Protein AF-A0A6J2B7F3-F1 (afdb_monomer_lite)

Secondary structure (DSSP, 8-state):
--------------HHHHHHHHHHHHHHHHHHHHHHHHHHHHHHHHHHHHHHHHHHHHHHHHHHHHHHHHHHHHHHHHHHHHHHHHHHHHHHHHHHHHHHHHHHHHHHHHHHHHHHHHHHHHHHTT--STTTSS-HHHHHHHHHT-SSHHHHHHHHHHHHHHHHHHHHHHHHHHHHHHHHHHHHHHHHHHHHHHHHHHHHHHHHHHHHHHHHHHHHHHHHHHHHHHHHHHHHHHHHHHHHHHHHHHHHHHHHHHHHHHHHHHHHHHHHHHHHHHHHHHHHHHHHHHHHHHHHHHHHHHHHHHHHHHHHHHHHHHHHHHHHHHHHHHHHHHHHHHHHHHHHTTSSS----------------------------------------------------------------------------------

Organism: Zalophus californianus (NCBI:txid9704)

InterPro domains:
  IPR026175 Mirror-image polydactyly gene 1 protein [PTHR22089] (1-336)
  IPR060564 Mirror-image polydactyly gene 1 protein, N-terminal domain [PF27918] (25-127)
  IPR060565 Mirror-image polydactyly gene 1 protein, C-terminal domain [PF27921] (129-225)

pLDDT: mean 77.54, std 23.53, range [27.7, 98.5]

Structure (mmCIF, N/CA/C/O backbone):
data_AF-A0A6J2B7F3-F1
#
_entry.id   AF-A0A6J2B7F3-F1
#
loop_
_atom_site.group_PDB
_atom_site.id
_atom_site.type_symbol
_atom_site.label_atom_id
_atom_site.label_alt_id
_atom_site.label_comp_id
_atom_site.label_asym_id
_atom_site.label_entity_id
_atom_site.label_seq_id
_atom_site.pdbx_PDB_ins_code
_atom_site.Cartn_x
_atom_site.Cartn_y
_atom_site.Cartn_z
_atom_site.occupancy
_atom_site.B_iso_or_equiv
_atom_site.auth_seq_id
_atom_site.auth_comp_id
_atom_site.auth_asym_id
_atom_site.auth_atom_id
_atom_site.pdbx_PDB_model_num
ATOM 1 N N . MET A 1 1 ? -99.993 -13.525 15.250 1.00 38.28 1 MET A N 1
ATOM 2 C CA . MET A 1 1 ? -100.693 -14.252 16.328 1.00 38.28 1 MET A CA 1
ATOM 3 C C . MET A 1 1 ? -99.855 -14.126 17.578 1.00 38.28 1 MET A C 1
ATOM 5 O O . MET A 1 1 ? -98.640 -14.006 17.461 1.00 38.28 1 MET A O 1
ATOM 9 N N . GLU A 1 2 ? -100.493 -14.101 18.737 1.00 46.03 2 GLU A N 1
ATOM 10 C CA . GLU A 1 2 ? -99.804 -14.202 20.021 1.00 46.03 2 GLU A CA 1
ATOM 11 C C . GLU A 1 2 ? -99.301 -15.638 20.221 1.00 46.03 2 GLU A C 1
ATOM 13 O O . GLU A 1 2 ? -99.877 -16.574 19.672 1.00 46.03 2 GLU A O 1
ATOM 18 N N . HIS A 1 3 ? -98.269 -15.821 21.040 1.00 38.91 3 HIS A N 1
ATOM 19 C CA . HIS A 1 3 ? -98.477 -16.461 22.338 1.00 38.91 3 HIS A CA 1
ATOM 20 C C . HIS A 1 3 ? -97.325 -16.111 23.286 1.00 38.91 3 HIS A C 1
ATOM 22 O O . HIS A 1 3 ? -96.174 -15.965 22.874 1.00 38.91 3 HIS A O 1
ATOM 28 N N . ARG A 1 4 ? -97.655 -15.937 24.567 1.00 55.62 4 ARG A N 1
ATOM 29 C CA . ARG A 1 4 ? -96.674 -15.995 25.658 1.00 55.62 4 ARG A CA 1
ATOM 30 C C . ARG A 1 4 ? -96.335 -17.466 25.905 1.00 55.62 4 ARG A C 1
ATOM 32 O O . ARG A 1 4 ? -97.193 -18.303 25.656 1.00 55.62 4 ARG A O 1
ATOM 39 N N . ASP A 1 5 ? -95.192 -17.733 26.532 1.00 39.62 5 ASP A N 1
ATOM 40 C CA . ASP A 1 5 ? -95.241 -18.410 27.833 1.00 39.62 5 ASP A CA 1
ATOM 41 C C . ASP A 1 5 ? -93.968 -18.186 28.661 1.00 39.62 5 ASP A C 1
ATOM 43 O O . ASP A 1 5 ? -92.858 -18.523 28.260 1.00 39.62 5 ASP A O 1
ATOM 47 N N . ASN A 1 6 ? -94.151 -17.616 29.856 1.00 49.59 6 ASN A N 1
ATOM 48 C CA . ASN A 1 6 ? -93.109 -17.501 30.875 1.00 49.59 6 ASN A CA 1
ATOM 49 C C . ASN A 1 6 ? -93.174 -18.741 31.770 1.00 49.59 6 ASN A C 1
ATOM 51 O O . ASN A 1 6 ? -93.833 -18.711 32.811 1.00 49.59 6 ASN A O 1
ATOM 55 N N . HIS A 1 7 ? -92.500 -19.827 31.393 1.00 40.47 7 HIS A N 1
ATOM 56 C CA . HIS A 1 7 ? -92.402 -20.989 32.272 1.00 40.47 7 HIS A CA 1
ATOM 57 C C . HIS A 1 7 ? -91.131 -20.922 33.129 1.00 40.47 7 HIS A C 1
ATOM 59 O O . HIS A 1 7 ? -90.040 -21.266 32.677 1.00 40.47 7 HIS A O 1
ATOM 65 N N . LEU A 1 8 ? -91.270 -20.476 34.386 1.00 53.88 8 LEU A N 1
ATOM 66 C CA . LEU A 1 8 ? -90.209 -20.601 35.389 1.00 53.88 8 LEU A CA 1
ATOM 67 C C . LEU A 1 8 ? -90.053 -22.076 35.785 1.00 53.88 8 LEU A C 1
ATOM 69 O O . LEU A 1 8 ? -90.624 -22.527 36.778 1.00 53.88 8 LEU A O 1
ATOM 73 N N . HIS A 1 9 ? -89.260 -22.826 35.021 1.00 42.56 9 HIS A N 1
ATOM 74 C CA . HIS A 1 9 ? -88.828 -24.160 35.423 1.00 42.56 9 HIS A CA 1
ATOM 75 C C . HIS A 1 9 ? -87.671 -24.035 36.424 1.00 42.56 9 HIS A C 1
ATOM 77 O O . HIS A 1 9 ? -86.500 -23.938 36.063 1.00 42.56 9 HIS A O 1
ATOM 83 N N . CYS A 1 10 ? -88.015 -23.974 37.712 1.00 47.91 10 CYS A N 1
ATOM 84 C CA . CYS A 1 10 ? -87.044 -24.066 38.798 1.00 47.91 10 CYS A CA 1
ATOM 85 C C . CYS A 1 10 ? -86.649 -25.539 38.981 1.00 47.91 10 CYS A C 1
ATOM 87 O O . CYS A 1 10 ? -87.193 -26.240 39.833 1.00 47.91 10 CYS A O 1
ATOM 89 N N . GLU A 1 11 ? -85.741 -26.028 38.133 1.00 43.31 11 GLU A N 1
ATOM 90 C CA . GLU A 1 11 ? -85.219 -27.389 38.260 1.00 43.31 11 GLU A CA 1
ATOM 91 C C . GLU A 1 11 ? -84.430 -27.536 39.567 1.00 43.31 11 GLU A C 1
ATOM 93 O O . GLU A 1 11 ? -83.427 -26.860 39.811 1.00 43.31 11 GLU A O 1
ATOM 98 N N . CYS A 1 12 ? -84.900 -28.439 40.428 1.00 46.25 12 CYS A N 1
ATOM 99 C CA . CYS A 1 12 ? -84.243 -28.768 41.684 1.00 46.25 12 CYS A CA 1
ATOM 100 C C . CYS A 1 12 ? -82.970 -29.578 41.392 1.00 46.25 12 CYS A C 1
ATOM 102 O O . CYS A 1 12 ? -83.019 -30.798 41.237 1.00 46.25 12 CYS A O 1
ATOM 104 N N . MET A 1 13 ? -81.837 -28.879 41.274 1.00 48.28 13 MET A N 1
ATOM 105 C CA . MET A 1 13 ? -80.532 -29.464 40.953 1.00 48.28 13 MET A CA 1
ATOM 106 C C . MET A 1 13 ? -80.176 -30.622 41.893 1.00 48.28 13 MET A C 1
ATOM 108 O O . MET A 1 13 ? -79.980 -30.432 43.095 1.00 48.28 13 MET A O 1
ATOM 112 N N . ILE A 1 14 ? -80.047 -31.827 41.331 1.00 47.62 14 ILE A N 1
ATOM 113 C CA . ILE A 1 14 ? -79.704 -33.034 42.086 1.00 47.62 14 ILE A CA 1
ATOM 114 C C . ILE A 1 14 ? -78.258 -32.892 42.602 1.00 47.62 14 ILE A C 1
ATOM 116 O O . ILE A 1 14 ? -77.342 -32.755 41.784 1.00 47.62 14 ILE A O 1
ATOM 120 N N . PRO A 1 15 ? -77.994 -32.984 43.924 1.00 53.34 15 PRO A N 1
ATOM 121 C CA . PRO A 1 15 ? -76.661 -32.725 44.485 1.00 53.34 15 PRO A CA 1
ATOM 122 C C . PRO A 1 15 ? -75.524 -33.566 43.878 1.00 53.34 15 PRO A C 1
ATOM 124 O O . PRO A 1 15 ? -74.382 -33.117 43.821 1.00 53.34 15 PRO A O 1
ATOM 127 N N . CYS A 1 16 ? -75.833 -34.769 43.383 1.00 52.59 16 CYS A N 1
ATOM 128 C CA . CYS A 1 16 ? -74.876 -35.672 42.737 1.00 52.59 16 CYS A CA 1
ATOM 129 C C . CYS A 1 16 ? -74.461 -35.253 41.312 1.00 52.59 16 CYS A C 1
ATOM 131 O O . CYS A 1 16 ? -73.429 -35.714 40.830 1.00 52.59 16 CYS A O 1
ATOM 133 N N . GLN A 1 17 ? -75.237 -34.406 40.626 1.00 52.69 17 GLN A N 1
ATOM 134 C CA . GLN A 1 17 ? -74.843 -33.847 39.326 1.00 52.69 17 GLN A CA 1
ATOM 135 C C . GLN A 1 17 ? -73.936 -32.630 39.522 1.00 52.69 17 GLN A C 1
ATOM 137 O O . GLN A 1 17 ? -72.851 -32.596 38.942 1.00 52.69 17 GLN A O 1
ATOM 142 N N . VAL A 1 18 ? -74.304 -31.730 40.444 1.00 54.97 18 VAL A N 1
ATOM 143 C CA . VAL A 1 18 ? -73.541 -30.517 40.799 1.00 54.97 18 VAL A CA 1
ATOM 144 C C . VAL A 1 18 ? -72.085 -30.833 41.167 1.00 54.97 18 VAL A C 1
ATOM 146 O O . VAL A 1 18 ? -71.170 -30.156 40.703 1.00 54.97 18 VAL A O 1
ATOM 149 N N . THR A 1 19 ? -71.834 -31.890 41.947 1.00 58.25 19 THR A N 1
ATOM 150 C CA . THR A 1 19 ? -70.459 -32.319 42.269 1.00 58.25 19 THR A CA 1
ATOM 151 C C . THR A 1 19 ? -69.701 -32.856 41.054 1.00 58.25 19 THR A C 1
ATOM 153 O O . THR A 1 19 ? -68.500 -32.616 40.935 1.00 58.25 19 THR A O 1
ATOM 156 N N . SER A 1 20 ? -70.388 -33.535 40.128 1.00 67.44 20 SER A N 1
ATOM 157 C CA . SER A 1 20 ? -69.786 -34.038 38.888 1.00 67.44 20 SER A CA 1
ATOM 158 C C . SER A 1 20 ? -69.392 -32.904 37.939 1.00 67.44 20 SER A C 1
ATOM 160 O O . SER A 1 20 ? -68.342 -32.975 37.304 1.00 67.44 20 SER A O 1
ATOM 162 N N . ASP A 1 21 ? -70.214 -31.856 37.842 1.00 66.81 21 ASP A N 1
ATOM 163 C CA . ASP A 1 21 ? -69.956 -30.708 36.975 1.00 66.81 21 ASP A CA 1
ATOM 164 C C . ASP A 1 21 ? -68.862 -29.807 37.550 1.00 66.81 21 ASP A C 1
ATOM 166 O O . ASP A 1 21 ? -67.950 -29.434 36.817 1.00 66.81 21 ASP A O 1
ATOM 170 N N . LEU A 1 22 ? -68.831 -29.600 38.869 1.00 77.50 22 LEU A N 1
ATOM 171 C CA . LEU A 1 22 ? -67.754 -28.862 39.536 1.00 77.50 22 LEU A CA 1
ATOM 172 C C . LEU A 1 22 ? -66.361 -29.495 39.305 1.00 77.50 22 LEU A C 1
ATOM 174 O O . LEU A 1 22 ? -65.365 -28.784 39.171 1.00 77.50 22 LEU A O 1
ATOM 178 N N . ASP A 1 23 ? -66.259 -30.827 39.223 1.00 82.56 23 ASP A N 1
ATOM 179 C CA . ASP A 1 23 ? -64.997 -31.508 38.884 1.00 82.56 23 ASP A CA 1
ATOM 180 C C . ASP A 1 23 ? -64.654 -31.437 37.384 1.00 82.56 23 ASP A C 1
ATOM 182 O O . ASP A 1 23 ? -63.473 -31.333 37.030 1.00 82.56 23 ASP A O 1
ATOM 186 N N . LYS A 1 24 ? -65.656 -31.400 36.492 1.00 88.25 24 LYS A N 1
ATOM 187 C CA . LYS A 1 24 ? -65.445 -31.084 35.064 1.00 88.25 24 LYS A CA 1
ATOM 188 C C . LYS A 1 24 ? -64.925 -29.652 34.911 1.00 88.25 24 LYS A C 1
ATOM 190 O O . LYS A 1 24 ? -63.934 -29.450 34.214 1.00 88.25 24 LYS A O 1
ATOM 195 N N . GLU A 1 25 ? -65.512 -28.681 35.611 1.00 87.81 25 GLU A N 1
ATOM 196 C CA . GLU A 1 25 ? -65.088 -27.275 35.613 1.00 87.81 25 GLU A CA 1
ATOM 197 C C . GLU A 1 25 ? -63.654 -27.098 36.125 1.00 87.81 25 GLU A C 1
ATOM 199 O O . GLU A 1 25 ? -62.849 -26.450 35.456 1.00 87.81 25 GLU A O 1
ATOM 204 N N . LYS A 1 26 ? -63.277 -27.734 37.248 1.00 88.94 26 LYS A N 1
ATOM 205 C CA . LYS A 1 26 ? -61.878 -27.747 37.730 1.00 88.94 26 LYS A CA 1
ATOM 206 C C . LYS A 1 26 ? -60.918 -28.273 36.661 1.00 88.94 26 LYS A C 1
ATOM 208 O O . LYS A 1 26 ? -59.852 -27.693 36.452 1.00 88.94 26 LYS A O 1
ATOM 213 N N . LYS A 1 27 ? -61.291 -29.358 35.972 1.00 92.56 27 LYS A N 1
ATOM 214 C CA . LYS A 1 27 ? -60.474 -29.973 34.916 1.00 92.56 27 LYS A CA 1
ATOM 215 C C . LYS A 1 27 ? -60.367 -29.078 33.677 1.00 92.56 27 LYS A C 1
ATOM 217 O O . LYS A 1 27 ? -59.275 -28.937 33.133 1.00 92.56 27 LYS A O 1
ATOM 222 N N . ILE A 1 28 ? -61.454 -28.417 33.278 1.00 92.75 28 ILE A N 1
ATOM 223 C CA . ILE A 1 28 ? -61.468 -27.409 32.206 1.00 92.75 28 ILE A CA 1
ATOM 224 C C . ILE A 1 28 ? -60.575 -26.217 32.583 1.00 92.75 28 ILE A C 1
ATOM 226 O O . ILE A 1 28 ? -59.725 -25.818 31.793 1.00 92.75 28 ILE A O 1
ATOM 230 N N . ALA A 1 29 ? -60.686 -25.694 33.807 1.00 91.69 29 ALA A N 1
ATOM 231 C CA . ALA A 1 29 ? -59.863 -24.587 34.294 1.00 91.69 29 ALA A CA 1
ATOM 232 C C . ALA A 1 29 ? -58.366 -24.941 34.390 1.00 91.69 29 ALA A C 1
ATOM 234 O O . ALA A 1 29 ? -57.515 -24.078 34.161 1.00 91.69 29 ALA A O 1
ATOM 235 N N . PHE A 1 30 ? -58.024 -26.198 34.695 1.00 94.62 30 PHE A N 1
ATOM 236 C CA . PHE A 1 30 ? -56.646 -26.691 34.628 1.00 94.62 30 PHE A CA 1
ATOM 237 C C . PHE A 1 30 ? -56.135 -26.727 33.181 1.00 94.62 30 PHE A C 1
ATOM 239 O O . PHE A 1 30 ? -55.094 -26.141 32.888 1.00 94.62 30 PHE A O 1
ATOM 246 N N . LEU A 1 31 ? -56.897 -27.337 32.265 1.00 95.50 31 LEU A N 1
ATOM 247 C CA . LEU A 1 31 ? -56.540 -27.435 30.845 1.00 95.50 31 LEU A CA 1
ATOM 248 C C . LEU A 1 31 ? -56.418 -26.059 30.172 1.00 95.50 31 LEU A C 1
ATOM 250 O O . LEU A 1 31 ? -55.534 -25.863 29.344 1.00 95.50 31 LEU A O 1
ATOM 254 N N . LEU A 1 32 ? -57.249 -25.082 30.552 1.00 96.06 32 LEU A N 1
ATOM 255 C CA . LEU A 1 32 ? -57.130 -23.698 30.083 1.00 96.06 32 LEU A CA 1
ATOM 256 C C . LEU A 1 32 ? -55.814 -23.054 30.543 1.00 96.06 32 LEU A C 1
ATOM 258 O O . LEU A 1 32 ? -55.101 -22.493 29.713 1.00 96.06 32 LEU A O 1
ATOM 262 N N . LYS A 1 33 ? -55.440 -23.200 31.824 1.00 95.88 33 LYS A N 1
ATOM 263 C CA . LYS A 1 33 ? -54.149 -22.711 32.347 1.00 95.88 33 LYS A CA 1
ATOM 264 C C . LYS A 1 33 ? -52.960 -23.371 31.650 1.00 95.88 33 LYS A C 1
ATOM 266 O O . LYS A 1 33 ? -52.006 -22.686 31.292 1.00 95.88 33 LYS A O 1
ATOM 271 N N . GLU A 1 34 ? -53.013 -24.683 31.437 1.00 96.00 34 GLU A N 1
ATOM 272 C CA . GLU A 1 34 ? -51.975 -25.423 30.716 1.00 96.00 34 GLU A CA 1
ATOM 273 C C . GLU A 1 34 ? -51.857 -24.947 29.258 1.00 96.00 34 GLU A C 1
ATOM 275 O O . GLU A 1 34 ? -50.757 -24.673 28.776 1.00 96.00 34 GLU A O 1
ATOM 280 N N . LEU A 1 35 ? -52.984 -24.731 28.577 1.00 97.06 35 LEU A N 1
ATOM 281 C CA . LEU A 1 35 ? -53.031 -24.231 27.203 1.00 97.06 35 LEU A CA 1
ATOM 282 C C . LEU A 1 35 ? -52.573 -22.760 27.091 1.00 97.06 35 LEU A C 1
ATOM 284 O O . LEU A 1 35 ? -51.919 -22.400 26.110 1.00 97.06 35 LEU A O 1
ATOM 288 N N . ASP A 1 36 ? -52.829 -21.920 28.098 1.00 97.12 36 ASP A N 1
ATOM 289 C CA . ASP A 1 36 ? -52.266 -20.565 28.206 1.00 97.12 36 ASP A CA 1
ATOM 290 C C . ASP A 1 36 ? -50.739 -20.595 28.413 1.00 97.12 36 ASP A C 1
ATOM 292 O O . ASP A 1 36 ? -50.012 -19.857 27.739 1.00 97.12 36 ASP A O 1
ATOM 296 N N . ILE A 1 37 ? -50.231 -21.484 29.279 1.00 97.00 37 ILE A N 1
ATOM 297 C CA . ILE A 1 37 ? -48.788 -21.710 29.480 1.00 97.00 37 ILE A CA 1
ATOM 298 C C . ILE A 1 37 ? -48.134 -22.185 28.174 1.00 97.00 37 ILE A C 1
ATOM 300 O O . ILE A 1 37 ? -47.084 -21.665 27.786 1.00 97.00 37 ILE A O 1
ATOM 304 N N . LEU A 1 38 ? -48.766 -23.116 27.453 1.00 97.12 38 LEU A N 1
ATOM 305 C CA . LEU A 1 38 ? -48.294 -23.601 26.155 1.00 97.12 38 LEU A CA 1
ATOM 306 C C . LEU A 1 38 ? -48.308 -22.496 25.088 1.00 97.12 38 LEU A C 1
ATOM 308 O O . LEU A 1 38 ? -47.317 -22.352 24.368 1.00 97.12 38 LEU A O 1
ATOM 312 N N . ARG A 1 39 ? -49.352 -21.652 25.019 1.00 97.81 39 ARG A N 1
ATOM 313 C CA . ARG A 1 39 ? -49.375 -20.471 24.130 1.00 97.81 39 ARG A CA 1
ATOM 314 C C . ARG A 1 39 ? -48.248 -19.486 24.464 1.00 97.81 39 ARG A C 1
ATOM 316 O O . ARG A 1 39 ? -47.553 -19.028 23.555 1.00 97.81 39 ARG A O 1
ATOM 323 N N . ALA A 1 40 ? -48.011 -19.199 25.745 1.00 97.38 40 ALA A N 1
ATOM 324 C CA . ALA A 1 40 ? -46.926 -18.319 26.184 1.00 97.38 40 ALA A CA 1
ATOM 325 C C . ALA A 1 40 ? -45.527 -18.905 25.901 1.00 97.38 40 ALA A C 1
ATOM 327 O O . ALA A 1 40 ? -44.611 -18.169 25.529 1.00 97.38 40 ALA A O 1
ATOM 328 N N . SER A 1 41 ? -45.361 -20.223 26.045 1.00 97.50 41 SER A N 1
ATOM 329 C CA . SER A 1 41 ? -44.121 -20.938 25.720 1.00 97.50 41 SER A CA 1
ATOM 330 C C . SER A 1 41 ? -43.846 -20.930 24.212 1.00 97.50 41 SER A C 1
ATOM 332 O O . SER A 1 41 ? -42.765 -20.527 23.785 1.00 97.50 41 SER A O 1
ATOM 334 N N . ASN A 1 42 ? -44.848 -21.264 23.391 1.00 97.75 42 ASN A N 1
ATOM 335 C CA . ASN A 1 42 ? -44.741 -21.264 21.930 1.00 97.75 42 ASN A CA 1
ATOM 336 C C . ASN A 1 42 ? -44.384 -19.864 21.395 1.00 97.75 42 ASN A C 1
ATOM 338 O O . ASN A 1 42 ? -43.424 -19.727 20.641 1.00 97.75 42 ASN A O 1
ATOM 342 N N . LYS A 1 43 ? -45.033 -18.798 21.891 1.00 98.19 43 LYS A N 1
ATOM 343 C CA . LYS A 1 43 ? -44.658 -17.415 21.542 1.00 98.19 43 LYS A CA 1
ATOM 344 C C . LYS A 1 43 ? -43.188 -17.102 21.874 1.00 98.19 43 LYS A C 1
ATOM 346 O O . LYS A 1 43 ? -42.475 -16.561 21.031 1.00 98.19 43 LYS A O 1
ATOM 351 N N . LYS A 1 44 ? -42.697 -17.493 23.058 1.00 97.94 44 LYS A N 1
ATOM 352 C CA . LYS A 1 44 ? -41.275 -17.328 23.432 1.00 97.94 44 LYS A CA 1
ATOM 353 C C . LYS A 1 44 ? -40.327 -18.129 22.529 1.00 97.94 44 LYS A C 1
ATOM 355 O O . LYS A 1 44 ? -39.214 -17.672 22.278 1.00 97.94 44 LYS A O 1
ATOM 360 N N . LEU A 1 45 ? -40.739 -19.302 22.045 1.00 98.00 45 LEU A N 1
ATOM 361 C CA . LEU A 1 45 ? -39.961 -20.102 21.093 1.00 98.00 45 LEU A CA 1
ATOM 362 C C . LEU A 1 45 ? -39.933 -19.457 19.700 1.00 98.00 45 LEU A C 1
ATOM 364 O O . LEU A 1 45 ? -38.857 -19.364 19.118 1.00 98.00 45 LEU A O 1
ATOM 368 N N . GLN A 1 46 ? -41.055 -18.925 19.209 1.00 97.88 46 GLN A N 1
ATOM 369 C CA . GLN A 1 46 ? -41.114 -18.160 17.955 1.00 97.88 46 GLN A CA 1
ATOM 370 C C . GLN A 1 46 ? -40.228 -16.903 18.010 1.00 97.88 46 GLN A C 1
ATOM 372 O O . GLN A 1 46 ? -39.455 -16.644 17.089 1.00 97.88 46 GLN A O 1
ATOM 377 N N . GLU A 1 47 ? -40.267 -16.156 19.120 1.00 97.75 47 GLU A N 1
ATOM 378 C CA . GLU A 1 47 ? -39.402 -14.989 19.340 1.00 97.75 47 GLU A CA 1
ATOM 379 C C . GLU A 1 47 ? -37.908 -15.339 19.423 1.00 97.75 47 GLU A C 1
ATOM 381 O O . GLU A 1 47 ? -37.075 -14.505 19.064 1.00 97.75 47 GLU A O 1
ATOM 386 N N . LYS A 1 48 ? -37.551 -16.535 19.913 1.00 98.00 48 LYS A N 1
ATOM 387 C CA . LYS A 1 48 ? -36.171 -17.046 19.870 1.00 98.00 48 LYS A CA 1
ATOM 388 C C . LYS A 1 48 ? -35.778 -17.433 18.450 1.00 98.00 48 LYS A C 1
ATOM 390 O O . LYS A 1 48 ? -34.771 -16.937 17.962 1.00 98.00 48 LYS A O 1
ATOM 395 N N . LEU A 1 49 ? -36.597 -18.246 17.780 1.00 97.94 49 LEU A N 1
ATOM 396 C CA . LEU A 1 49 ? -36.347 -18.729 16.422 1.00 97.94 49 LEU A CA 1
ATOM 397 C C . LEU A 1 49 ? -36.102 -17.550 15.473 1.00 97.94 49 LEU A C 1
ATOM 399 O O . LEU A 1 49 ? -35.071 -17.516 14.821 1.00 97.94 49 LEU A O 1
ATOM 403 N N . TYR A 1 50 ? -36.947 -16.514 15.503 1.00 97.88 50 TYR A N 1
ATOM 404 C CA . TYR A 1 50 ? -36.760 -15.300 14.695 1.00 97.88 50 TYR A CA 1
ATOM 405 C C . TYR A 1 50 ? -35.446 -14.537 14.978 1.00 97.88 50 TYR A C 1
ATOM 407 O O . TYR A 1 50 ? -34.897 -13.896 14.079 1.00 97.88 50 TYR A O 1
ATOM 415 N N . LYS A 1 51 ? -34.921 -14.587 16.212 1.00 97.69 51 LYS A N 1
ATOM 416 C CA . LYS A 1 51 ? -33.630 -13.968 16.569 1.00 97.69 51 LYS A CA 1
ATOM 417 C C . LYS A 1 51 ? -32.457 -14.788 16.032 1.00 97.69 51 LYS A C 1
ATOM 419 O O . LYS A 1 51 ? -31.568 -14.202 15.418 1.00 97.69 51 LYS A O 1
ATOM 424 N N . GLU A 1 52 ? -32.495 -16.110 16.198 1.00 97.69 52 GLU A N 1
ATOM 425 C CA . GLU A 1 52 ? -31.482 -17.017 15.642 1.00 97.69 52 GLU A CA 1
ATOM 426 C C . GLU A 1 52 ? -31.459 -16.946 14.109 1.00 97.69 52 GLU A C 1
ATOM 428 O O . GLU A 1 52 ? -30.397 -16.758 13.526 1.00 97.69 52 GLU A O 1
ATOM 433 N N . ASP A 1 53 ? -32.622 -16.958 13.448 1.00 97.56 53 ASP A N 1
ATOM 434 C CA . ASP A 1 53 ? -32.744 -16.820 11.989 1.00 97.56 53 ASP A CA 1
ATOM 435 C C . ASP A 1 53 ? -32.097 -15.517 11.481 1.00 97.56 53 ASP A C 1
ATOM 437 O O . ASP A 1 53 ? -31.396 -15.491 10.466 1.00 97.56 53 ASP A O 1
ATOM 441 N N . LYS A 1 54 ? -32.290 -14.413 12.215 1.00 97.88 54 LYS A N 1
ATOM 442 C CA . LYS A 1 54 ? -31.696 -13.111 11.889 1.00 97.88 54 LYS A CA 1
ATOM 443 C C . LYS A 1 54 ? -30.174 -13.115 12.052 1.00 97.88 54 LYS A C 1
ATOM 445 O O . LYS A 1 54 ? -29.475 -12.579 11.188 1.00 97.88 54 LYS A O 1
ATOM 450 N N . GLU A 1 55 ? -29.653 -13.701 13.127 1.00 97.44 55 GLU A N 1
ATOM 451 C CA . GLU A 1 55 ? -28.207 -13.805 13.348 1.00 97.44 55 GLU A CA 1
ATOM 452 C C . GLU A 1 55 ? -27.550 -14.807 12.383 1.00 97.44 55 GLU A C 1
ATOM 454 O O . GLU A 1 55 ? -26.489 -14.504 11.841 1.00 97.44 55 GLU A O 1
ATOM 459 N N . GLN A 1 56 ? -28.205 -15.920 12.042 1.00 97.50 56 GLN A N 1
ATOM 460 C CA . GLN A 1 56 ? -27.737 -16.874 11.031 1.00 97.50 56 GLN A CA 1
ATOM 461 C C . GLN A 1 56 ? -27.609 -16.215 9.650 1.00 97.50 56 GLN A C 1
ATOM 463 O O . GLN A 1 56 ? -26.564 -16.331 9.009 1.00 97.50 56 GLN A O 1
ATOM 468 N N . ARG A 1 57 ? -28.626 -15.464 9.198 1.00 97.75 57 ARG A N 1
ATOM 469 C CA . ARG A 1 57 ? -28.579 -14.715 7.923 1.00 97.75 57 ARG A CA 1
ATOM 470 C C . ARG A 1 57 ? -27.446 -13.678 7.912 1.00 97.75 57 ARG A C 1
ATOM 472 O O . ARG A 1 57 ? -26.741 -13.539 6.917 1.00 97.75 57 ARG A O 1
ATOM 479 N N . LYS A 1 58 ? -27.234 -12.987 9.036 1.00 97.69 58 LYS A N 1
ATOM 480 C CA . LYS A 1 58 ? -26.153 -12.007 9.252 1.00 97.69 58 LYS A CA 1
ATOM 481 C C . LYS A 1 58 ? -24.760 -12.652 9.280 1.00 97.69 58 LYS A C 1
ATOM 483 O O . LYS A 1 58 ? -23.814 -12.048 8.783 1.00 97.69 58 LYS A O 1
ATOM 488 N N . LEU A 1 59 ? -24.618 -13.858 9.833 1.00 97.50 59 LEU A N 1
ATOM 489 C CA . LEU A 1 59 ? -23.373 -14.633 9.795 1.00 97.50 59 LEU A CA 1
ATOM 490 C C . LEU A 1 59 ? -23.083 -15.164 8.384 1.00 97.50 59 LEU A C 1
ATOM 492 O O . LEU A 1 59 ? -21.954 -15.030 7.923 1.00 97.50 59 LEU A O 1
ATOM 496 N N . LYS A 1 60 ? -24.099 -15.668 7.670 1.00 98.31 60 LYS A N 1
ATOM 497 C CA . LYS A 1 60 ? -23.978 -16.103 6.268 1.00 98.31 60 LYS A CA 1
ATOM 498 C C . LYS A 1 60 ? -23.494 -14.964 5.366 1.00 98.31 60 LYS A C 1
ATOM 500 O O . LYS A 1 60 ? -22.495 -15.126 4.680 1.00 98.31 60 LYS A O 1
ATOM 505 N N . LEU A 1 61 ? -24.119 -13.788 5.459 1.00 97.81 61 LEU A N 1
ATOM 506 C CA . LEU A 1 61 ? -23.727 -12.610 4.677 1.00 97.81 61 LEU A CA 1
ATOM 507 C C . LEU A 1 61 ? -22.312 -12.107 5.024 1.00 97.81 61 LEU A C 1
ATOM 509 O O . LEU A 1 61 ? -21.589 -11.656 4.142 1.00 97.81 61 LEU A O 1
ATOM 513 N N . LYS A 1 62 ? -21.874 -12.207 6.289 1.00 97.88 62 LYS A N 1
ATOM 514 C CA . LYS A 1 62 ? -20.475 -11.917 6.662 1.00 97.88 62 LYS A CA 1
ATOM 515 C C . LYS A 1 62 ? -19.484 -12.883 6.011 1.00 97.88 62 LYS A C 1
ATOM 517 O O . LYS A 1 62 ? -18.425 -12.441 5.579 1.00 97.88 62 LYS A O 1
ATOM 522 N N . LEU A 1 63 ? -19.819 -14.172 5.971 1.00 97.81 63 LEU A N 1
ATOM 523 C CA . LEU A 1 63 ? -18.981 -15.210 5.378 1.00 97.81 63 LEU A CA 1
ATOM 524 C C . LEU A 1 63 ? -18.886 -15.030 3.856 1.00 97.81 63 LEU A C 1
ATOM 526 O O . LEU A 1 63 ? -17.779 -14.957 3.339 1.00 97.81 63 LEU A O 1
ATOM 530 N N . GLU A 1 64 ? -20.010 -14.799 3.173 1.00 97.94 64 GLU A N 1
ATOM 531 C CA . GLU A 1 64 ? -20.049 -14.485 1.734 1.00 97.94 64 GLU A CA 1
ATOM 532 C C . GLU A 1 64 ? -19.224 -13.231 1.383 1.00 97.94 64 GLU A C 1
ATOM 534 O O . GLU A 1 64 ? -18.495 -13.217 0.390 1.00 97.94 64 GLU A O 1
ATOM 539 N N . LEU A 1 65 ? -19.284 -12.177 2.211 1.00 97.88 65 LEU A N 1
ATOM 540 C CA . LEU A 1 65 ? -18.444 -10.984 2.036 1.00 97.88 65 LEU A CA 1
ATOM 541 C C . LEU A 1 65 ? -16.951 -11.274 2.255 1.00 97.88 65 LEU A C 1
ATOM 543 O O . LEU A 1 65 ? -16.117 -10.722 1.539 1.00 97.88 65 LEU A O 1
ATOM 547 N N . GLN A 1 66 ? -16.602 -12.124 3.226 1.00 97.88 66 GLN A N 1
ATOM 548 C CA . GLN A 1 66 ? -15.214 -12.513 3.479 1.00 97.88 66 GLN A CA 1
ATOM 549 C C . GLN A 1 66 ? -14.654 -13.361 2.328 1.00 97.88 66 GLN A C 1
ATOM 551 O O . GLN A 1 66 ? -13.547 -13.089 1.865 1.00 97.88 66 GLN A O 1
ATOM 556 N N . GLU A 1 67 ? -15.426 -14.330 1.829 1.00 97.69 67 GLU A N 1
ATOM 557 C CA . GLU A 1 67 ? -15.077 -15.141 0.658 1.00 97.69 67 GLU A CA 1
ATOM 558 C C . GLU A 1 67 ? -14.819 -14.247 -0.560 1.00 97.69 67 GLU A C 1
ATOM 560 O O . GLU A 1 67 ? -13.733 -14.303 -1.142 1.00 97.69 67 GLU A O 1
ATOM 565 N N . LYS A 1 68 ? -15.753 -13.338 -0.881 1.00 97.88 68 LYS A N 1
ATOM 566 C CA . LYS A 1 68 ? -15.615 -12.410 -2.016 1.00 97.88 68 LYS A CA 1
ATOM 567 C C . LYS A 1 68 ? -14.433 -11.448 -1.865 1.00 97.88 68 LYS A C 1
ATOM 569 O O . LYS A 1 68 ? -13.779 -11.143 -2.860 1.00 97.88 68 LYS A O 1
ATOM 574 N N . ALA A 1 69 ? -14.104 -11.013 -0.646 1.00 97.44 69 ALA A N 1
ATOM 575 C CA . ALA A 1 69 ? -12.901 -10.219 -0.393 1.00 97.44 69 ALA A CA 1
ATOM 576 C C . ALA A 1 69 ? -11.609 -11.025 -0.636 1.00 97.44 69 ALA A C 1
ATOM 578 O O . ALA A 1 69 ? -10.668 -10.505 -1.235 1.00 97.44 69 ALA A O 1
ATOM 579 N N . THR A 1 70 ? -11.559 -12.299 -0.225 1.00 96.69 70 THR A N 1
ATOM 580 C CA . THR A 1 70 ? -10.393 -13.161 -0.495 1.00 96.69 70 THR A CA 1
ATOM 581 C C . THR A 1 70 ? -10.260 -13.543 -1.969 1.00 96.69 70 THR A C 1
ATOM 583 O O . THR A 1 70 ? -9.149 -13.569 -2.490 1.00 96.69 70 THR A O 1
ATOM 586 N N . GLU A 1 71 ? -11.373 -13.775 -2.663 1.00 97.94 71 GLU A N 1
ATOM 587 C CA . GLU A 1 71 ? -11.418 -14.062 -4.101 1.00 97.94 71 GLU A CA 1
ATOM 588 C C . GLU A 1 71 ? -10.919 -12.867 -4.925 1.00 97.94 71 GLU A C 1
ATOM 590 O O . GLU A 1 71 ? -10.070 -13.039 -5.797 1.00 97.94 71 GLU A O 1
ATOM 595 N N . ALA A 1 72 ? -11.361 -11.647 -4.590 1.00 97.69 72 ALA A N 1
ATOM 596 C CA . ALA A 1 72 ? -10.882 -10.419 -5.223 1.00 97.69 72 ALA A CA 1
ATOM 597 C C . ALA A 1 72 ? -9.373 -10.200 -5.009 1.00 97.69 72 ALA A C 1
ATOM 599 O O . ALA A 1 72 ? -8.660 -9.918 -5.967 1.00 97.69 72 ALA A O 1
ATOM 600 N N . TYR A 1 73 ? -8.871 -10.401 -3.785 1.00 98.06 73 TYR A N 1
ATOM 601 C CA . TYR A 1 73 ? -7.443 -10.277 -3.458 1.00 98.06 73 TYR A CA 1
ATOM 602 C C . TYR A 1 73 ? -6.558 -11.299 -4.195 1.00 98.06 73 TYR A C 1
ATOM 604 O O . TYR A 1 73 ? -5.427 -10.997 -4.582 1.00 98.06 73 TYR A O 1
ATOM 612 N N . ILE A 1 74 ? -7.063 -12.520 -4.399 1.00 97.81 74 ILE A N 1
ATOM 613 C CA . ILE A 1 74 ? -6.376 -13.539 -5.203 1.00 97.81 74 ILE A CA 1
ATOM 614 C C . ILE A 1 74 ? -6.386 -13.129 -6.680 1.00 97.81 74 ILE A C 1
ATOM 616 O O . ILE A 1 74 ? -5.333 -13.149 -7.312 1.00 97.81 74 ILE A O 1
ATOM 620 N N . ALA A 1 75 ? -7.534 -12.697 -7.214 1.00 98.19 75 ALA A N 1
ATOM 621 C CA . ALA A 1 75 ? -7.662 -12.263 -8.604 1.00 98.19 75 ALA A CA 1
ATOM 622 C C . ALA A 1 75 ? -6.767 -11.053 -8.936 1.00 98.19 75 ALA A C 1
ATOM 624 O O . ALA A 1 75 ? -6.092 -11.071 -9.961 1.00 98.19 75 ALA A O 1
ATOM 625 N N . GLU A 1 76 ? -6.699 -10.051 -8.053 1.00 97.31 76 GLU A N 1
ATOM 626 C CA . GLU A 1 76 ? -5.802 -8.889 -8.153 1.00 97.31 76 GLU A CA 1
ATOM 627 C C . GLU A 1 76 ? -4.333 -9.325 -8.276 1.00 97.31 76 GLU A C 1
ATOM 629 O O . GLU A 1 76 ? -3.631 -8.935 -9.209 1.00 97.31 76 GLU A O 1
ATOM 634 N N . LYS A 1 77 ? -3.880 -10.214 -7.383 1.00 98.19 77 LYS A N 1
ATOM 635 C CA . LYS A 1 77 ? -2.512 -10.751 -7.413 1.00 98.19 77 LYS A CA 1
ATOM 636 C C . LYS A 1 77 ? -2.221 -11.616 -8.636 1.00 98.19 77 LYS A C 1
ATOM 638 O O . LYS A 1 77 ? -1.107 -11.579 -9.151 1.00 98.19 77 LYS A O 1
ATOM 643 N N . THR A 1 78 ? -3.192 -12.400 -9.100 1.00 98.06 78 THR A N 1
ATOM 644 C CA . THR A 1 78 ? -3.043 -13.198 -10.322 1.00 98.06 78 THR A CA 1
ATOM 645 C C . THR A 1 78 ? -2.989 -12.310 -11.565 1.00 98.06 78 THR A C 1
ATOM 647 O O . THR A 1 78 ? -2.178 -12.585 -12.444 1.00 98.06 78 THR A O 1
ATOM 650 N N . ALA A 1 79 ? -3.777 -11.232 -11.630 1.00 97.69 79 ALA A N 1
ATOM 651 C CA . ALA A 1 79 ? -3.724 -10.266 -12.726 1.00 97.69 79 ALA A CA 1
ATOM 652 C C . ALA A 1 79 ? -2.353 -9.575 -12.800 1.00 97.69 79 ALA A C 1
ATOM 654 O O . ALA A 1 79 ? -1.714 -9.624 -13.849 1.00 97.69 79 ALA A O 1
ATOM 655 N N . ALA A 1 80 ? -1.851 -9.047 -11.677 1.00 97.69 80 ALA A N 1
ATOM 656 C CA . ALA A 1 80 ? -0.528 -8.420 -11.612 1.00 97.69 80 ALA A CA 1
ATOM 657 C C . ALA A 1 80 ? 0.599 -9.367 -12.072 1.00 97.69 80 ALA A C 1
ATOM 659 O O . ALA A 1 80 ? 1.432 -8.987 -12.890 1.00 97.69 80 ALA A O 1
ATOM 660 N N . LEU A 1 81 ? 0.584 -10.632 -11.629 1.00 98.19 81 LEU A N 1
ATOM 661 C CA . LEU A 1 81 ? 1.570 -11.634 -12.055 1.00 98.19 81 LEU A CA 1
ATOM 662 C C . LEU A 1 81 ? 1.481 -11.954 -13.561 1.00 98.19 81 LEU A C 1
ATOM 664 O O . LEU A 1 81 ? 2.500 -12.190 -14.207 1.00 98.19 81 LEU A O 1
ATOM 668 N N . VAL A 1 82 ? 0.273 -11.973 -14.135 1.00 98.44 82 VAL A N 1
ATOM 669 C CA . VAL A 1 82 ? 0.072 -12.180 -15.580 1.00 98.44 82 VAL A CA 1
ATOM 670 C C . VAL A 1 82 ? 0.583 -10.981 -16.384 1.00 98.44 82 VAL A C 1
ATOM 672 O O . VAL A 1 82 ? 1.209 -11.182 -17.426 1.00 98.44 82 VAL A O 1
ATOM 675 N N . GLU A 1 83 ? 0.386 -9.756 -15.894 1.00 97.44 83 GLU A N 1
ATOM 676 C CA . GLU A 1 83 ? 0.948 -8.543 -16.498 1.00 97.44 83 GLU A CA 1
ATOM 677 C C . GLU A 1 83 ? 2.485 -8.546 -16.441 1.00 97.44 83 GLU A C 1
ATOM 679 O O . GLU A 1 83 ? 3.121 -8.370 -17.480 1.00 97.44 83 GLU A O 1
ATOM 684 N N . GLU A 1 84 ? 3.095 -8.839 -15.285 1.00 97.50 84 GLU A N 1
ATOM 685 C CA . GLU A 1 84 ? 4.556 -8.980 -15.135 1.00 97.50 84 GLU A CA 1
ATOM 686 C C . GLU A 1 84 ? 5.145 -9.999 -16.127 1.00 97.50 84 GLU A C 1
ATOM 688 O O . GLU A 1 84 ? 6.121 -9.709 -16.826 1.00 97.50 84 GLU A O 1
ATOM 693 N N . VAL A 1 85 ? 4.529 -11.182 -16.243 1.00 98.25 85 VAL A N 1
ATOM 694 C CA . VAL A 1 85 ? 4.958 -12.227 -17.187 1.00 98.25 85 VAL A CA 1
ATOM 695 C C . VAL A 1 85 ? 4.803 -11.772 -18.642 1.00 98.25 85 VAL A C 1
ATOM 697 O O . VAL A 1 85 ? 5.679 -12.058 -19.461 1.00 98.25 85 VAL A O 1
ATOM 700 N N . TYR A 1 86 ? 3.734 -11.047 -18.978 1.00 98.44 86 TYR A N 1
ATOM 701 C CA . TYR A 1 86 ? 3.517 -10.513 -20.324 1.00 98.44 86 TYR A CA 1
ATOM 702 C C . TYR A 1 86 ? 4.545 -9.431 -20.694 1.00 98.44 86 TYR A C 1
ATOM 704 O O . TYR A 1 86 ? 5.108 -9.473 -21.791 1.00 98.44 86 TYR A O 1
ATOM 712 N N . PHE A 1 87 ? 4.860 -8.508 -19.778 1.00 97.75 87 PHE A N 1
ATOM 713 C CA . PHE A 1 87 ? 5.915 -7.512 -19.986 1.00 97.75 87 PHE A CA 1
ATOM 714 C C . PHE A 1 87 ? 7.288 -8.174 -20.167 1.00 97.75 87 PHE A C 1
ATOM 716 O O . PHE A 1 87 ? 7.962 -7.895 -21.158 1.00 97.75 87 PHE A O 1
ATOM 723 N N . ALA A 1 88 ? 7.662 -9.122 -19.301 1.00 97.81 88 ALA A N 1
ATOM 724 C CA . ALA A 1 88 ? 8.933 -9.840 -19.413 1.00 97.81 88 ALA A CA 1
ATOM 725 C C . ALA A 1 88 ? 9.054 -10.658 -20.718 1.00 97.81 88 ALA A C 1
ATOM 727 O O . ALA A 1 88 ? 10.134 -10.742 -21.307 1.00 97.81 88 ALA A O 1
ATOM 728 N N . GLN A 1 89 ? 7.953 -11.240 -21.212 1.00 97.44 89 GLN A N 1
ATOM 729 C CA . GLN A 1 89 ? 7.921 -11.899 -22.525 1.00 97.44 89 GLN A CA 1
ATOM 730 C C . GLN A 1 89 ? 8.110 -10.899 -23.671 1.00 97.44 89 GLN A C 1
ATOM 732 O O . GLN A 1 89 ? 8.910 -11.155 -24.572 1.00 97.44 89 GLN A O 1
ATOM 737 N N . LYS A 1 90 ? 7.434 -9.744 -23.621 1.00 98.31 90 LYS A N 1
ATOM 738 C CA . LYS A 1 90 ? 7.582 -8.684 -24.626 1.00 98.31 90 LYS A CA 1
ATOM 739 C C . LYS A 1 90 ? 9.023 -8.164 -24.690 1.00 98.31 90 LYS A C 1
ATOM 741 O O . LYS A 1 90 ? 9.582 -8.084 -25.780 1.00 98.31 90 LYS A O 1
ATOM 746 N N . GLU A 1 91 ? 9.635 -7.853 -23.547 1.00 97.81 91 GLU A N 1
ATOM 747 C CA . GLU A 1 91 ? 11.029 -7.384 -23.472 1.00 97.81 91 GLU A CA 1
ATOM 748 C C . GLU A 1 91 ? 12.015 -8.426 -24.015 1.00 97.81 91 GLU A C 1
ATOM 750 O O . GLU A 1 91 ? 12.913 -8.090 -24.790 1.00 97.81 91 GLU A O 1
ATOM 755 N N . ARG A 1 92 ? 11.818 -9.708 -23.673 1.00 98.00 92 ARG A N 1
ATOM 756 C CA . ARG A 1 92 ? 12.606 -10.822 -24.220 1.00 98.00 92 ARG A CA 1
ATOM 757 C C . ARG A 1 92 ? 12.523 -10.867 -25.747 1.00 98.00 92 ARG A C 1
ATOM 759 O O . ARG A 1 92 ? 13.550 -11.008 -26.408 1.00 98.00 92 ARG A O 1
ATOM 766 N N . ASP A 1 93 ? 11.322 -10.755 -26.304 1.00 98.50 93 ASP A N 1
ATOM 767 C CA . ASP A 1 93 ? 11.099 -10.886 -27.746 1.00 98.50 93 ASP A CA 1
ATOM 768 C C . ASP A 1 93 ? 11.612 -9.661 -28.514 1.00 98.50 93 ASP A C 1
ATOM 770 O O . ASP A 1 93 ? 12.214 -9.804 -29.579 1.00 98.50 93 ASP A O 1
ATOM 774 N N . GLU A 1 94 ? 11.493 -8.465 -27.935 1.00 98.06 94 GLU A N 1
ATOM 775 C CA . GLU A 1 94 ? 12.086 -7.232 -28.458 1.00 98.06 94 GLU A CA 1
ATOM 776 C C . GLU A 1 94 ? 13.628 -7.284 -28.443 1.00 98.06 94 GLU A C 1
ATOM 778 O O . GLU A 1 94 ? 14.271 -6.918 -29.434 1.00 98.06 94 GLU A O 1
ATOM 783 N N . ALA A 1 95 ? 14.236 -7.840 -27.388 1.00 98.25 95 ALA A N 1
ATOM 784 C CA . ALA A 1 95 ? 15.679 -8.073 -27.312 1.00 98.25 95 ALA A CA 1
ATOM 785 C C . ALA A 1 95 ? 16.166 -9.136 -28.319 1.00 98.25 95 ALA A C 1
ATOM 787 O O . ALA A 1 95 ? 17.196 -8.941 -28.972 1.00 98.25 95 ALA A O 1
ATOM 788 N N . ILE A 1 96 ? 15.421 -10.235 -28.500 1.00 98.38 96 ILE A N 1
ATOM 789 C CA . ILE A 1 96 ? 15.714 -11.270 -29.508 1.00 98.38 96 ILE A CA 1
ATOM 790 C C . ILE A 1 96 ? 15.644 -10.677 -30.921 1.00 98.38 96 ILE A C 1
ATOM 792 O O . ILE A 1 96 ? 16.580 -10.852 -31.703 1.00 98.38 96 ILE A O 1
ATOM 796 N N . MET A 1 97 ? 14.581 -9.934 -31.242 1.00 98.06 97 MET A N 1
ATOM 797 C CA . MET A 1 97 ? 14.417 -9.293 -32.551 1.00 98.06 97 MET A CA 1
ATOM 798 C C . MET A 1 97 ? 15.497 -8.241 -32.823 1.00 98.06 97 MET A C 1
ATOM 800 O O . MET A 1 97 ? 15.993 -8.151 -33.946 1.00 98.06 97 MET A O 1
ATOM 804 N N . SER A 1 98 ? 15.909 -7.481 -31.807 1.00 98.12 98 SER A N 1
ATOM 805 C CA . SER A 1 98 ? 16.993 -6.498 -31.930 1.00 98.12 98 SER A CA 1
ATOM 806 C C . SER A 1 98 ? 18.346 -7.169 -32.179 1.00 98.12 98 SER A C 1
ATOM 808 O O . SER A 1 98 ? 19.073 -6.771 -33.087 1.00 98.12 98 SER A O 1
ATOM 810 N N . ARG A 1 99 ? 18.656 -8.257 -31.460 1.00 98.12 99 ARG A N 1
ATOM 811 C CA . ARG A 1 99 ? 19.874 -9.050 -31.697 1.00 98.12 99 ARG A CA 1
ATOM 812 C C . ARG A 1 99 ? 19.879 -9.721 -33.075 1.00 98.12 99 ARG A C 1
ATOM 814 O O . ARG A 1 99 ? 20.934 -9.826 -33.694 1.00 98.12 99 ARG A O 1
ATOM 821 N N . LEU A 1 100 ? 18.717 -10.158 -33.565 1.00 98.38 100 LEU A N 1
ATOM 822 C CA . LEU A 1 100 ? 18.575 -10.734 -34.902 1.00 98.38 100 LEU A CA 1
ATOM 823 C C . LEU A 1 100 ? 18.781 -9.689 -36.011 1.00 98.38 100 LEU A C 1
ATOM 825 O O . LEU A 1 100 ? 19.363 -10.025 -37.038 1.00 98.38 100 LEU A O 1
ATOM 829 N N . ARG A 1 101 ? 18.346 -8.436 -35.817 1.00 98.19 101 ARG A N 1
ATOM 830 C CA . ARG A 1 101 ? 18.628 -7.329 -36.752 1.00 98.19 101 ARG A CA 1
ATOM 831 C C . ARG A 1 101 ? 20.128 -7.066 -36.860 1.00 98.19 101 ARG A C 1
ATOM 833 O O . ARG A 1 101 ? 20.674 -7.238 -37.946 1.00 98.19 101 ARG A O 1
ATOM 840 N N . LEU A 1 102 ? 20.794 -6.821 -35.727 1.00 97.94 102 LEU A N 1
ATOM 841 C CA . LEU A 1 102 ? 22.243 -6.590 -35.665 1.00 97.94 102 LEU A CA 1
ATOM 842 C C . LEU A 1 102 ? 23.041 -7.712 -36.352 1.00 97.94 102 LEU A C 1
ATOM 844 O O . LEU A 1 102 ? 23.899 -7.439 -37.179 1.00 97.94 102 LEU A O 1
ATOM 848 N N . ALA A 1 103 ? 22.699 -8.982 -36.106 1.00 98.19 103 ALA A N 1
ATOM 849 C CA . ALA A 1 103 ? 23.381 -10.115 -36.740 1.00 98.19 103 ALA A CA 1
ATOM 850 C C . ALA A 1 103 ? 23.164 -10.217 -38.270 1.00 98.19 103 ALA A C 1
ATOM 852 O O . ALA A 1 103 ? 23.982 -10.820 -38.967 1.00 98.19 103 ALA A O 1
ATOM 853 N N . ASN A 1 104 ? 22.073 -9.659 -38.814 1.00 97.75 104 ASN A N 1
ATOM 854 C CA . ASN A 1 104 ? 21.895 -9.530 -40.266 1.00 97.75 104 ASN A CA 1
ATOM 855 C C . ASN A 1 104 ? 22.654 -8.311 -40.813 1.00 97.75 104 ASN A C 1
ATOM 857 O O . ASN A 1 104 ? 23.278 -8.421 -41.863 1.00 97.75 104 ASN A O 1
ATOM 861 N N . GLU A 1 105 ? 22.652 -7.190 -40.091 1.00 97.81 105 GLU A N 1
ATOM 862 C CA . GLU A 1 105 ? 23.380 -5.964 -40.444 1.00 97.81 105 GLU A CA 1
ATOM 863 C C . GLU A 1 105 ? 24.899 -6.220 -40.501 1.00 97.81 105 GLU A C 1
ATOM 865 O O . GLU A 1 105 ? 25.517 -5.999 -41.542 1.00 97.81 105 GLU A O 1
ATOM 870 N N . GLU A 1 106 ? 25.487 -6.825 -39.461 1.00 96.81 106 GLU A N 1
ATOM 871 C CA . GLU A 1 106 ? 26.897 -7.254 -39.414 1.00 96.81 106 GLU A CA 1
ATOM 872 C C . GLU A 1 106 ? 27.276 -8.175 -40.590 1.00 96.81 106 GLU A C 1
ATOM 874 O O . GLU A 1 106 ? 28.348 -8.032 -41.194 1.00 96.81 106 GLU A O 1
ATOM 879 N N . ARG A 1 107 ? 26.389 -9.121 -40.937 1.00 98.06 107 ARG A N 1
ATOM 880 C CA . ARG A 1 107 ? 26.567 -10.050 -42.064 1.00 98.06 107 ARG A CA 1
ATOM 881 C C . ARG A 1 107 ? 26.540 -9.311 -43.399 1.00 98.06 107 ARG A C 1
ATOM 883 O O . ARG A 1 107 ? 27.389 -9.567 -44.252 1.00 98.06 107 ARG A O 1
ATOM 890 N N . ASP A 1 108 ? 25.575 -8.422 -43.595 1.00 98.06 108 ASP A N 1
ATOM 891 C CA . ASP A 1 108 ? 25.369 -7.743 -44.873 1.00 98.06 108 ASP A CA 1
ATOM 892 C C . ASP A 1 108 ? 26.444 -6.673 -45.114 1.00 98.06 108 ASP A C 1
ATOM 894 O O . ASP A 1 108 ? 26.948 -6.558 -46.235 1.00 98.06 108 ASP A O 1
ATOM 898 N N . GLU A 1 109 ? 26.930 -6.014 -44.057 1.00 97.00 109 GLU A N 1
ATOM 899 C CA . GLU A 1 109 ? 28.172 -5.241 -44.104 1.00 97.00 109 GLU A CA 1
ATOM 900 C C . GLU A 1 109 ? 29.393 -6.107 -44.459 1.00 97.00 109 GLU A C 1
ATOM 902 O O . GLU A 1 109 ? 30.225 -5.697 -45.269 1.00 97.00 109 GLU A O 1
ATOM 907 N N . ALA A 1 110 ? 29.547 -7.295 -43.860 1.00 97.38 110 ALA A N 1
ATOM 908 C CA . ALA A 1 110 ? 30.674 -8.181 -44.160 1.00 97.38 110 ALA A CA 1
ATOM 909 C C . ALA A 1 110 ? 30.654 -8.646 -45.628 1.00 97.38 110 ALA A C 1
ATOM 911 O O . ALA A 1 110 ? 31.698 -8.666 -46.284 1.00 97.38 110 ALA A O 1
ATOM 912 N N . ILE A 1 111 ? 29.466 -8.929 -46.172 1.00 97.19 111 ILE A N 1
ATOM 913 C CA . ILE A 1 111 ? 29.253 -9.222 -47.595 1.00 97.19 111 ILE A CA 1
ATOM 914 C C . ILE A 1 111 ? 29.593 -8.001 -48.467 1.00 97.19 111 ILE A C 1
ATOM 916 O O . ILE A 1 111 ? 30.221 -8.162 -49.515 1.00 97.19 111 ILE A O 1
ATOM 920 N N . ALA A 1 112 ? 29.222 -6.784 -48.054 1.00 97.31 112 ALA A N 1
ATOM 921 C CA . ALA A 1 112 ? 29.565 -5.556 -48.774 1.00 97.31 112 ALA A CA 1
ATOM 922 C C . ALA A 1 112 ? 31.085 -5.298 -48.790 1.00 97.31 112 ALA A C 1
ATOM 924 O O . ALA A 1 112 ? 31.655 -5.062 -49.858 1.00 97.31 112 ALA A O 1
ATOM 925 N N . ARG A 1 113 ? 31.759 -5.433 -47.637 1.00 96.31 113 ARG A N 1
ATOM 926 C CA . ARG A 1 113 ? 33.225 -5.335 -47.507 1.00 96.31 113 ARG A CA 1
ATOM 927 C C . ARG A 1 113 ? 33.941 -6.355 -48.397 1.00 96.31 113 ARG A C 1
ATOM 929 O O . ARG A 1 113 ? 34.831 -5.976 -49.156 1.00 96.31 113 ARG A O 1
ATOM 936 N N . ALA A 1 114 ? 33.513 -7.619 -48.369 1.00 96.50 114 ALA A N 1
ATOM 937 C CA . ALA A 1 114 ? 34.087 -8.676 -49.204 1.00 96.50 114 ALA A CA 1
ATOM 938 C C . ALA A 1 114 ? 33.953 -8.369 -50.708 1.00 96.50 114 ALA A C 1
ATOM 940 O O . ALA A 1 114 ? 34.938 -8.453 -51.441 1.00 96.50 114 ALA A O 1
ATOM 941 N N . LYS A 1 115 ? 32.769 -7.927 -51.160 1.00 95.50 115 LYS A N 1
ATOM 942 C CA . LYS A 1 115 ? 32.535 -7.518 -52.558 1.00 95.50 115 LYS A CA 1
ATOM 943 C C . LYS A 1 115 ? 33.396 -6.323 -52.973 1.00 95.50 115 LYS A C 1
ATOM 945 O O . LYS A 1 115 ? 33.935 -6.324 -54.076 1.00 95.50 115 LYS A O 1
ATOM 950 N N . HIS A 1 116 ? 33.571 -5.327 -52.103 1.00 93.69 116 HIS A N 1
ATOM 951 C CA . HIS A 1 116 ? 34.446 -4.185 -52.386 1.00 93.69 116 HIS A CA 1
ATOM 952 C C . HIS A 1 116 ? 35.913 -4.616 -52.555 1.00 93.69 116 HIS A C 1
ATOM 954 O O . HIS A 1 116 ? 36.596 -4.162 -53.475 1.00 93.69 116 HIS A O 1
ATOM 960 N N . MET A 1 117 ? 36.399 -5.530 -51.707 1.00 92.06 117 MET A N 1
ATOM 961 C CA . MET A 1 117 ? 37.748 -6.097 -51.832 1.00 92.06 117 MET A CA 1
ATOM 962 C C . MET A 1 117 ? 37.910 -6.910 -53.125 1.00 92.06 117 MET A C 1
ATOM 964 O O . MET A 1 117 ? 38.911 -6.751 -53.818 1.00 92.06 117 MET A O 1
ATOM 968 N N . GLU A 1 118 ? 36.913 -7.716 -53.498 1.00 90.38 118 GLU A N 1
ATOM 969 C CA . GLU A 1 118 ? 36.895 -8.471 -54.758 1.00 90.38 118 GLU A CA 1
ATOM 970 C C . GLU A 1 118 ? 36.974 -7.548 -55.990 1.00 90.38 118 GLU A C 1
ATOM 972 O O . GLU A 1 118 ? 37.759 -7.794 -56.907 1.00 90.38 118 GLU A O 1
ATOM 977 N N . MET A 1 119 ? 36.211 -6.448 -55.996 1.00 87.44 119 MET A N 1
ATOM 978 C CA . MET A 1 119 ? 36.280 -5.425 -57.049 1.00 87.44 119 MET A CA 1
ATOM 979 C C . MET A 1 119 ? 37.648 -4.731 -57.078 1.00 87.44 119 MET A C 1
ATOM 981 O O . MET A 1 119 ? 38.213 -4.536 -58.152 1.00 87.44 119 MET A O 1
ATOM 985 N N . SER A 1 120 ? 38.210 -4.409 -55.910 1.00 84.12 120 SER A N 1
ATOM 986 C CA . SER A 1 120 ? 39.527 -3.765 -55.790 1.00 84.12 120 SER A CA 1
ATOM 987 C C . SER A 1 120 ? 40.651 -4.649 -56.347 1.00 84.12 120 SER A C 1
ATOM 989 O O . SER A 1 120 ? 41.510 -4.166 -57.083 1.00 84.12 120 SER A O 1
ATOM 991 N N . LEU A 1 121 ? 40.618 -5.956 -56.065 1.00 82.56 121 LEU A N 1
ATOM 992 C CA . LEU A 1 121 ? 41.573 -6.927 -56.611 1.00 82.56 121 LEU A CA 1
ATOM 993 C C . LEU A 1 121 ? 41.458 -7.040 -58.139 1.00 82.56 121 LEU A C 1
ATOM 995 O O . LEU A 1 121 ? 42.474 -6.986 -58.827 1.00 82.56 121 LEU A O 1
ATOM 999 N N . LYS A 1 122 ? 40.232 -7.090 -58.678 1.00 81.00 122 LYS A N 1
ATOM 1000 C CA . LYS A 1 122 ? 39.976 -7.099 -60.131 1.00 81.00 122 LYS A CA 1
ATOM 1001 C C . LYS A 1 122 ? 40.463 -5.833 -60.846 1.00 81.00 122 LYS A C 1
ATOM 1003 O O . LYS A 1 122 ? 40.796 -5.893 -62.026 1.00 81.00 122 LYS A O 1
ATOM 1008 N N . VAL A 1 123 ? 40.535 -4.689 -60.162 1.00 77.31 123 VAL A N 1
ATOM 1009 C CA . VAL A 1 123 ? 41.157 -3.469 -60.710 1.00 77.31 123 VAL A CA 1
ATOM 1010 C C . VAL A 1 123 ? 42.686 -3.581 -60.717 1.00 77.31 123 VAL A C 1
ATOM 1012 O O . VAL A 1 123 ? 43.311 -3.225 -61.714 1.00 77.31 123 VAL A O 1
ATOM 1015 N N . LEU A 1 124 ? 43.293 -4.114 -59.651 1.00 70.19 124 LEU A N 1
ATOM 1016 C CA . LEU A 1 124 ? 44.750 -4.277 -59.543 1.00 70.19 124 LEU A CA 1
ATOM 1017 C C . LEU A 1 124 ? 45.320 -5.308 -60.533 1.00 70.19 124 LEU A C 1
ATOM 1019 O O . LEU A 1 124 ? 46.392 -5.082 -61.087 1.00 70.19 124 LEU A O 1
ATOM 1023 N N . GLU A 1 125 ? 44.590 -6.391 -60.812 1.00 62.81 125 GLU A N 1
ATOM 1024 C CA . GLU A 1 125 ? 44.978 -7.437 -61.778 1.00 62.81 125 GLU A CA 1
ATOM 1025 C C . GLU A 1 125 ? 45.160 -6.903 -63.218 1.00 62.81 125 GLU A C 1
ATOM 1027 O O . GLU A 1 125 ? 45.862 -7.506 -64.025 1.00 62.81 125 GLU A O 1
ATOM 1032 N N . ASN A 1 126 ? 44.591 -5.733 -63.535 1.00 60.28 126 ASN A N 1
ATOM 1033 C CA . ASN A 1 126 ? 44.697 -5.086 -64.846 1.00 60.28 126 ASN A CA 1
ATOM 1034 C C . ASN A 1 126 ? 45.899 -4.120 -64.992 1.00 60.28 126 ASN A C 1
ATOM 1036 O O . ASN A 1 126 ? 46.032 -3.464 -66.028 1.00 60.28 126 ASN A O 1
ATOM 1040 N N . ILE A 1 127 ? 46.779 -3.997 -63.989 1.00 57.25 127 ILE A N 1
ATOM 1041 C CA . ILE A 1 127 ? 47.937 -3.087 -64.041 1.00 57.25 127 ILE A CA 1
ATOM 1042 C C . ILE A 1 127 ? 49.194 -3.843 -64.491 1.00 57.25 127 ILE A C 1
ATOM 1044 O O . ILE A 1 127 ? 49.831 -4.534 -63.701 1.00 57.25 127 ILE A O 1
ATOM 1048 N N . ASN A 1 128 ? 49.605 -3.653 -65.750 1.00 55.78 128 ASN A N 1
ATOM 1049 C CA . ASN A 1 128 ? 50.913 -4.111 -66.229 1.00 55.78 128 ASN A CA 1
ATOM 1050 C C . ASN A 1 128 ? 52.050 -3.342 -65.508 1.00 55.78 128 ASN A C 1
ATOM 1052 O O . ASN A 1 128 ? 52.129 -2.116 -65.663 1.00 55.78 128 ASN A O 1
ATOM 1056 N N . PRO A 1 129 ? 52.945 -4.005 -64.748 1.00 56.03 129 PRO A N 1
ATOM 1057 C CA . PRO A 1 129 ? 54.021 -3.314 -64.034 1.00 56.03 129 PRO A CA 1
ATOM 1058 C C . PRO A 1 129 ? 55.131 -2.811 -64.972 1.00 56.03 129 PRO A C 1
ATOM 1060 O O . PRO A 1 129 ? 55.697 -1.743 -64.744 1.00 56.03 129 PRO A O 1
ATOM 1063 N N . GLU A 1 130 ? 55.415 -3.533 -66.061 1.00 54.66 130 GLU A N 1
ATOM 1064 C CA . GLU A 1 130 ? 56.676 -3.415 -66.814 1.00 54.66 130 GLU A CA 1
ATOM 1065 C C . GLU A 1 130 ? 56.842 -2.084 -67.586 1.00 54.66 130 GLU A C 1
ATOM 1067 O O . GLU A 1 130 ? 57.953 -1.694 -67.943 1.00 54.66 130 GLU A O 1
ATOM 1072 N N . GLU A 1 131 ? 55.755 -1.331 -67.799 1.00 54.12 131 GLU A N 1
ATOM 1073 C CA . GLU A 1 131 ? 55.794 0.000 -68.430 1.00 54.12 131 GLU A CA 1
ATOM 1074 C C . GLU A 1 131 ? 55.830 1.178 -67.436 1.00 54.12 131 GLU A C 1
ATOM 1076 O O . GLU A 1 131 ? 56.039 2.321 -67.859 1.00 54.12 131 GLU A O 1
ATOM 1081 N N . ASN A 1 132 ? 55.666 0.946 -66.126 1.00 59.12 132 ASN A N 1
ATOM 1082 C CA . ASN A 1 132 ? 55.619 2.020 -65.121 1.00 59.12 132 ASN A CA 1
ATOM 1083 C C . ASN A 1 132 ? 56.997 2.380 -64.534 1.00 59.12 132 ASN A C 1
ATOM 1085 O O . ASN A 1 132 ? 57.281 3.567 -64.371 1.00 59.12 132 ASN A O 1
ATOM 1089 N N . ASP A 1 133 ? 57.879 1.405 -64.302 1.00 63.41 133 ASP A N 1
ATOM 1090 C CA . ASP A 1 133 ? 59.088 1.617 -63.482 1.00 63.41 133 ASP A CA 1
ATOM 1091 C C . ASP A 1 133 ? 60.237 2.376 -64.171 1.00 63.41 133 ASP A C 1
ATOM 1093 O O . ASP A 1 133 ? 61.055 2.993 -63.490 1.00 63.41 133 ASP A O 1
ATOM 1097 N N . MET A 1 134 ? 60.306 2.397 -65.511 1.00 73.12 134 MET A N 1
ATOM 1098 C CA . MET A 1 134 ? 61.334 3.177 -66.228 1.00 73.12 134 MET A CA 1
ATOM 1099 C C . MET A 1 134 ? 61.257 4.662 -65.850 1.00 73.12 134 MET A C 1
ATOM 1101 O O . MET A 1 134 ? 60.165 5.238 -65.865 1.00 73.12 134 MET A O 1
ATOM 1105 N N . THR A 1 135 ? 62.377 5.343 -65.601 1.00 80.44 135 THR A N 1
ATOM 1106 C CA . THR A 1 135 ? 62.327 6.801 -65.382 1.00 80.44 135 THR A CA 1
ATOM 1107 C C . THR A 1 135 ? 62.041 7.569 -66.680 1.00 80.44 135 THR A C 1
ATOM 1109 O O . THR A 1 135 ? 62.295 7.099 -67.792 1.00 80.44 135 THR A O 1
ATOM 1112 N N . LEU A 1 136 ? 61.538 8.806 -66.565 1.00 83.56 136 LEU A N 1
ATOM 1113 C CA . LEU A 1 136 ? 61.404 9.697 -67.729 1.00 83.56 136 LEU A CA 1
ATOM 1114 C C . LEU A 1 136 ? 62.768 9.956 -68.397 1.00 83.56 136 LEU A C 1
ATOM 1116 O O . LEU A 1 136 ? 62.839 10.063 -69.619 1.00 83.56 136 LEU A O 1
ATOM 1120 N N . GLN A 1 137 ? 63.848 9.997 -67.610 1.00 83.81 137 GLN A N 1
ATOM 1121 C CA . GLN A 1 137 ? 65.205 10.163 -68.125 1.00 83.81 137 GLN A CA 1
ATOM 1122 C C . GLN A 1 137 ? 65.652 8.951 -68.954 1.00 83.81 137 GLN A C 1
ATOM 1124 O O . GLN A 1 137 ? 66.243 9.134 -70.013 1.00 83.81 137 GLN A O 1
ATOM 1129 N N . GLU A 1 138 ? 65.332 7.721 -68.539 1.00 86.06 138 GLU A N 1
ATOM 1130 C CA . GLU A 1 138 ? 65.595 6.524 -69.351 1.00 86.06 138 GLU A CA 1
ATOM 1131 C C . GLU A 1 138 ? 64.817 6.529 -70.665 1.00 86.06 138 GLU A C 1
ATOM 1133 O O . GLU A 1 138 ? 65.396 6.208 -71.698 1.00 86.06 138 GLU A O 1
ATOM 1138 N N . LEU A 1 139 ? 63.536 6.914 -70.656 1.00 87.06 139 LEU A N 1
ATOM 1139 C CA . LEU A 1 139 ? 62.738 7.004 -71.884 1.00 87.06 139 LEU A CA 1
ATOM 1140 C C . LEU A 1 139 ? 63.308 8.050 -72.856 1.00 87.06 139 LEU A C 1
ATOM 1142 O O . LEU A 1 139 ? 63.413 7.779 -74.051 1.00 87.06 139 LEU A O 1
ATOM 1146 N N . LEU A 1 140 ? 63.743 9.210 -72.352 1.00 88.75 140 LEU A N 1
ATOM 1147 C CA . LEU A 1 140 ? 64.406 10.240 -73.159 1.00 88.75 140 LEU A CA 1
ATOM 1148 C C . LEU A 1 140 ? 65.773 9.772 -73.685 1.00 88.75 140 LEU A C 1
ATOM 1150 O O . LEU A 1 140 ? 66.053 9.932 -74.872 1.00 88.75 140 LEU A O 1
ATOM 1154 N N . ASN A 1 141 ? 66.590 9.122 -72.850 1.00 88.50 141 ASN A N 1
ATOM 1155 C CA . ASN A 1 141 ? 67.870 8.540 -73.266 1.00 88.50 141 ASN A CA 1
ATOM 1156 C C . ASN A 1 141 ? 67.670 7.440 -74.332 1.00 88.50 141 ASN A C 1
ATOM 1158 O O . ASN A 1 141 ? 68.434 7.369 -75.293 1.00 88.50 141 ASN A O 1
ATOM 1162 N N . ARG A 1 142 ? 66.625 6.607 -74.205 1.00 87.25 142 ARG A N 1
ATOM 1163 C CA . ARG A 1 142 ? 66.256 5.579 -75.196 1.00 87.25 142 ARG A CA 1
ATOM 1164 C C . ARG A 1 142 ? 65.761 6.181 -76.510 1.00 87.25 142 ARG A C 1
ATOM 1166 O O . ARG A 1 142 ? 66.041 5.601 -77.548 1.00 87.25 142 ARG A O 1
ATOM 1173 N N . ILE A 1 143 ? 65.071 7.324 -76.490 1.00 89.00 143 ILE A N 1
ATOM 1174 C CA . ILE A 1 143 ? 64.700 8.066 -77.710 1.00 89.00 143 ILE A CA 1
ATOM 1175 C C . ILE A 1 143 ? 65.940 8.657 -78.387 1.00 89.00 143 ILE A C 1
ATOM 1177 O O . ILE A 1 143 ? 66.092 8.524 -79.597 1.00 89.00 143 ILE A O 1
ATOM 1181 N N . ASN A 1 144 ? 66.834 9.280 -77.616 1.00 89.75 144 ASN A N 1
ATOM 1182 C CA . ASN A 1 144 ? 68.053 9.902 -78.136 1.00 89.75 144 ASN A CA 1
ATOM 1183 C C . ASN A 1 144 ? 69.019 8.883 -78.771 1.00 89.75 144 ASN A C 1
ATOM 1185 O O . ASN A 1 144 ? 69.738 9.217 -79.707 1.00 89.75 144 ASN A O 1
ATOM 1189 N N . ASN A 1 145 ? 69.012 7.645 -78.272 1.00 89.25 145 ASN A N 1
ATOM 1190 C CA . ASN A 1 145 ? 69.910 6.569 -78.692 1.00 89.25 145 ASN A CA 1
ATOM 1191 C C . ASN A 1 145 ? 69.188 5.483 -79.525 1.00 89.25 145 ASN A C 1
ATOM 1193 O O . ASN A 1 145 ? 69.613 4.330 -79.521 1.00 89.25 145 ASN A O 1
ATOM 1197 N N . ALA A 1 146 ? 68.066 5.807 -80.179 1.00 90.62 146 ALA A N 1
ATOM 1198 C CA . ALA A 1 146 ? 67.283 4.847 -80.960 1.00 90.62 146 ALA A CA 1
ATOM 1199 C C . ALA A 1 146 ? 67.644 4.867 -82.455 1.00 90.62 146 ALA A C 1
ATOM 1201 O O . ALA A 1 146 ? 67.252 5.776 -83.184 1.00 90.62 146 ALA A O 1
ATOM 1202 N N . ASP A 1 147 ? 68.262 3.787 -82.941 1.00 85.31 147 ASP A N 1
ATOM 1203 C CA . ASP A 1 147 ? 68.660 3.617 -84.351 1.00 85.31 147 ASP A CA 1
ATOM 1204 C C . ASP A 1 147 ? 67.482 3.500 -85.346 1.00 85.31 147 ASP A C 1
ATOM 1206 O O . ASP A 1 147 ? 67.687 3.396 -86.556 1.00 85.31 147 ASP A O 1
ATOM 1210 N N . THR A 1 148 ? 66.228 3.477 -84.871 1.00 89.38 148 THR A N 1
ATOM 1211 C CA . THR A 1 148 ? 65.036 3.353 -85.726 1.00 89.38 148 THR A CA 1
ATOM 1212 C C . THR A 1 148 ? 63.886 4.255 -85.279 1.00 89.38 148 THR A C 1
ATOM 1214 O O . THR A 1 148 ? 63.572 4.370 -84.092 1.00 89.38 148 THR A O 1
ATOM 1217 N N . GLY A 1 149 ? 63.165 4.821 -86.253 1.00 88.88 149 GLY A N 1
ATOM 1218 C CA . GLY A 1 149 ? 61.970 5.637 -85.998 1.00 88.88 149 GLY A CA 1
ATOM 1219 C C . GLY A 1 149 ? 60.851 4.891 -85.258 1.00 88.88 149 GLY A C 1
ATOM 1220 O O . GLY A 1 149 ? 60.103 5.507 -84.506 1.00 88.88 149 GLY A O 1
ATOM 1221 N N . ILE A 1 150 ? 60.774 3.561 -85.394 1.00 86.38 150 ILE A N 1
ATOM 1222 C CA . ILE A 1 150 ? 59.810 2.715 -84.669 1.00 86.38 150 ILE A CA 1
ATOM 1223 C C . ILE A 1 150 ? 60.144 2.674 -83.168 1.00 86.38 150 ILE A C 1
ATOM 1225 O O . ILE A 1 150 ? 59.248 2.791 -82.331 1.00 86.38 150 ILE A O 1
ATOM 1229 N N . ALA A 1 151 ? 61.428 2.573 -82.805 1.00 84.56 151 ALA A N 1
ATOM 1230 C CA . ALA A 1 151 ? 61.858 2.634 -81.408 1.00 84.56 151 ALA A CA 1
ATOM 1231 C C . ALA A 1 151 ? 61.644 4.034 -80.800 1.00 84.56 151 ALA A C 1
ATOM 1233 O O . ALA A 1 151 ? 61.192 4.136 -79.656 1.00 84.56 151 ALA A O 1
ATOM 1234 N N . ILE A 1 152 ? 61.872 5.105 -81.572 1.00 87.31 152 ILE A N 1
ATOM 1235 C CA . ILE A 1 152 ? 61.514 6.479 -81.177 1.00 87.31 152 ILE A CA 1
ATOM 1236 C C . ILE A 1 152 ? 60.004 6.583 -80.919 1.00 87.31 152 ILE A C 1
ATOM 1238 O O . ILE A 1 152 ? 59.593 7.042 -79.853 1.00 87.31 152 ILE A O 1
ATOM 1242 N N . GLN A 1 153 ? 59.172 6.099 -81.848 1.00 88.19 153 GLN A N 1
ATOM 1243 C CA . GLN A 1 153 ? 57.713 6.144 -81.733 1.00 88.19 153 GLN A CA 1
ATOM 1244 C C . GLN A 1 153 ? 57.199 5.365 -80.513 1.00 88.19 153 GLN A C 1
ATOM 1246 O O . GLN A 1 153 ? 56.351 5.883 -79.787 1.00 88.19 153 GLN A O 1
ATOM 1251 N N . LYS A 1 154 ? 57.727 4.159 -80.241 1.00 87.00 154 LYS A N 1
ATOM 1252 C CA . LYS A 1 154 ? 57.304 3.353 -79.082 1.00 87.00 154 LYS A CA 1
ATOM 1253 C C . LYS A 1 154 ? 57.622 4.050 -77.755 1.00 87.00 154 LYS A C 1
ATOM 1255 O O . LYS A 1 154 ? 56.735 4.188 -76.920 1.00 87.00 154 LYS A O 1
ATOM 1260 N N . ASN A 1 155 ? 58.855 4.528 -77.564 1.00 87.00 155 ASN A N 1
ATOM 1261 C CA . ASN A 1 155 ? 59.219 5.238 -76.330 1.00 87.00 155 ASN A CA 1
ATOM 1262 C C . ASN A 1 155 ? 58.464 6.579 -76.205 1.00 87.00 155 ASN A C 1
ATOM 1264 O O . ASN A 1 155 ? 58.021 6.938 -75.115 1.00 87.00 155 ASN A O 1
ATOM 1268 N N . GLY A 1 156 ? 58.247 7.290 -77.319 1.00 88.88 156 GLY A N 1
ATOM 1269 C CA . GLY A 1 156 ? 57.446 8.516 -77.357 1.00 88.88 156 GLY A CA 1
ATOM 1270 C C . GLY A 1 156 ? 55.986 8.295 -76.949 1.00 88.88 156 GLY A C 1
ATOM 1271 O O . GLY A 1 156 ? 55.442 9.091 -76.184 1.00 88.88 156 GLY A O 1
ATOM 1272 N N . ALA A 1 157 ? 55.369 7.188 -77.378 1.00 87.88 157 ALA A N 1
ATOM 1273 C CA . ALA A 1 157 ? 54.015 6.815 -76.970 1.00 87.88 157 ALA A CA 1
ATOM 1274 C C . ALA A 1 157 ? 53.907 6.604 -75.448 1.00 87.88 157 ALA A C 1
ATOM 1276 O O . ALA A 1 157 ? 52.983 7.136 -74.835 1.00 87.88 157 ALA A O 1
ATOM 1277 N N . VAL A 1 158 ? 54.884 5.930 -74.826 1.00 85.81 158 VAL A N 1
ATOM 1278 C CA . VAL A 1 158 ? 54.937 5.741 -73.361 1.00 85.81 158 VAL A CA 1
ATOM 1279 C C . VAL A 1 158 ? 55.064 7.083 -72.624 1.00 85.81 158 VAL A C 1
ATOM 1281 O O . VAL A 1 158 ? 54.407 7.289 -71.605 1.00 85.81 158 VAL A O 1
ATOM 1284 N N . ILE A 1 159 ? 55.845 8.043 -73.139 1.00 87.44 159 ILE A N 1
ATOM 1285 C CA . ILE A 1 159 ? 55.918 9.397 -72.554 1.00 87.44 159 ILE A CA 1
ATOM 1286 C C . ILE A 1 159 ? 54.565 10.125 -72.665 1.00 87.44 159 ILE A C 1
ATOM 1288 O O . ILE A 1 159 ? 54.111 10.722 -71.687 1.00 87.44 159 ILE A O 1
ATOM 1292 N N . VAL A 1 160 ? 53.902 10.073 -73.825 1.00 89.38 160 VAL A N 1
ATOM 1293 C CA . VAL A 1 160 ? 52.600 10.733 -74.045 1.00 89.38 160 VAL A CA 1
ATOM 1294 C C . VAL A 1 160 ? 51.507 10.133 -73.156 1.00 89.38 160 VAL A C 1
ATOM 1296 O O . VAL A 1 160 ? 50.767 10.883 -72.515 1.00 89.38 160 VAL A O 1
ATOM 1299 N N . ASP A 1 161 ? 51.444 8.806 -73.053 1.00 85.44 161 ASP A N 1
ATOM 1300 C CA . ASP A 1 161 ? 50.532 8.085 -72.163 1.00 85.44 161 ASP A CA 1
ATOM 1301 C C . ASP A 1 161 ? 50.757 8.459 -70.688 1.00 85.44 161 ASP A C 1
ATOM 1303 O O . ASP A 1 161 ? 49.811 8.833 -69.994 1.00 85.44 161 ASP A O 1
ATOM 1307 N N . ARG A 1 162 ? 52.011 8.494 -70.220 1.00 87.69 162 ARG A N 1
ATOM 1308 C CA . ARG A 1 162 ? 52.348 8.947 -68.859 1.00 87.69 162 ARG A CA 1
ATOM 1309 C C . ARG A 1 162 ? 51.944 10.398 -68.600 1.00 87.69 162 ARG A C 1
ATOM 1311 O O . ARG A 1 162 ? 51.452 10.704 -67.514 1.00 87.69 162 ARG A O 1
ATOM 1318 N N . ILE A 1 163 ? 52.098 11.297 -69.576 1.00 87.44 163 ILE A N 1
ATOM 1319 C CA . ILE A 1 163 ? 51.631 12.690 -69.467 1.00 87.44 163 ILE A CA 1
ATOM 1320 C C . ILE A 1 163 ? 50.099 12.741 -69.373 1.00 87.44 163 ILE A C 1
ATOM 1322 O O . ILE A 1 163 ? 49.566 13.512 -68.572 1.00 87.44 163 ILE A O 1
ATOM 1326 N N . TYR A 1 164 ? 49.390 11.921 -70.152 1.00 90.44 164 TYR A N 1
ATOM 1327 C CA . TYR A 1 164 ? 47.931 11.827 -70.110 1.00 90.44 164 TYR A CA 1
ATOM 1328 C C . TYR A 1 164 ? 47.437 11.264 -68.768 1.00 90.44 164 TYR A C 1
ATOM 1330 O O . TYR A 1 164 ? 46.707 11.954 -68.057 1.00 90.44 164 TYR A O 1
ATOM 1338 N N . LYS A 1 165 ? 47.933 10.093 -68.347 1.00 87.00 165 LYS A N 1
ATOM 1339 C CA . LYS A 1 165 ? 47.647 9.476 -67.039 1.00 87.00 165 LYS A CA 1
ATOM 1340 C C . LYS A 1 165 ? 47.939 10.425 -65.874 1.00 87.00 165 LYS A C 1
ATOM 1342 O O . LYS A 1 165 ? 47.129 10.531 -64.959 1.00 87.00 165 LYS A O 1
ATOM 1347 N N . THR A 1 166 ? 49.037 11.184 -65.930 1.00 87.75 166 THR A N 1
ATOM 1348 C CA . THR A 1 166 ? 49.367 12.203 -64.913 1.00 87.75 166 THR A CA 1
ATOM 1349 C C . THR A 1 166 ? 48.343 13.343 -64.876 1.00 87.75 166 THR A C 1
ATOM 1351 O O . THR A 1 166 ? 47.977 13.805 -63.795 1.00 87.75 166 THR A O 1
ATOM 1354 N N . LYS A 1 167 ? 47.857 13.807 -66.037 1.00 91.50 167 LYS A N 1
ATOM 1355 C CA . LYS A 1 167 ? 46.826 14.856 -66.123 1.00 91.50 167 LYS A CA 1
ATOM 1356 C C . LYS A 1 167 ? 45.471 14.365 -65.615 1.00 91.50 167 LYS A C 1
ATOM 1358 O O . LYS A 1 167 ? 44.857 15.062 -64.812 1.00 91.50 167 LYS A O 1
ATOM 1363 N N . GLU A 1 168 ? 45.030 13.178 -66.024 1.00 91.12 168 GLU A N 1
ATOM 1364 C CA . GLU A 1 168 ? 43.763 12.608 -65.550 1.00 91.12 168 GLU A CA 1
ATOM 1365 C C . GLU A 1 168 ? 43.822 12.249 -64.058 1.00 91.12 168 GLU A C 1
ATOM 1367 O O . GLU A 1 168 ? 42.876 12.539 -63.330 1.00 91.12 168 GLU A O 1
ATOM 1372 N N . CYS A 1 169 ? 44.952 11.735 -63.553 1.00 89.00 169 CYS A N 1
ATOM 1373 C CA . CYS A 1 169 ?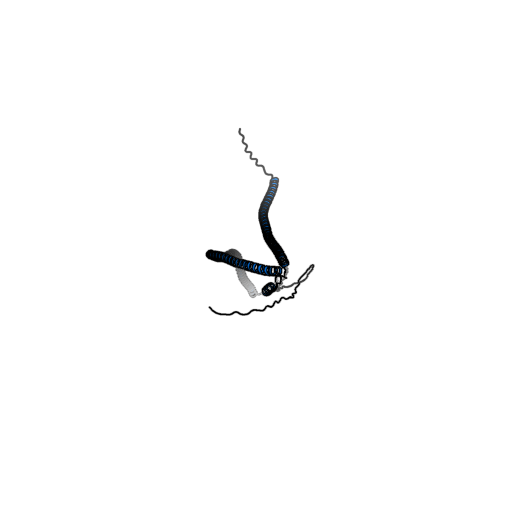 45.130 11.489 -62.120 1.00 89.00 169 CYS A CA 1
ATOM 1374 C C . CYS A 1 169 ? 45.034 12.787 -61.300 1.00 89.00 169 CYS A C 1
ATOM 1376 O O . CYS A 1 169 ? 44.344 12.805 -60.286 1.00 89.00 169 CYS A O 1
ATOM 1378 N N . LYS A 1 170 ? 45.626 13.898 -61.769 1.00 92.62 170 LYS A N 1
ATOM 1379 C CA . LYS A 1 170 ? 45.465 15.213 -61.122 1.00 92.62 170 LYS A CA 1
ATOM 1380 C C . LYS A 1 170 ? 44.012 15.694 -61.114 1.00 92.62 170 LYS A C 1
ATOM 1382 O O . LYS A 1 170 ? 43.543 16.123 -60.068 1.00 92.62 170 LYS A O 1
ATOM 1387 N N . LYS A 1 171 ? 43.283 15.584 -62.233 1.00 94.25 171 LYS A N 1
ATOM 1388 C CA . LYS A 1 171 ? 41.844 15.921 -62.269 1.00 94.25 171 LYS A CA 1
ATOM 1389 C C . LYS A 1 171 ? 41.037 15.076 -61.283 1.00 94.25 171 LYS A C 1
ATOM 1391 O O . LYS A 1 171 ? 40.186 15.617 -60.588 1.00 94.25 171 LYS A O 1
ATOM 1396 N N . ARG A 1 172 ? 41.303 13.765 -61.241 1.00 93.75 172 ARG A N 1
ATOM 1397 C CA . ARG A 1 172 ? 40.636 12.810 -60.349 1.00 93.75 172 ARG A CA 1
ATOM 1398 C C . ARG A 1 172 ? 40.872 13.178 -58.883 1.00 93.75 172 ARG A C 1
ATOM 1400 O O . ARG A 1 172 ? 39.900 13.310 -58.156 1.00 93.75 172 ARG A O 1
ATOM 1407 N N . ILE A 1 173 ? 42.125 13.432 -58.494 1.00 91.88 173 ILE A N 1
ATOM 1408 C CA . ILE A 1 173 ? 42.482 13.878 -57.138 1.00 91.88 173 ILE A CA 1
ATOM 1409 C C . ILE A 1 173 ? 41.732 15.168 -56.783 1.00 91.88 173 ILE A C 1
ATOM 1411 O O . ILE A 1 173 ? 41.027 15.190 -55.786 1.00 91.88 173 ILE A O 1
ATOM 1415 N N . THR A 1 174 ? 41.768 16.201 -57.631 1.00 95.38 174 THR A N 1
ATOM 1416 C CA . THR A 1 174 ? 41.054 17.461 -57.351 1.00 95.38 174 THR A CA 1
ATOM 1417 C C . THR A 1 174 ? 39.528 17.300 -57.292 1.00 95.38 174 THR A C 1
ATOM 1419 O O . THR A 1 174 ? 38.867 18.036 -56.564 1.00 95.38 174 THR A O 1
ATOM 1422 N N . ALA A 1 175 ? 38.945 16.338 -58.015 1.00 95.31 175 ALA A N 1
ATOM 1423 C CA . ALA A 1 175 ? 37.523 16.011 -57.895 1.00 95.31 175 ALA A CA 1
ATOM 1424 C C . ALA A 1 175 ? 37.204 15.259 -56.588 1.00 95.31 175 ALA A C 1
ATOM 1426 O O . ALA A 1 175 ? 36.204 15.560 -55.943 1.00 95.31 175 ALA A O 1
ATOM 1427 N N . GLU A 1 176 ? 38.060 14.322 -56.173 1.00 94.25 176 GLU A N 1
ATOM 1428 C CA . GLU A 1 176 ? 37.948 13.595 -54.901 1.00 94.25 176 GLU A CA 1
ATOM 1429 C C . GLU A 1 176 ? 38.120 14.539 -53.697 1.00 94.25 176 GLU A C 1
ATOM 1431 O O . GLU A 1 176 ? 37.296 14.517 -52.786 1.00 94.25 176 GLU A O 1
ATOM 1436 N N . GLU A 1 177 ? 39.109 15.439 -53.735 1.00 95.25 177 GLU A N 1
ATOM 1437 C CA . GLU A 1 177 ? 39.321 16.508 -52.746 1.00 95.25 177 GLU A CA 1
ATOM 1438 C C . GLU A 1 177 ? 38.102 17.444 -52.650 1.00 95.25 177 GLU A C 1
ATOM 1440 O O . GLU A 1 177 ? 37.635 17.752 -51.554 1.00 95.25 177 GLU A O 1
ATOM 1445 N N . MET A 1 178 ? 37.547 17.871 -53.792 1.00 97.06 178 MET A N 1
ATOM 1446 C CA . MET A 1 178 ? 36.360 18.735 -53.829 1.00 97.06 178 MET A CA 1
ATOM 1447 C C . MET A 1 178 ? 35.120 18.035 -53.256 1.00 97.06 178 MET A C 1
ATOM 1449 O O . MET A 1 178 ? 34.352 18.657 -52.523 1.00 97.06 178 MET A O 1
ATOM 1453 N N . ASN A 1 179 ? 34.931 16.748 -53.561 1.00 95.81 179 ASN A N 1
ATOM 1454 C CA . ASN A 1 179 ? 33.826 15.954 -53.025 1.00 95.81 179 ASN A CA 1
ATOM 1455 C C . ASN A 1 179 ? 33.964 15.755 -51.510 1.00 95.81 179 ASN A C 1
ATOM 1457 O O . ASN A 1 179 ? 32.998 15.994 -50.793 1.00 95.81 179 ASN A O 1
ATOM 1461 N N . ALA A 1 180 ? 35.159 15.428 -51.008 1.00 96.31 180 ALA A N 1
ATOM 1462 C CA . ALA A 1 180 ? 35.407 15.288 -49.572 1.00 96.31 180 ALA A CA 1
ATOM 1463 C C . ALA A 1 180 ? 35.085 16.584 -48.800 1.00 96.31 180 ALA A C 1
ATOM 1465 O O . ALA A 1 180 ? 34.380 16.547 -47.795 1.00 96.31 180 ALA A O 1
ATOM 1466 N N . VAL A 1 181 ? 35.500 17.749 -49.315 1.00 96.94 181 VAL A N 1
ATOM 1467 C CA . VAL A 1 181 ? 35.171 19.060 -48.718 1.00 96.94 181 VAL A CA 1
ATOM 1468 C C . VAL A 1 181 ? 33.661 19.357 -48.753 1.00 96.94 181 VAL A C 1
ATOM 1470 O O . VAL A 1 181 ? 33.131 20.000 -47.844 1.00 96.94 181 VAL A O 1
ATOM 1473 N N . ILE A 1 182 ? 32.941 18.887 -49.776 1.00 96.06 182 ILE A N 1
ATOM 1474 C CA . ILE A 1 182 ? 31.474 18.988 -49.859 1.00 96.06 182 ILE A CA 1
ATOM 1475 C C . ILE A 1 182 ? 30.797 18.073 -48.824 1.00 96.06 182 ILE A C 1
ATOM 1477 O O . ILE A 1 182 ? 29.872 18.515 -48.141 1.00 96.06 182 ILE A O 1
ATOM 1481 N N . GLU A 1 183 ? 31.272 16.838 -48.670 1.00 96.44 183 GLU A N 1
ATOM 1482 C CA . GLU A 1 183 ? 30.754 15.865 -47.703 1.00 96.44 183 GLU A CA 1
ATOM 1483 C C . GLU A 1 183 ? 31.004 16.311 -46.253 1.00 96.44 183 GLU A C 1
ATOM 1485 O O . GLU A 1 183 ? 30.076 16.294 -45.442 1.00 96.44 183 GLU A O 1
ATOM 1490 N N . GLU A 1 184 ? 32.203 16.813 -45.931 1.00 95.62 184 GLU A N 1
ATOM 1491 C CA . GLU A 1 184 ? 32.517 17.403 -44.621 1.00 95.62 184 GLU A CA 1
ATOM 1492 C C . GLU A 1 184 ? 31.619 18.610 -44.305 1.00 95.62 184 GLU A C 1
ATOM 1494 O O . GLU A 1 184 ? 31.065 18.709 -43.204 1.00 95.62 184 GLU A O 1
ATOM 1499 N N . ARG A 1 185 ? 31.415 19.509 -45.281 1.00 97.38 185 ARG A N 1
ATOM 1500 C CA . ARG A 1 185 ? 30.511 20.663 -45.148 1.00 97.38 185 ARG A CA 1
ATOM 1501 C C . ARG A 1 185 ? 29.079 20.221 -44.851 1.00 97.38 185 ARG A C 1
ATOM 1503 O O . ARG A 1 185 ? 28.443 20.779 -43.956 1.00 97.38 185 ARG A O 1
ATOM 1510 N N . ASP A 1 186 ? 28.557 19.246 -45.587 1.00 97.56 186 ASP A N 1
ATOM 1511 C CA . ASP A 1 186 ? 27.157 18.830 -45.459 1.00 97.56 186 ASP A CA 1
ATOM 1512 C C . ASP A 1 186 ? 26.920 17.963 -44.212 1.00 97.56 186 ASP A C 1
ATOM 1514 O O . ASP A 1 186 ? 25.859 18.066 -43.582 1.00 97.56 186 ASP A O 1
ATOM 1518 N N . ALA A 1 187 ? 27.933 17.217 -43.760 1.00 96.81 187 ALA A N 1
ATOM 1519 C CA . ALA A 1 187 ? 27.955 16.597 -42.439 1.00 96.81 187 ALA A CA 1
ATOM 1520 C C . ALA A 1 187 ? 27.930 17.654 -41.319 1.00 96.81 187 ALA A C 1
ATOM 1522 O O . ALA A 1 187 ? 27.094 17.565 -40.416 1.00 96.81 187 ALA A O 1
ATOM 1523 N N . ALA A 1 188 ? 28.770 18.693 -41.396 1.00 95.81 188 ALA A N 1
ATOM 1524 C CA . ALA A 1 188 ? 28.792 19.787 -40.422 1.00 95.81 188 ALA A CA 1
ATOM 1525 C C . ALA A 1 188 ? 27.455 20.554 -40.381 1.00 95.81 188 ALA A C 1
ATOM 1527 O O . ALA A 1 188 ? 26.888 20.746 -39.305 1.00 95.81 188 ALA A O 1
ATOM 1528 N N . LEU A 1 189 ? 26.883 20.906 -41.539 1.00 97.00 189 LEU A N 1
ATOM 1529 C CA . LEU A 1 189 ? 25.560 21.541 -41.631 1.00 97.00 189 LEU A CA 1
ATOM 1530 C C . LEU A 1 189 ? 24.443 20.666 -41.040 1.00 97.00 189 LEU A C 1
ATOM 1532 O O . LEU A 1 189 ? 23.502 21.186 -40.436 1.00 97.00 189 LEU A O 1
ATOM 1536 N N . SER A 1 190 ? 24.539 19.343 -41.186 1.00 96.12 190 SER A N 1
ATOM 1537 C CA . SER A 1 190 ? 23.584 18.398 -40.592 1.00 96.12 190 SER A CA 1
ATOM 1538 C C . SER A 1 190 ? 23.731 18.314 -39.068 1.00 96.12 190 SER A C 1
ATOM 1540 O O . SER A 1 190 ? 22.725 18.262 -38.358 1.00 96.12 190 SER A O 1
ATOM 1542 N N . GLN A 1 191 ? 24.960 18.384 -38.544 1.00 96.06 191 GLN A N 1
ATOM 1543 C CA . GLN A 1 191 ? 25.211 18.488 -37.103 1.00 96.06 191 GLN A CA 1
ATOM 1544 C C . GLN A 1 191 ? 24.681 19.809 -36.526 1.00 96.06 191 GLN A C 1
ATOM 1546 O O . GLN A 1 191 ? 24.014 19.778 -35.493 1.00 96.06 191 GLN A O 1
ATOM 1551 N N . CYS A 1 192 ? 24.892 20.945 -37.203 1.00 94.81 192 CYS A N 1
ATOM 1552 C CA . CYS A 1 192 ? 24.338 22.239 -36.789 1.00 94.81 192 CYS A CA 1
ATOM 1553 C C . CYS A 1 192 ? 22.807 22.195 -36.675 1.00 94.81 192 CYS A C 1
ATOM 1555 O O . CYS A 1 192 ? 22.275 22.509 -35.613 1.00 94.81 192 CYS A O 1
ATOM 1557 N N . LYS A 1 193 ? 22.104 21.711 -37.709 1.00 96.50 193 LYS A N 1
ATOM 1558 C CA . LYS A 1 193 ? 20.633 21.576 -37.695 1.00 96.50 193 LYS A CA 1
ATOM 1559 C C . LYS A 1 193 ? 20.127 20.691 -36.552 1.00 96.50 193 LYS A C 1
ATOM 1561 O O . LYS A 1 193 ? 19.109 21.007 -35.940 1.00 96.50 193 LYS A O 1
ATOM 1566 N N . ARG A 1 194 ? 20.834 19.598 -36.240 1.00 96.06 194 ARG A N 1
ATOM 1567 C CA . ARG A 1 194 ? 20.502 18.733 -35.096 1.00 96.06 194 ARG A CA 1
ATOM 1568 C C . ARG A 1 194 ? 20.672 19.474 -33.766 1.00 96.06 194 ARG A C 1
ATOM 1570 O O . ARG A 1 194 ? 19.767 19.440 -32.940 1.00 96.06 194 ARG A O 1
ATOM 1577 N N . LEU A 1 195 ? 21.785 20.183 -33.575 1.00 95.38 195 LEU A N 1
ATOM 1578 C CA . LEU A 1 195 ? 22.041 20.963 -32.357 1.00 95.38 195 LEU A CA 1
ATOM 1579 C C . LEU A 1 195 ? 21.037 22.118 -32.183 1.00 95.38 195 LEU A C 1
ATOM 1581 O O . LEU A 1 195 ? 20.620 22.407 -31.064 1.00 95.38 195 LEU A O 1
ATOM 1585 N N . GLU A 1 196 ? 20.589 22.748 -33.272 1.00 94.50 196 GLU A N 1
ATOM 1586 C CA . GLU A 1 196 ? 19.512 23.749 -33.254 1.00 94.50 196 GLU A CA 1
ATOM 1587 C C . GLU A 1 196 ? 18.171 23.151 -32.790 1.00 94.50 196 GLU A C 1
ATOM 1589 O O . GLU A 1 196 ? 17.469 23.767 -31.983 1.00 94.50 196 GLU A O 1
ATOM 1594 N N . GLN A 1 197 ? 17.835 21.937 -33.241 1.00 94.44 197 GLN A N 1
ATOM 1595 C CA . GLN A 1 197 ? 16.641 21.200 -32.806 1.00 94.44 197 GLN A CA 1
ATOM 1596 C C . GLN A 1 197 ? 16.738 20.758 -31.337 1.00 94.44 197 GLN A C 1
ATOM 1598 O O . GLN A 1 197 ? 15.788 20.950 -30.579 1.00 94.44 197 GLN A O 1
ATOM 1603 N N . GLU A 1 198 ? 17.891 20.243 -30.904 1.00 93.50 198 GLU A N 1
ATOM 1604 C CA . GLU A 1 198 ? 18.158 19.890 -29.501 1.00 93.50 198 GLU A CA 1
ATOM 1605 C C . GLU A 1 198 ? 18.041 21.125 -28.585 1.00 93.50 198 GLU A C 1
ATOM 1607 O O . GLU A 1 198 ? 17.399 21.065 -27.535 1.00 93.50 198 GLU A O 1
ATOM 1612 N N . LEU A 1 199 ? 18.556 22.286 -29.014 1.00 93.62 199 LEU A N 1
ATOM 1613 C CA . LEU A 1 199 ? 18.395 23.561 -28.305 1.00 93.62 199 LEU A CA 1
ATOM 1614 C C . LEU A 1 199 ? 16.949 24.081 -28.292 1.00 93.62 199 LEU A C 1
ATOM 1616 O O . LEU A 1 199 ? 16.565 24.747 -27.328 1.00 93.62 199 LEU A O 1
ATOM 1620 N N . HIS A 1 200 ? 16.146 23.815 -29.327 1.00 93.31 200 HIS A N 1
ATOM 1621 C CA . HIS A 1 200 ? 14.715 24.134 -29.315 1.00 93.31 200 HIS A CA 1
ATOM 1622 C C . HIS A 1 200 ? 13.983 23.268 -28.286 1.00 93.31 200 HIS A C 1
ATOM 1624 O O . HIS A 1 200 ? 13.313 23.795 -27.397 1.00 93.31 200 HIS A O 1
ATOM 1630 N N . HIS A 1 201 ? 14.208 21.954 -28.335 1.00 91.06 201 HIS A N 1
ATOM 1631 C CA . HIS A 1 201 ? 13.568 21.000 -27.438 1.00 91.06 201 HIS A CA 1
ATOM 1632 C C . HIS A 1 201 ? 13.933 21.252 -25.966 1.00 91.06 201 HIS A C 1
ATOM 1634 O O . HIS A 1 201 ? 13.057 21.253 -25.104 1.00 91.06 201 HIS A O 1
ATOM 1640 N N . LEU A 1 202 ? 15.197 21.579 -25.668 1.00 88.31 202 LEU A N 1
ATOM 1641 C CA . LEU A 1 202 ? 15.631 21.978 -24.322 1.00 88.31 202 LEU A CA 1
ATOM 1642 C C . LEU A 1 202 ? 14.954 23.271 -23.832 1.00 88.31 202 LEU A C 1
ATOM 1644 O O . LEU A 1 202 ? 14.640 23.386 -22.646 1.00 88.31 202 LEU A O 1
ATOM 1648 N N . LYS A 1 203 ? 14.684 24.243 -24.717 1.00 88.00 203 LYS A N 1
ATOM 1649 C CA . LYS A 1 203 ? 13.926 25.458 -24.358 1.00 88.00 203 LYS A CA 1
ATOM 1650 C C . LYS A 1 203 ? 12.463 25.135 -24.054 1.00 88.00 203 LYS A C 1
ATOM 1652 O O . LYS A 1 203 ? 11.936 25.634 -23.062 1.00 88.00 203 LYS A O 1
ATOM 1657 N N . GLU A 1 204 ? 11.828 24.274 -24.845 1.00 84.00 204 GLU A N 1
ATOM 1658 C CA . GLU A 1 204 ? 10.456 23.804 -24.604 1.00 84.00 204 GLU A CA 1
ATOM 1659 C C . GLU A 1 204 ? 10.351 22.988 -23.307 1.00 84.00 204 GLU A C 1
ATOM 1661 O O . GLU A 1 204 ? 9.440 23.206 -22.504 1.00 84.00 204 GLU A O 1
ATOM 1666 N N . GLN A 1 205 ? 11.318 22.106 -23.042 1.00 80.25 205 GLN A N 1
ATOM 1667 C CA . GLN A 1 205 ? 11.401 21.317 -21.812 1.00 80.25 205 GLN A CA 1
ATOM 1668 C C . GLN A 1 205 ? 11.596 22.203 -20.569 1.00 80.25 205 GLN A C 1
ATOM 1670 O O . GLN A 1 205 ? 10.977 21.968 -19.532 1.00 80.25 205 GLN A O 1
ATOM 1675 N N . ASN A 1 206 ? 12.407 23.261 -20.666 1.00 78.06 206 ASN A N 1
ATOM 1676 C CA . ASN A 1 206 ? 12.609 24.216 -19.573 1.00 78.06 206 ASN A CA 1
ATOM 1677 C C . ASN A 1 206 ? 11.380 25.130 -19.367 1.00 78.06 206 ASN A C 1
ATOM 1679 O O . ASN A 1 206 ? 10.978 25.418 -18.241 1.00 78.06 206 ASN A O 1
ATOM 1683 N N . GLN A 1 207 ? 10.705 25.531 -20.448 1.00 77.06 207 GLN A N 1
ATOM 1684 C CA . GLN A 1 207 ? 9.470 26.315 -20.358 1.00 77.06 207 GLN A CA 1
ATOM 1685 C C . GLN A 1 207 ? 8.298 25.494 -19.785 1.00 77.06 207 GLN A C 1
ATOM 1687 O O . GLN A 1 207 ? 7.476 26.027 -19.033 1.00 77.06 207 GLN A O 1
ATOM 1692 N N . THR A 1 208 ? 8.223 24.199 -20.096 1.00 71.94 208 THR A N 1
ATOM 1693 C CA . THR A 1 208 ? 7.222 23.285 -19.522 1.00 71.94 208 THR A CA 1
ATOM 1694 C C . THR A 1 208 ? 7.544 22.910 -18.075 1.00 71.94 208 THR A C 1
ATOM 1696 O O . THR A 1 208 ? 6.637 22.937 -17.244 1.00 71.94 208 THR A O 1
ATOM 1699 N N . SER A 1 209 ? 8.811 22.679 -17.708 1.00 66.19 209 SER A N 1
ATOM 1700 C CA . SER A 1 209 ? 9.193 22.430 -16.308 1.00 66.19 209 SER A CA 1
ATOM 1701 C C . SER A 1 209 ? 8.922 23.643 -15.402 1.00 66.19 209 SER A C 1
ATOM 1703 O O . SER 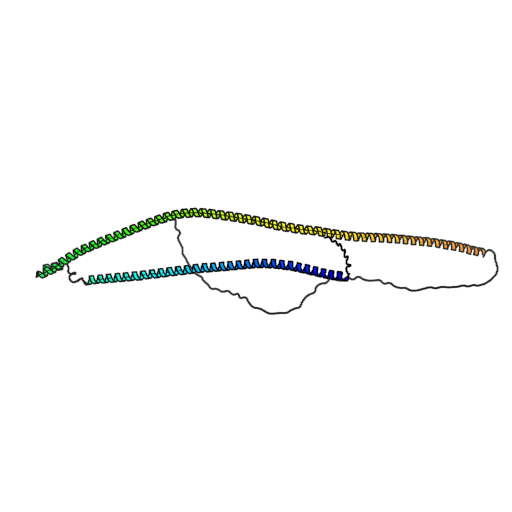A 1 209 ? 8.374 23.481 -14.308 1.00 66.19 209 SER A O 1
ATOM 1705 N N . ALA A 1 210 ? 9.183 24.865 -15.881 1.00 61.38 210 ALA A N 1
ATOM 1706 C CA . ALA A 1 210 ? 8.841 26.105 -15.181 1.00 61.38 210 ALA A CA 1
ATOM 1707 C C . ALA A 1 210 ? 7.322 26.277 -14.972 1.00 61.38 210 ALA A C 1
ATOM 1709 O O . ALA A 1 210 ? 6.887 26.784 -13.933 1.00 61.38 210 ALA A O 1
ATOM 1710 N N . ASN A 1 211 ? 6.499 25.821 -15.923 1.00 63.06 211 ASN A N 1
ATOM 1711 C CA . ASN A 1 211 ? 5.041 25.812 -15.779 1.00 63.06 211 ASN A CA 1
ATOM 1712 C C . ASN A 1 211 ? 4.571 24.731 -14.787 1.00 63.06 211 ASN A C 1
ATOM 1714 O O . ASN A 1 211 ? 3.744 25.020 -13.921 1.00 63.06 211 ASN A O 1
ATOM 1718 N N . ASN A 1 212 ? 5.156 23.530 -14.826 1.00 61.03 212 ASN A N 1
ATOM 1719 C CA . ASN A 1 212 ? 4.859 22.455 -13.871 1.00 61.03 212 ASN A CA 1
ATOM 1720 C C . ASN A 1 212 ? 5.208 22.859 -12.426 1.00 61.03 212 ASN A C 1
ATOM 1722 O O . ASN A 1 212 ? 4.448 22.576 -11.502 1.00 61.03 212 ASN A O 1
ATOM 1726 N N . MET A 1 213 ? 6.298 23.605 -12.218 1.00 57.53 213 MET A N 1
ATOM 1727 C CA . MET A 1 213 ? 6.673 24.128 -10.897 1.00 57.53 213 MET A CA 1
ATOM 1728 C C . MET A 1 213 ? 5.623 25.098 -10.319 1.00 57.53 213 MET A C 1
ATOM 1730 O O . MET A 1 213 ? 5.382 25.109 -9.108 1.00 57.53 213 MET A O 1
ATOM 1734 N N . ARG A 1 214 ? 4.931 25.870 -11.171 1.00 59.88 214 ARG A N 1
ATOM 1735 C CA . ARG A 1 214 ? 3.792 26.710 -10.751 1.00 59.88 214 ARG A CA 1
ATOM 1736 C C . ARG A 1 214 ? 2.575 25.867 -10.353 1.00 59.88 214 ARG A C 1
ATOM 1738 O O . ARG A 1 214 ? 1.923 26.206 -9.368 1.00 59.88 214 ARG A O 1
ATOM 1745 N N . HIS A 1 215 ? 2.309 24.762 -11.054 1.00 59.06 215 HIS A N 1
ATOM 1746 C CA . HIS A 1 215 ? 1.231 23.825 -10.709 1.00 59.06 215 HIS A CA 1
ATOM 1747 C C . HIS A 1 215 ? 1.470 23.166 -9.340 1.00 59.06 215 HIS A C 1
ATOM 1749 O O . HIS A 1 215 ? 0.642 23.299 -8.439 1.00 59.06 215 HIS A O 1
ATOM 1755 N N . LEU A 1 216 ? 2.666 22.601 -9.132 1.00 57.62 216 LEU A N 1
ATOM 1756 C CA . LEU A 1 216 ? 3.085 22.002 -7.857 1.00 57.62 216 LEU A CA 1
ATOM 1757 C C . LEU A 1 216 ? 2.992 22.991 -6.681 1.00 57.62 216 LEU A C 1
ATOM 1759 O O . LEU A 1 216 ? 2.655 22.608 -5.562 1.00 57.62 216 LEU A O 1
ATOM 1763 N N . THR A 1 217 ? 3.240 24.283 -6.924 1.00 60.00 217 THR A N 1
ATOM 1764 C CA . THR A 1 217 ? 3.092 25.337 -5.904 1.00 60.00 217 THR A CA 1
ATOM 1765 C C . THR A 1 217 ? 1.623 25.579 -5.525 1.00 60.00 217 THR A C 1
ATOM 1767 O O . THR A 1 217 ? 1.318 25.837 -4.358 1.00 60.00 217 THR A O 1
ATOM 1770 N N . ALA A 1 218 ? 0.690 25.473 -6.477 1.00 60.09 218 ALA A N 1
ATOM 1771 C CA . ALA A 1 218 ? -0.745 25.565 -6.204 1.00 60.09 218 ALA A CA 1
ATOM 1772 C C . ALA A 1 218 ? -1.256 24.323 -5.451 1.00 60.09 218 ALA A C 1
ATOM 1774 O O . ALA A 1 218 ? -1.949 24.458 -4.439 1.00 60.09 218 ALA A O 1
ATOM 1775 N N . GLU A 1 219 ? -0.848 23.126 -5.879 1.00 60.03 219 GLU A N 1
ATOM 1776 C CA . GLU A 1 219 ? -1.188 21.858 -5.222 1.00 60.03 219 GLU A CA 1
ATOM 1777 C C . GLU A 1 219 ? -0.639 21.790 -3.791 1.00 60.03 219 GLU A C 1
ATOM 1779 O O . GLU A 1 219 ? -1.378 21.438 -2.875 1.00 60.03 219 GLU A O 1
ATOM 1784 N N . ASN A 1 220 ? 0.601 22.233 -3.547 1.00 70.38 220 ASN A N 1
ATOM 1785 C CA . ASN A 1 220 ? 1.181 22.290 -2.200 1.00 70.38 220 ASN A CA 1
ATOM 1786 C C . ASN A 1 220 ? 0.371 23.178 -1.237 1.00 70.38 220 ASN A C 1
ATOM 1788 O O . ASN A 1 220 ? 0.283 22.888 -0.044 1.00 70.38 220 ASN A O 1
ATOM 1792 N N . ASN A 1 221 ? -0.252 24.249 -1.739 1.00 76.06 221 ASN A N 1
ATOM 1793 C CA . ASN A 1 221 ? -1.116 25.106 -0.928 1.00 76.06 221 ASN A CA 1
ATOM 1794 C C . ASN A 1 221 ? -2.480 24.463 -0.638 1.00 76.06 221 ASN A C 1
ATOM 1796 O O . ASN A 1 221 ? -2.980 24.597 0.482 1.00 76.06 221 ASN A O 1
ATOM 1800 N N . GLN A 1 222 ? -3.048 23.705 -1.581 1.00 79.00 222 GLN A N 1
ATOM 1801 C CA . GLN A 1 222 ? -4.245 22.895 -1.325 1.00 79.00 222 GLN A CA 1
ATOM 1802 C C . GLN A 1 222 ? -3.949 21.759 -0.332 1.00 79.00 222 GLN A C 1
ATOM 1804 O O . GLN A 1 222 ? -4.693 21.567 0.628 1.00 79.00 222 GLN A O 1
ATOM 1809 N N . GLU A 1 223 ? -2.820 21.065 -0.488 1.00 79.00 223 GLU A N 1
ATOM 1810 C CA . GLU A 1 223 ? -2.360 20.013 0.422 1.00 79.00 223 GLU A CA 1
ATOM 1811 C C . GLU A 1 223 ? -2.134 20.557 1.847 1.00 79.00 223 GLU A C 1
ATOM 1813 O O . GLU A 1 223 ? -2.588 19.960 2.826 1.00 79.00 223 GLU A O 1
ATOM 1818 N N . ARG A 1 224 ? -1.508 21.737 1.979 1.00 82.62 224 ARG A N 1
ATOM 1819 C CA . ARG A 1 224 ? -1.338 22.450 3.259 1.00 82.62 224 ARG A CA 1
ATOM 1820 C C . ARG A 1 224 ? -2.687 22.794 3.904 1.00 82.62 224 ARG A C 1
ATOM 1822 O O . ARG A 1 224 ? -2.844 22.592 5.109 1.00 82.62 224 ARG A O 1
ATOM 1829 N N . ALA A 1 225 ? -3.669 23.254 3.126 1.00 85.62 225 ALA A N 1
ATOM 1830 C CA . ALA A 1 225 ?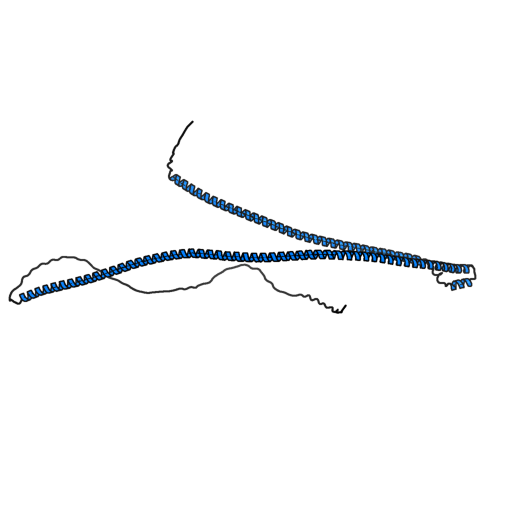 -5.017 23.542 3.622 1.00 85.62 225 ALA A CA 1
ATOM 1831 C C . ALA A 1 225 ? -5.769 22.271 4.070 1.00 85.62 225 ALA A C 1
ATOM 1833 O O . ALA A 1 225 ? -6.419 22.272 5.118 1.00 85.62 225 ALA A O 1
ATOM 1834 N N . LEU A 1 226 ? -5.638 21.165 3.330 1.00 87.56 226 LEU A N 1
ATOM 1835 C CA . LEU A 1 226 ? -6.217 19.868 3.698 1.00 87.56 226 LEU A CA 1
ATOM 1836 C C . LEU A 1 226 ? -5.579 19.297 4.974 1.00 87.56 226 LEU A C 1
ATOM 1838 O O . LEU A 1 226 ? -6.306 18.853 5.863 1.00 87.56 226 LEU A O 1
ATOM 1842 N N . LYS A 1 227 ? -4.249 19.383 5.121 1.00 91.50 227 LYS A N 1
ATOM 1843 C CA . LYS A 1 227 ? -3.532 19.000 6.353 1.00 91.50 227 LYS A CA 1
ATOM 1844 C C . LYS A 1 227 ? -3.992 19.826 7.559 1.00 91.50 227 LYS A C 1
ATOM 1846 O O . LYS A 1 227 ? -4.281 19.252 8.607 1.00 91.50 227 LYS A O 1
ATOM 1851 N N . ALA A 1 228 ? -4.146 21.144 7.408 1.00 90.62 228 ALA A N 1
ATOM 1852 C CA . ALA A 1 228 ? -4.674 22.008 8.468 1.00 90.62 228 ALA A CA 1
ATOM 1853 C C . ALA A 1 228 ? -6.114 21.626 8.873 1.00 90.62 228 ALA A C 1
ATOM 1855 O O . ALA A 1 228 ? -6.418 21.527 10.063 1.00 90.62 228 ALA A O 1
ATOM 1856 N N . LYS A 1 229 ? -6.987 21.337 7.896 1.00 92.81 229 LYS A N 1
ATOM 1857 C CA . LYS A 1 229 ? -8.364 20.879 8.149 1.00 92.81 229 LYS A CA 1
ATOM 1858 C C . LYS A 1 229 ? -8.407 19.522 8.864 1.00 92.81 229 LYS A C 1
ATOM 1860 O O . LYS A 1 229 ? -9.211 19.350 9.777 1.00 92.81 229 LYS A O 1
ATOM 1865 N N . LEU A 1 230 ? -7.538 18.582 8.484 1.00 93.50 230 LEU A N 1
ATOM 1866 C CA . LEU A 1 230 ? -7.431 17.265 9.122 1.00 93.50 230 LEU A CA 1
ATOM 1867 C C . LEU A 1 230 ? -7.004 17.395 10.591 1.00 93.50 230 LEU A C 1
ATOM 1869 O O . LEU A 1 230 ? -7.657 16.821 11.460 1.00 93.50 230 LEU A O 1
ATOM 1873 N N . LEU A 1 231 ? -5.979 18.204 10.880 1.00 94.62 231 LEU A N 1
ATOM 1874 C CA . LEU A 1 231 ? -5.522 18.466 12.251 1.00 94.62 231 LEU A CA 1
ATOM 1875 C C . LEU A 1 231 ? -6.618 19.114 13.114 1.00 94.62 231 LEU A C 1
ATOM 1877 O O . LEU A 1 231 ? -6.838 18.680 14.243 1.00 94.62 231 LEU A O 1
ATOM 1881 N N . ALA A 1 232 ? -7.364 20.083 12.574 1.00 94.31 232 ALA A N 1
ATOM 1882 C CA . ALA A 1 232 ? -8.494 20.693 13.279 1.00 94.31 232 ALA A CA 1
ATOM 1883 C C . ALA A 1 232 ? -9.618 19.678 13.581 1.00 94.31 232 ALA A C 1
ATOM 1885 O O . ALA A 1 232 ? -10.168 19.666 14.683 1.00 94.31 232 ALA A O 1
ATOM 1886 N N . MET A 1 233 ? -9.933 18.779 12.639 1.00 93.06 233 MET A N 1
ATOM 1887 C CA . MET A 1 233 ? -10.899 17.694 12.867 1.00 93.06 233 MET A CA 1
ATOM 1888 C C . MET A 1 233 ? -10.400 16.668 13.896 1.00 93.06 233 MET A C 1
ATOM 1890 O O . MET A 1 233 ? -11.198 16.165 14.688 1.00 93.06 233 MET A O 1
ATOM 1894 N N . GLN A 1 234 ? -9.095 16.380 13.928 1.00 93.81 234 GLN A N 1
ATOM 1895 C CA . GLN A 1 234 ? -8.498 15.512 14.942 1.00 93.81 234 GLN A CA 1
ATOM 1896 C C . GLN A 1 234 ? -8.587 16.140 16.342 1.00 93.81 234 GLN A C 1
ATOM 1898 O O . GLN A 1 234 ? -9.070 15.480 17.261 1.00 93.81 234 GLN A O 1
ATOM 1903 N N . GLN A 1 235 ? -8.221 17.416 16.495 1.00 95.25 235 GLN A N 1
ATOM 1904 C CA . GLN A 1 235 ? -8.342 18.142 17.766 1.00 95.25 235 GLN A CA 1
ATOM 1905 C C . GLN A 1 235 ? -9.797 18.186 18.256 1.00 95.25 235 GLN A C 1
ATOM 1907 O O . GLN A 1 235 ? -10.065 17.874 19.414 1.00 95.25 235 GLN A O 1
ATOM 1912 N N . ALA A 1 236 ? -10.757 18.466 17.367 1.00 93.94 236 ALA A N 1
ATOM 1913 C CA . ALA A 1 236 ? -12.181 18.435 17.705 1.00 93.94 236 ALA A CA 1
ATOM 1914 C C . ALA A 1 236 ? -12.650 17.039 18.167 1.00 93.94 236 ALA A C 1
ATOM 1916 O O . ALA A 1 236 ? -13.395 16.924 19.143 1.00 93.94 236 ALA A O 1
ATOM 1917 N N . ARG A 1 237 ? -12.180 15.964 17.514 1.00 95.25 237 ARG A N 1
ATOM 1918 C CA . ARG A 1 237 ? -12.446 14.573 17.924 1.00 95.25 237 ARG A CA 1
ATOM 1919 C C . ARG A 1 237 ? -11.844 14.257 19.295 1.00 95.25 237 ARG A C 1
ATOM 1921 O O . ARG A 1 237 ? -12.499 13.607 20.105 1.00 95.25 237 ARG A O 1
ATOM 1928 N N . GLU A 1 238 ? -10.620 14.696 19.563 1.00 96.19 238 GLU A N 1
ATOM 1929 C CA . GLU A 1 238 ? -9.945 14.492 20.850 1.00 96.19 238 GLU A CA 1
ATOM 1930 C C . GLU A 1 238 ? -10.657 15.246 21.983 1.00 96.19 238 GLU A C 1
ATOM 1932 O O . GLU A 1 238 ? -10.912 14.659 23.036 1.00 96.19 238 GLU A O 1
ATOM 1937 N N . THR A 1 239 ? -11.091 16.489 21.745 1.00 96.06 239 THR A N 1
ATOM 1938 C CA . THR A 1 239 ? -11.946 17.239 22.679 1.00 96.06 239 THR A CA 1
ATOM 1939 C C . THR A 1 239 ? -13.279 16.526 22.924 1.00 96.06 239 THR A C 1
ATOM 1941 O O . THR A 1 239 ? -13.678 16.375 24.077 1.00 96.06 239 THR A O 1
ATOM 1944 N N . ALA A 1 240 ? -13.952 16.022 21.884 1.00 95.75 240 ALA A N 1
ATOM 1945 C CA . ALA A 1 240 ? -15.197 15.266 22.047 1.00 95.75 240 ALA A CA 1
ATOM 1946 C C . ALA A 1 240 ? -14.998 13.992 22.892 1.00 95.75 240 ALA A C 1
ATOM 1948 O O . ALA A 1 240 ? -15.796 13.718 23.786 1.00 95.75 240 ALA A O 1
ATOM 1949 N N . ILE A 1 241 ? -13.902 13.254 22.682 1.00 97.25 241 ILE A N 1
ATOM 1950 C CA . ILE A 1 241 ? -13.541 12.078 23.496 1.00 97.25 241 ILE A CA 1
ATOM 1951 C C . ILE A 1 241 ? -13.315 12.459 24.968 1.00 97.25 241 ILE A C 1
ATOM 1953 O O . ILE A 1 241 ? -13.731 11.714 25.854 1.00 97.25 241 ILE A O 1
ATOM 1957 N N . GLN A 1 242 ? -12.707 13.615 25.255 1.00 96.62 242 GLN A N 1
ATOM 1958 C CA . GLN A 1 242 ? -12.563 14.105 26.633 1.00 96.62 242 GLN A CA 1
ATOM 1959 C C . GLN A 1 242 ? -13.918 14.436 27.281 1.00 96.62 242 GLN A C 1
ATOM 1961 O O . GLN A 1 242 ? -14.106 14.130 28.456 1.00 96.62 242 GLN A O 1
ATOM 1966 N N . GLN A 1 243 ? -14.875 15.004 26.536 1.00 97.25 243 GLN A N 1
ATOM 1967 C CA . GLN A 1 243 ? -16.226 15.246 27.063 1.00 97.25 243 GLN A CA 1
ATOM 1968 C C . GLN A 1 243 ? -16.991 13.935 27.302 1.00 97.25 243 GLN A C 1
ATOM 1970 O O . GLN A 1 243 ? -17.630 13.788 28.340 1.00 97.25 243 GLN A O 1
ATOM 1975 N N . TYR A 1 244 ? -16.882 12.948 26.403 1.00 96.38 244 TYR A N 1
ATOM 1976 C CA . TYR A 1 244 ? -17.504 11.635 26.613 1.00 96.38 244 TYR A CA 1
ATOM 1977 C C . TYR A 1 244 ? -16.971 10.917 27.859 1.00 96.38 244 TYR A C 1
ATOM 1979 O O . TYR A 1 244 ? -17.764 10.312 28.572 1.00 96.38 244 TYR A O 1
ATOM 1987 N N . LYS A 1 245 ? -15.670 11.031 28.169 1.00 97.50 245 LYS A N 1
ATOM 1988 C CA . LYS A 1 245 ? -15.101 10.483 29.413 1.00 97.50 245 LYS A CA 1
ATOM 1989 C C . LYS A 1 245 ? -15.696 11.122 30.667 1.00 97.50 245 LYS A C 1
ATOM 1991 O O . LYS A 1 245 ? -16.103 10.398 31.565 1.00 97.50 245 LYS A O 1
ATOM 1996 N N . LYS A 1 246 ? -15.834 12.453 30.700 1.00 96.94 246 LYS A N 1
ATOM 1997 C CA . LYS A 1 246 ? -16.481 13.157 31.824 1.00 96.94 246 LYS A CA 1
ATOM 1998 C C . LYS A 1 246 ? -17.932 12.719 32.014 1.00 96.94 246 LYS A C 1
ATOM 2000 O O . LYS A 1 246 ? -18.334 12.406 33.126 1.00 96.94 246 LYS A O 1
ATOM 2005 N N . LEU A 1 247 ? -18.695 12.614 30.924 1.00 97.00 247 LEU A N 1
ATOM 2006 C CA . LEU A 1 247 ? -20.072 12.112 30.968 1.00 97.00 247 LEU A CA 1
ATOM 2007 C C . LEU A 1 247 ? -20.141 10.647 31.440 1.00 97.00 247 LEU A C 1
ATOM 2009 O O . LEU A 1 247 ? -21.084 10.265 32.128 1.00 97.00 247 LEU A O 1
ATOM 2013 N N . GLU A 1 248 ? -19.146 9.819 31.112 1.00 96.50 248 GLU A N 1
ATOM 2014 C CA . GLU A 1 248 ? -19.041 8.452 31.628 1.00 96.50 248 GLU A CA 1
ATOM 2015 C C . GLU A 1 248 ? -18.725 8.428 33.137 1.00 96.50 248 GLU A C 1
ATOM 2017 O O . GLU A 1 248 ? -19.380 7.698 33.881 1.00 96.50 248 GLU A O 1
ATOM 2022 N N . GLU A 1 249 ? -17.797 9.266 33.606 1.00 96.69 249 GLU A N 1
ATOM 2023 C CA . GLU A 1 249 ? -17.464 9.464 35.027 1.00 96.69 249 GLU A CA 1
ATOM 2024 C C . GLU A 1 249 ? -18.674 9.985 35.832 1.00 96.69 249 GLU A C 1
ATOM 2026 O O . GLU A 1 249 ? -18.970 9.475 36.916 1.00 96.69 249 GLU A O 1
ATOM 2031 N N . GLU A 1 250 ? -19.445 10.928 35.280 1.00 97.25 250 GLU A N 1
ATOM 2032 C CA . GLU A 1 250 ? -20.714 11.413 35.840 1.00 97.25 250 GLU A CA 1
ATOM 2033 C C . GLU A 1 250 ? -21.766 10.292 35.918 1.00 97.25 250 GLU A C 1
ATOM 2035 O O . GLU A 1 250 ? -22.388 10.096 36.963 1.00 97.25 250 GLU A O 1
ATOM 2040 N N . ILE A 1 251 ? -21.933 9.491 34.857 1.00 96.88 251 ILE A N 1
ATOM 2041 C CA . ILE A 1 251 ? -22.859 8.345 34.844 1.00 96.88 251 ILE A CA 1
ATOM 2042 C C . ILE A 1 251 ? -22.448 7.277 35.868 1.00 96.88 251 ILE A C 1
ATOM 2044 O O . ILE A 1 251 ? -23.315 6.702 36.532 1.00 96.88 251 ILE A O 1
ATOM 2048 N N . GLN A 1 252 ? -21.152 6.998 36.027 1.00 96.50 252 GLN A N 1
ATOM 2049 C CA . GLN A 1 252 ? -20.653 6.081 37.058 1.00 96.50 252 GLN A CA 1
ATOM 2050 C C . GLN A 1 252 ? -20.919 6.638 38.466 1.00 96.50 252 GLN A C 1
ATOM 2052 O O . GLN A 1 252 ? -21.444 5.922 39.320 1.00 96.50 252 GLN A O 1
ATOM 2057 N N . THR A 1 253 ? -20.665 7.929 38.678 1.00 96.75 253 THR A N 1
ATOM 2058 C CA . THR A 1 253 ? -20.931 8.638 39.938 1.00 96.75 253 THR A CA 1
ATOM 2059 C C . THR A 1 253 ? -22.419 8.588 40.311 1.00 96.75 253 THR A C 1
ATOM 2061 O O . THR A 1 253 ? -22.770 8.200 41.427 1.00 96.75 253 THR A O 1
ATOM 2064 N N . LEU A 1 254 ? -23.319 8.871 39.363 1.00 96.75 254 LEU A N 1
ATOM 2065 C CA . LEU A 1 254 ? -24.771 8.781 39.556 1.00 96.75 254 LEU A CA 1
ATOM 2066 C C . LEU A 1 254 ? -25.245 7.353 39.876 1.00 96.75 254 LEU A C 1
ATOM 2068 O O . LEU A 1 254 ? -26.148 7.179 40.696 1.00 96.75 254 LEU A O 1
ATOM 2072 N N . ARG A 1 255 ? -24.625 6.316 39.291 1.00 95.75 255 ARG A N 1
ATOM 2073 C CA . ARG A 1 255 ? -24.915 4.910 39.640 1.00 95.75 255 ARG A CA 1
ATOM 2074 C C . ARG A 1 255 ? -24.527 4.585 41.083 1.00 95.75 255 ARG A C 1
ATOM 2076 O O . ARG A 1 255 ? -25.292 3.900 41.760 1.00 95.75 255 ARG A O 1
ATOM 2083 N N . VAL A 1 256 ? -23.383 5.085 41.559 1.00 95.94 256 VAL A N 1
ATOM 2084 C CA . VAL A 1 256 ? -22.952 4.914 42.958 1.00 95.94 256 VAL A CA 1
ATOM 2085 C C . VAL A 1 256 ? -23.917 5.626 43.907 1.00 95.94 256 VAL A C 1
ATOM 2087 O O . VAL A 1 256 ? -24.414 4.989 44.835 1.00 95.94 256 VAL A O 1
ATOM 2090 N N . TYR A 1 257 ? -24.272 6.890 43.639 1.00 95.94 257 TYR A N 1
ATOM 2091 C CA . TYR A 1 257 ? -25.259 7.625 44.442 1.00 95.94 257 TYR A CA 1
ATOM 2092 C C . TYR A 1 257 ? -26.624 6.927 44.489 1.00 95.94 257 TYR A C 1
ATOM 2094 O O . TYR A 1 257 ? -27.188 6.769 45.571 1.00 95.94 257 TYR A O 1
ATOM 2102 N N . TYR A 1 258 ? -27.140 6.453 43.350 1.00 94.94 258 TYR A N 1
ATOM 2103 C CA . TYR A 1 258 ? -28.409 5.721 43.305 1.00 94.94 258 TYR A CA 1
ATOM 2104 C C . TYR A 1 258 ? -28.346 4.399 44.087 1.00 94.94 258 TYR A C 1
ATOM 2106 O O . TYR A 1 258 ? -29.277 4.070 44.824 1.00 94.94 258 TYR A O 1
ATOM 2114 N N . SER A 1 259 ? -27.241 3.652 43.977 1.00 93.88 259 SER A N 1
ATOM 2115 C CA . SER A 1 259 ? -27.057 2.413 44.737 1.00 93.88 259 SER A CA 1
ATOM 2116 C C . SER A 1 259 ? -26.967 2.671 46.243 1.00 93.88 259 SER A C 1
ATOM 2118 O O . SER A 1 259 ? -27.572 1.931 47.014 1.00 93.88 259 SER A O 1
ATOM 2120 N N . LEU A 1 260 ? -26.259 3.724 46.665 1.00 93.44 260 LEU A N 1
ATOM 2121 C CA . LEU A 1 260 ? -26.145 4.112 48.071 1.00 93.44 260 LEU A CA 1
ATOM 2122 C C . LEU A 1 260 ? -27.500 4.554 48.640 1.00 93.44 260 LEU A C 1
ATOM 2124 O O . LEU A 1 260 ? -27.915 4.047 49.678 1.00 93.44 260 LEU A O 1
ATOM 2128 N N . HIS A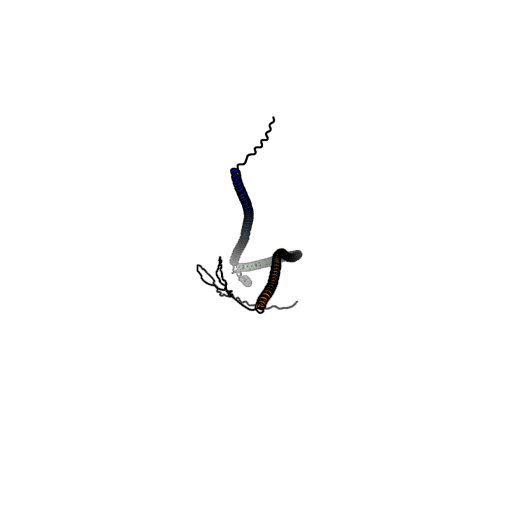 1 261 ? -28.229 5.422 47.931 1.00 92.19 261 HIS A N 1
ATOM 2129 C CA . HIS A 1 261 ? -29.583 5.836 48.312 1.00 92.19 261 HIS A CA 1
ATOM 2130 C C . HIS A 1 261 ? -30.525 4.632 48.449 1.00 92.19 261 HIS A C 1
ATOM 2132 O O . HIS A 1 261 ? -31.342 4.576 49.369 1.00 92.19 261 HIS A O 1
ATOM 2138 N N . LYS A 1 262 ? -30.422 3.645 47.550 1.00 90.69 262 LYS A N 1
ATOM 2139 C CA . LYS A 1 262 ? -31.224 2.420 47.630 1.00 90.69 262 LYS A CA 1
ATOM 2140 C C . LYS A 1 262 ? -30.896 1.595 48.880 1.00 90.69 262 LYS A C 1
ATOM 2142 O O . LYS A 1 262 ? -31.827 1.111 49.515 1.00 90.69 262 LYS A O 1
ATOM 2147 N N . SER A 1 263 ? -29.621 1.461 49.248 1.00 88.00 263 SER A N 1
ATOM 2148 C CA . SER A 1 263 ? -29.218 0.762 50.477 1.00 88.00 263 SER A CA 1
ATOM 2149 C C . SER A 1 263 ? -29.671 1.498 51.742 1.00 88.00 263 SER A C 1
ATOM 2151 O O . SER A 1 263 ? -30.234 0.870 52.631 1.00 88.00 263 SER A O 1
ATOM 2153 N N . LEU A 1 264 ? -29.509 2.824 51.807 1.00 87.44 264 LEU A N 1
ATOM 2154 C CA . LEU A 1 264 ? -29.939 3.634 52.958 1.00 87.44 264 LEU A CA 1
ATOM 2155 C C . LEU A 1 264 ? -31.469 3.606 53.146 1.00 87.44 264 LEU A C 1
ATOM 2157 O O . LEU A 1 264 ? -31.959 3.485 54.263 1.00 87.44 264 LEU A O 1
ATOM 2161 N N . SER A 1 265 ? -32.237 3.614 52.052 1.00 82.75 265 SER A N 1
ATOM 2162 C CA . SER A 1 265 ? -33.698 3.436 52.099 1.00 82.75 265 SER A CA 1
ATOM 2163 C C . SER A 1 265 ? -34.122 2.022 52.541 1.00 82.75 265 SER A C 1
ATOM 2165 O O . SER A 1 265 ? -35.208 1.842 53.089 1.00 82.75 265 SER A O 1
ATOM 2167 N N . GLN A 1 266 ? -33.272 1.005 52.351 1.00 83.69 266 GLN A N 1
ATOM 2168 C CA . GLN A 1 266 ? -33.487 -0.327 52.930 1.00 83.69 266 GLN A CA 1
ATOM 2169 C C . GLN A 1 266 ? -33.119 -0.374 54.421 1.00 83.69 266 GLN A C 1
ATOM 2171 O O . GLN A 1 266 ? -33.797 -1.062 55.181 1.00 83.69 266 GLN A O 1
ATOM 2176 N N . GLU A 1 267 ? -32.101 0.376 54.850 1.00 83.69 267 GLU A N 1
ATOM 2177 C CA . GLU A 1 267 ? -31.717 0.523 56.260 1.00 83.69 267 GLU A CA 1
ATOM 2178 C C . GLU A 1 267 ? -32.832 1.172 57.096 1.00 83.69 267 GLU A C 1
ATOM 2180 O O . GLU A 1 267 ? -33.123 0.696 58.188 1.00 83.69 267 GLU A O 1
ATOM 2185 N N . GLU A 1 268 ? -33.520 2.187 56.564 1.00 82.12 268 GLU A N 1
ATOM 2186 C CA . GLU A 1 268 ? -34.669 2.835 57.217 1.00 82.12 268 GLU A CA 1
ATOM 2187 C C . GLU A 1 268 ? -35.805 1.836 57.522 1.00 82.12 268 GLU A C 1
ATOM 2189 O O . GLU A 1 268 ? -36.249 1.716 58.662 1.00 82.12 268 GLU A O 1
ATOM 2194 N N . ASN A 1 269 ? -36.182 1.005 56.545 1.00 86.38 269 ASN A N 1
ATOM 2195 C CA . ASN A 1 269 ? -37.168 -0.069 56.725 1.00 86.38 269 ASN A CA 1
ATOM 2196 C C . ASN A 1 269 ? -36.703 -1.146 57.734 1.00 86.38 269 ASN A C 1
ATOM 2198 O O . ASN A 1 269 ? -37.490 -1.630 58.549 1.00 86.38 269 ASN A O 1
ATOM 2202 N N . LEU A 1 270 ? -35.418 -1.521 57.716 1.00 85.00 270 LEU A N 1
ATOM 2203 C CA . LEU A 1 270 ? -34.854 -2.461 58.697 1.00 85.00 270 LEU A CA 1
ATOM 2204 C C . LEU A 1 270 ? -34.843 -1.873 60.117 1.00 85.00 270 LEU A C 1
ATOM 2206 O O . LEU A 1 270 ? -35.091 -2.595 61.084 1.00 85.00 270 LEU A O 1
ATOM 2210 N N . LYS A 1 271 ? -34.603 -0.566 60.244 1.00 87.81 271 LYS A N 1
ATOM 2211 C CA . LYS A 1 271 ? -34.649 0.171 61.508 1.00 87.81 271 LYS A CA 1
ATOM 2212 C C . LYS A 1 271 ? -36.066 0.212 62.079 1.00 87.81 271 LYS A C 1
ATOM 2214 O O . LYS A 1 271 ? -36.224 -0.033 63.270 1.00 87.81 271 LYS A O 1
ATOM 2219 N N . ASP A 1 272 ? -37.090 0.424 61.256 1.00 88.88 272 ASP A N 1
ATOM 2220 C CA . ASP A 1 272 ? -38.487 0.381 61.709 1.00 88.88 272 ASP A CA 1
ATOM 2221 C C . ASP A 1 272 ? -38.921 -1.027 62.148 1.00 88.88 272 ASP A C 1
ATOM 2223 O O . ASP A 1 272 ? -39.562 -1.180 63.190 1.00 88.88 272 ASP A O 1
ATOM 2227 N N . GLN A 1 273 ? -38.495 -2.074 61.433 1.00 90.50 273 GLN A N 1
ATOM 2228 C CA . GLN A 1 273 ? -38.699 -3.467 61.862 1.00 90.50 273 GLN A CA 1
ATOM 2229 C C . GLN A 1 273 ? -37.998 -3.767 63.198 1.00 90.50 273 GLN A C 1
ATOM 2231 O O . GLN A 1 273 ? -38.570 -4.432 64.067 1.00 90.50 273 GLN A O 1
ATOM 2236 N N . PHE A 1 274 ? -36.779 -3.255 63.393 1.00 91.38 274 PHE A N 1
ATOM 2237 C CA . PHE A 1 274 ? -36.041 -3.387 64.648 1.00 91.38 274 PHE A CA 1
ATOM 2238 C C . PHE A 1 274 ? -36.718 -2.624 65.797 1.00 91.38 274 PHE A C 1
ATOM 2240 O O . PHE A 1 274 ? -36.907 -3.198 66.867 1.00 91.38 274 PHE A O 1
ATOM 2247 N N . ASN A 1 275 ? -37.172 -1.389 65.563 1.00 93.12 275 ASN A N 1
ATOM 2248 C CA . ASN A 1 275 ? -37.928 -0.591 66.534 1.00 93.12 275 ASN A CA 1
ATOM 2249 C C . ASN A 1 275 ? -39.220 -1.306 66.964 1.00 93.12 275 ASN A C 1
ATOM 2251 O O . ASN A 1 275 ? -39.471 -1.452 68.156 1.00 93.12 275 ASN A O 1
ATOM 2255 N N . HIS A 1 276 ? -40.009 -1.820 66.014 1.00 91.81 276 HIS A N 1
ATOM 2256 C CA . HIS A 1 276 ? -41.238 -2.562 66.316 1.00 91.81 276 HIS A CA 1
ATOM 2257 C C . HIS A 1 276 ? -40.960 -3.849 67.115 1.00 91.81 276 HIS A C 1
ATOM 2259 O O . HIS A 1 276 ? -41.688 -4.182 68.055 1.00 91.81 276 HIS A O 1
ATOM 2265 N N . THR A 1 277 ? -39.862 -4.540 66.794 1.00 93.88 277 THR A N 1
ATOM 2266 C CA . THR A 1 277 ? -39.388 -5.709 67.550 1.00 93.88 277 THR A CA 1
ATOM 2267 C C . THR A 1 277 ? -38.979 -5.325 68.977 1.00 93.88 277 THR A C 1
ATOM 2269 O O . THR A 1 277 ? -39.368 -6.010 69.922 1.00 93.88 277 THR A O 1
ATOM 2272 N N . LEU A 1 278 ? -38.252 -4.215 69.161 1.00 93.94 278 LEU A N 1
ATOM 2273 C CA . LEU A 1 278 ? -37.884 -3.700 70.484 1.00 93.94 278 LEU A CA 1
ATOM 2274 C C . LEU A 1 278 ? -39.113 -3.326 71.314 1.00 93.94 278 LEU A C 1
ATOM 2276 O O . LEU A 1 278 ? -39.232 -3.823 72.427 1.00 93.94 278 LEU A O 1
ATOM 2280 N N . SER A 1 279 ? -40.056 -2.545 70.777 1.00 93.56 279 SER A N 1
ATOM 2281 C CA . SER A 1 279 ? -41.279 -2.180 71.508 1.00 93.56 279 SER A CA 1
ATOM 2282 C C . SER A 1 279 ? -42.096 -3.411 71.917 1.00 93.56 279 SER A C 1
ATOM 2284 O O . SER A 1 279 ? -42.616 -3.456 73.027 1.00 93.56 279 SER A O 1
ATOM 2286 N N . THR A 1 280 ? -42.127 -4.460 71.086 1.00 95.00 280 THR A N 1
ATOM 2287 C CA . THR A 1 280 ? -42.757 -5.745 71.444 1.00 95.00 280 THR A CA 1
ATOM 2288 C C . THR A 1 280 ? -42.070 -6.404 72.652 1.00 95.00 280 THR A C 1
ATOM 2290 O O . THR A 1 280 ? -42.741 -6.935 73.540 1.00 95.00 280 THR A O 1
ATOM 2293 N N . TYR A 1 281 ? -40.734 -6.354 72.731 1.00 92.94 281 TYR A N 1
ATOM 2294 C CA . TYR A 1 281 ? -39.988 -6.844 73.896 1.00 92.94 281 TYR A CA 1
ATOM 2295 C C . TYR A 1 281 ? -40.134 -5.938 75.128 1.00 92.94 281 TYR A C 1
ATOM 2297 O O . TYR A 1 281 ? -40.243 -6.460 76.236 1.00 92.94 281 TYR A O 1
ATOM 2305 N N . GLU A 1 282 ? -40.178 -4.615 74.966 1.00 94.69 282 GLU A N 1
ATOM 2306 C CA . GLU A 1 282 ? -40.416 -3.660 76.057 1.00 94.69 282 GLU A CA 1
ATOM 2307 C C . GLU A 1 282 ? -41.813 -3.841 76.666 1.00 94.69 282 GLU A C 1
ATOM 2309 O O . GLU A 1 282 ? -41.943 -3.911 77.887 1.00 94.69 282 GLU A O 1
ATOM 2314 N N . GLU A 1 283 ? -42.852 -4.010 75.843 1.00 93.81 283 GLU A N 1
ATOM 2315 C CA . GLU A 1 283 ? -44.203 -4.338 76.307 1.00 93.81 283 GLU A CA 1
ATOM 2316 C C . GLU A 1 283 ? -44.243 -5.693 77.026 1.00 93.81 283 GLU A C 1
ATOM 2318 O O . GLU A 1 283 ? -44.833 -5.803 78.102 1.00 93.81 283 GLU A O 1
ATOM 2323 N N . ALA A 1 284 ? -43.575 -6.723 76.495 1.00 94.00 284 ALA A N 1
ATOM 2324 C CA . ALA A 1 284 ? -43.489 -8.031 77.147 1.00 94.00 284 ALA A CA 1
ATOM 2325 C C . ALA A 1 284 ? -42.753 -7.973 78.503 1.00 94.00 284 ALA A C 1
ATOM 2327 O O . ALA A 1 284 ? -43.194 -8.600 79.472 1.00 94.00 284 ALA A O 1
ATOM 2328 N N . LEU A 1 285 ? -41.667 -7.199 78.597 1.00 94.12 285 LEU A N 1
ATOM 2329 C CA . LEU A 1 285 ? -40.927 -6.968 79.841 1.00 94.12 285 LEU A CA 1
ATOM 2330 C C . LEU A 1 285 ? -41.761 -6.181 80.854 1.00 94.12 285 LEU A C 1
ATOM 2332 O O . LEU A 1 285 ? -41.875 -6.613 81.998 1.00 94.12 285 LEU A O 1
ATOM 2336 N N . LYS A 1 286 ? -42.417 -5.098 80.431 1.00 94.75 286 LYS A N 1
ATOM 2337 C CA . LYS A 1 286 ? -43.297 -4.283 81.279 1.00 94.75 286 LYS A CA 1
ATOM 2338 C C . LYS A 1 286 ? -44.501 -5.077 81.787 1.00 94.75 286 LYS A C 1
ATOM 2340 O O . LYS A 1 286 ? -44.866 -4.976 82.953 1.00 94.75 286 LYS A O 1
ATOM 2345 N N . ASN A 1 287 ? -45.084 -5.938 80.953 1.00 94.69 287 ASN A N 1
ATOM 2346 C CA . ASN A 1 287 ? -46.142 -6.857 81.375 1.00 94.69 287 ASN A CA 1
ATOM 2347 C C . ASN A 1 287 ? -45.636 -7.879 82.408 1.00 94.69 287 ASN A C 1
ATOM 2349 O O . ASN A 1 287 ? -46.324 -8.142 83.394 1.00 94.69 287 ASN A O 1
ATOM 2353 N N . ARG A 1 288 ? -44.414 -8.406 82.247 1.00 94.62 288 ARG A N 1
ATOM 2354 C CA . ARG A 1 288 ? -43.771 -9.262 83.257 1.00 94.62 288 ARG A CA 1
ATOM 2355 C C . ARG A 1 288 ? -43.494 -8.505 84.563 1.00 94.62 288 ARG A C 1
ATOM 2357 O O . ARG A 1 288 ? -43.728 -9.059 85.632 1.00 94.62 288 ARG A O 1
ATOM 2364 N N . GLU A 1 289 ? -43.026 -7.264 84.491 1.00 95.06 289 GLU A N 1
ATOM 2365 C CA . GLU A 1 289 ? -42.748 -6.397 85.645 1.00 95.06 289 GLU A CA 1
ATOM 2366 C C . GLU A 1 289 ? -44.025 -6.031 86.418 1.00 95.06 289 GLU A C 1
ATOM 2368 O O . GLU A 1 289 ? -44.039 -6.104 87.648 1.00 95.06 289 GLU A O 1
ATOM 2373 N N . ASN A 1 290 ? -45.128 -5.760 85.712 1.00 95.00 290 ASN A N 1
ATOM 2374 C CA . ASN A 1 290 ? -46.456 -5.589 86.306 1.00 95.00 290 ASN A CA 1
ATOM 2375 C C . ASN A 1 290 ? -46.893 -6.855 87.069 1.00 95.00 290 ASN A C 1
ATOM 2377 O O . ASN A 1 290 ? -47.326 -6.766 88.216 1.00 95.00 290 ASN A O 1
ATOM 2381 N N . ILE A 1 291 ? -46.740 -8.044 86.467 1.00 94.38 291 ILE A N 1
ATOM 2382 C CA . ILE A 1 291 ? -47.078 -9.329 87.109 1.00 94.38 291 ILE A CA 1
ATOM 2383 C C . ILE A 1 291 ? -46.211 -9.572 88.355 1.00 94.38 291 ILE A C 1
ATOM 2385 O O . ILE A 1 291 ? -46.733 -9.979 89.395 1.00 94.38 291 ILE A O 1
ATOM 2389 N N . VAL A 1 292 ? -44.904 -9.297 88.282 1.00 95.06 292 VAL A N 1
ATOM 2390 C CA . VAL A 1 292 ? -43.992 -9.404 89.434 1.00 95.06 292 VAL A CA 1
ATOM 2391 C C . VAL A 1 292 ? -44.390 -8.423 90.538 1.00 95.06 292 VAL A C 1
ATOM 2393 O O . VAL A 1 292 ? -44.476 -8.840 91.686 1.00 95.06 292 VAL A O 1
ATOM 2396 N N . SER A 1 293 ? -44.716 -7.172 90.205 1.00 94.88 293 SER A N 1
ATOM 2397 C CA . SER A 1 293 ? -45.169 -6.159 91.171 1.00 94.88 293 SER A CA 1
ATOM 2398 C C . SER A 1 293 ? -46.464 -6.566 91.885 1.00 94.88 293 SER A C 1
ATOM 2400 O O . SER A 1 293 ? -46.551 -6.465 93.106 1.00 94.88 293 SER A O 1
ATOM 2402 N N . ILE A 1 294 ? -47.446 -7.106 91.152 1.00 94.88 294 ILE A N 1
ATOM 2403 C CA . ILE A 1 294 ? -48.693 -7.636 91.732 1.00 94.88 294 ILE A CA 1
ATOM 2404 C C . ILE A 1 294 ? -48.400 -8.827 92.660 1.00 94.88 294 ILE A C 1
ATOM 2406 O O . ILE A 1 294 ? -48.932 -8.896 93.766 1.00 94.88 294 ILE A O 1
ATOM 2410 N N . THR A 1 295 ? -47.518 -9.740 92.244 1.00 93.50 295 THR A N 1
ATOM 2411 C CA . THR A 1 295 ? -47.129 -10.914 93.048 1.00 93.50 295 THR A CA 1
ATOM 2412 C C . THR A 1 295 ? -46.366 -10.501 94.315 1.00 93.50 295 THR A C 1
ATOM 2414 O O . THR A 1 295 ? -46.578 -11.068 95.384 1.00 93.50 295 THR A O 1
ATOM 2417 N N . GLN A 1 296 ? -45.502 -9.487 94.216 1.00 93.94 296 GLN A N 1
ATOM 2418 C CA . GLN A 1 296 ? -44.770 -8.894 95.335 1.00 93.94 296 GLN A CA 1
ATOM 2419 C C . GLN A 1 296 ? -45.743 -8.292 96.360 1.00 93.94 296 GLN A C 1
ATOM 2421 O O . GLN A 1 296 ? -45.687 -8.657 97.533 1.00 93.94 296 GLN A O 1
ATOM 2426 N N . GLN A 1 297 ? -46.693 -7.467 95.906 1.00 94.50 297 GLN A N 1
ATOM 2427 C CA . GLN A 1 297 ? -47.726 -6.872 96.758 1.00 94.50 297 GLN A CA 1
ATOM 2428 C C . GLN A 1 297 ? -48.582 -7.941 97.461 1.00 94.50 297 GLN A C 1
ATOM 2430 O O . GLN A 1 297 ? -48.840 -7.832 98.656 1.00 94.50 297 GLN A O 1
ATOM 2435 N N . GLN A 1 298 ? -48.978 -9.005 96.752 1.00 93.56 298 GLN A N 1
ATOM 2436 C CA . GLN A 1 298 ? -49.729 -10.123 97.339 1.00 93.56 298 GLN A CA 1
ATOM 2437 C C . GLN A 1 298 ? -48.920 -10.880 98.405 1.00 93.56 298 GLN A C 1
ATOM 2439 O O . GLN A 1 298 ? -49.469 -11.253 99.440 1.00 93.56 298 GLN A O 1
ATOM 2444 N N . ASN A 1 299 ? -47.615 -11.077 98.198 1.00 93.81 299 ASN A N 1
ATOM 2445 C CA . ASN A 1 299 ? -46.740 -11.696 99.198 1.00 93.81 299 ASN A CA 1
ATOM 2446 C C . ASN A 1 299 ? -46.553 -10.805 100.440 1.00 93.81 299 ASN A C 1
ATOM 2448 O O . ASN A 1 299 ? -46.498 -11.316 101.558 1.00 93.81 299 ASN A O 1
ATOM 2452 N N . GLU A 1 300 ? -46.477 -9.485 100.267 1.00 94.50 300 GLU A N 1
ATOM 2453 C CA . GLU A 1 300 ? -46.403 -8.516 101.369 1.00 94.50 300 GLU A CA 1
ATOM 2454 C C . GLU A 1 300 ? -47.722 -8.457 102.160 1.00 94.50 300 GLU A C 1
ATOM 2456 O O . GLU A 1 300 ? -47.709 -8.464 103.395 1.00 94.50 300 GLU A O 1
ATOM 2461 N N . GLU A 1 301 ? -48.868 -8.513 101.476 1.00 94.38 301 GLU A N 1
ATOM 2462 C CA . GLU A 1 301 ? -50.183 -8.623 102.113 1.00 94.38 301 GLU A CA 1
ATOM 2463 C C . GLU A 1 301 ? -50.311 -9.935 102.909 1.00 94.38 301 GLU A C 1
ATOM 2465 O O . GLU A 1 301 ? -50.625 -9.908 104.097 1.00 94.38 301 GLU A O 1
ATOM 2470 N N . LEU A 1 302 ? -49.966 -11.084 102.317 1.00 95.00 302 LEU A N 1
ATOM 2471 C CA . LEU A 1 302 ? -49.970 -12.377 103.017 1.00 95.00 302 LEU A CA 1
ATOM 2472 C C . LEU A 1 302 ? -48.999 -12.407 104.211 1.00 95.00 302 LEU A C 1
ATOM 2474 O O . LEU A 1 302 ? -49.308 -13.001 105.244 1.00 95.00 302 LEU A O 1
ATOM 2478 N N . SER A 1 303 ? -47.846 -11.740 104.103 1.00 94.19 303 SER A N 1
ATOM 2479 C CA . SER A 1 303 ? -46.876 -11.608 105.196 1.00 94.19 303 SER A CA 1
ATOM 2480 C C . SER A 1 303 ? -47.434 -10.785 106.365 1.00 94.19 303 SER A C 1
ATOM 2482 O O . SER A 1 303 ? -47.312 -11.194 107.522 1.00 94.19 303 SER A O 1
ATOM 2484 N N . THR A 1 304 ? -48.113 -9.666 106.089 1.00 94.38 304 THR A N 1
ATOM 2485 C CA . THR A 1 304 ? -48.754 -8.851 107.139 1.00 94.38 304 THR A CA 1
ATOM 2486 C C . THR A 1 304 ? -49.968 -9.550 107.758 1.00 94.38 304 THR A C 1
ATOM 2488 O O . THR A 1 304 ? -50.098 -9.542 108.982 1.00 94.38 304 THR A O 1
ATOM 2491 N N . GLN A 1 305 ? -50.789 -10.255 106.968 1.00 93.75 305 GLN A N 1
ATOM 2492 C CA . GLN A 1 305 ? -51.864 -11.117 107.483 1.00 93.75 305 GLN A CA 1
ATOM 2493 C C . GLN A 1 305 ? -51.317 -12.223 108.407 1.00 93.75 305 GLN A C 1
ATOM 2495 O O . GLN A 1 305 ? -51.880 -12.475 109.474 1.00 93.75 305 GLN A O 1
ATOM 2500 N N . LEU A 1 306 ? -50.190 -12.852 108.047 1.00 94.62 306 LEU A N 1
ATOM 2501 C CA . LEU A 1 306 ? -49.527 -13.858 108.883 1.00 94.62 306 LEU A CA 1
ATOM 2502 C C . LEU A 1 306 ? -48.965 -13.258 110.182 1.00 94.62 306 LEU A C 1
ATOM 2504 O O . LEU A 1 306 ? -49.100 -13.875 111.238 1.00 94.62 306 LEU A O 1
ATOM 2508 N N . GLN A 1 307 ? -48.365 -12.064 110.134 1.00 93.88 307 GLN A N 1
ATOM 2509 C CA . GLN A 1 307 ? -47.907 -11.370 111.344 1.00 93.88 307 GLN A CA 1
ATOM 2510 C C . GLN A 1 307 ? -49.074 -11.014 112.271 1.00 93.88 307 GLN A C 1
ATOM 2512 O O . GLN A 1 307 ? -48.981 -11.291 113.466 1.00 93.88 307 GLN A O 1
ATOM 2517 N N . GLN A 1 308 ? -50.185 -10.499 111.731 1.00 93.75 308 GLN A N 1
ATOM 2518 C CA . GLN A 1 308 ? -51.386 -10.194 112.512 1.00 93.75 308 GLN A CA 1
ATOM 2519 C C . GLN A 1 308 ? -51.950 -11.456 113.183 1.00 93.75 308 GLN A C 1
ATOM 2521 O O . GLN A 1 308 ? -52.178 -11.466 114.390 1.00 93.75 308 GLN A O 1
ATOM 2526 N N . ALA A 1 309 ? -52.073 -12.563 112.443 1.00 92.69 309 ALA A N 1
ATOM 2527 C CA . ALA A 1 309 ? -52.531 -13.838 112.997 1.00 92.69 309 ALA A CA 1
ATOM 2528 C C . ALA A 1 309 ? -51.597 -14.389 114.097 1.00 92.69 309 ALA A C 1
ATOM 2530 O O . ALA A 1 309 ? -52.058 -15.043 115.035 1.00 92.69 309 ALA A O 1
ATOM 2531 N N . LEU A 1 310 ? -50.288 -14.118 114.018 1.00 94.19 310 LEU A N 1
ATOM 2532 C CA . LEU A 1 310 ? -49.327 -14.475 115.065 1.00 94.19 310 LEU A CA 1
ATOM 2533 C C . LEU A 1 310 ? -49.454 -13.579 116.308 1.00 94.19 310 LEU A C 1
ATOM 2535 O O . LEU A 1 310 ? -49.385 -14.107 117.420 1.00 94.19 310 LEU A O 1
ATOM 2539 N N . THR A 1 311 ? -49.680 -12.269 116.154 1.00 93.94 311 THR A N 1
ATOM 2540 C CA . THR A 1 311 ? -49.945 -11.375 117.296 1.00 93.94 311 THR A CA 1
ATOM 2541 C C . THR A 1 311 ? -51.285 -11.674 117.956 1.00 93.94 311 THR A C 1
ATOM 2543 O O . THR A 1 311 ? -51.354 -11.731 119.180 1.00 93.94 311 THR A O 1
ATOM 2546 N N . ASP A 1 312 ? -52.325 -11.963 117.174 1.00 92.75 312 ASP A N 1
ATOM 2547 C CA . ASP A 1 312 ? -53.646 -12.324 117.693 1.00 92.75 312 ASP A CA 1
ATOM 2548 C C . ASP A 1 312 ? -53.579 -13.641 118.472 1.00 92.75 312 ASP A C 1
ATOM 2550 O O . ASP A 1 312 ? -54.105 -13.733 119.581 1.00 92.75 312 ASP A O 1
ATOM 2554 N N . ARG A 1 313 ? -52.840 -14.640 117.964 1.00 92.75 313 ARG A N 1
ATOM 2555 C CA . ARG A 1 313 ? -52.586 -15.884 118.704 1.00 92.75 313 ARG A CA 1
ATOM 2556 C C . ARG A 1 313 ? -51.853 -15.626 120.022 1.00 92.75 313 ARG A C 1
ATOM 2558 O O . ARG A 1 313 ? -52.234 -16.212 121.028 1.00 92.75 313 ARG A O 1
ATOM 2565 N N . ALA A 1 314 ? -50.834 -14.764 120.032 1.00 92.69 314 ALA A N 1
ATOM 2566 C CA . ALA A 1 314 ? -50.092 -14.427 121.248 1.00 92.69 314 ALA A CA 1
ATOM 2567 C C . ALA A 1 314 ? -50.966 -13.686 122.280 1.00 92.69 314 ALA A C 1
ATOM 2569 O O . ALA A 1 314 ? -50.892 -13.983 123.470 1.00 92.69 314 ALA A O 1
ATOM 2570 N N . ASN A 1 315 ? -51.845 -12.785 121.831 1.00 93.75 315 ASN A N 1
ATOM 2571 C CA . ASN A 1 315 ? -52.816 -12.105 122.691 1.00 93.75 315 ASN A CA 1
ATOM 2572 C C . ASN A 1 315 ? -53.817 -13.103 123.301 1.00 93.75 315 ASN A C 1
ATOM 2574 O O . ASN A 1 315 ? -53.999 -13.121 124.516 1.00 93.75 315 ASN A O 1
ATOM 2578 N N . MET A 1 316 ? -54.390 -13.998 122.488 1.00 91.12 316 MET A N 1
ATOM 2579 C CA . MET A 1 316 ? -55.279 -15.069 122.966 1.00 91.12 316 MET A CA 1
ATOM 2580 C C . MET A 1 316 ? -54.570 -16.040 123.927 1.00 91.12 316 MET A C 1
ATOM 2582 O O . MET A 1 316 ? -55.188 -16.556 124.856 1.00 91.12 316 MET A O 1
ATOM 2586 N N . GLU A 1 317 ? -53.273 -16.294 123.732 1.00 91.25 317 GLU A N 1
ATOM 2587 C CA . GLU A 1 317 ? -52.454 -17.129 124.618 1.00 91.25 317 GLU A CA 1
ATOM 2588 C C . GLU A 1 317 ? -52.211 -16.451 125.981 1.00 91.25 317 GLU A C 1
ATOM 2590 O O . GLU A 1 317 ? -52.301 -17.116 127.014 1.00 91.25 317 GLU A O 1
ATOM 2595 N N . LEU A 1 318 ? -52.017 -15.126 126.010 1.00 92.00 318 LEU A N 1
ATOM 2596 C CA . LEU A 1 318 ? -51.958 -14.327 127.244 1.00 92.00 318 LEU A CA 1
ATOM 2597 C C . LEU A 1 318 ? -53.317 -14.251 127.963 1.00 92.00 318 LEU A C 1
ATOM 2599 O O . LEU A 1 318 ? -53.373 -14.411 129.183 1.00 92.00 318 LEU A O 1
ATOM 2603 N N . GLU A 1 319 ? -54.424 -14.071 127.233 1.00 90.56 319 GLU A N 1
ATOM 2604 C CA . GLU A 1 319 ? -55.774 -14.118 127.817 1.00 90.56 319 GLU A CA 1
ATOM 2605 C C . GLU A 1 319 ? -56.080 -15.493 128.428 1.00 90.56 319 GLU A C 1
ATOM 2607 O O . GLU A 1 319 ? -56.605 -15.575 129.541 1.00 90.56 319 GLU A O 1
ATOM 2612 N N . LEU A 1 320 ? -55.692 -16.581 127.752 1.00 88.50 320 LEU A N 1
ATOM 2613 C CA . LEU A 1 320 ? -55.797 -17.941 128.286 1.00 88.50 320 LEU A CA 1
ATOM 2614 C C . LEU A 1 320 ? -54.926 -18.142 129.531 1.00 88.50 320 LEU A C 1
ATOM 2616 O O . LEU A 1 320 ? -55.389 -18.769 130.485 1.00 88.50 320 LEU A O 1
ATOM 2620 N N . GLN A 1 321 ? -53.710 -17.587 129.571 1.00 88.38 321 GLN A N 1
ATOM 2621 C CA . GLN A 1 321 ? -52.866 -17.622 130.770 1.00 88.38 321 GLN A CA 1
ATOM 2622 C C . GLN A 1 321 ? -53.528 -16.884 131.941 1.00 88.38 321 GLN A C 1
ATOM 2624 O O . GLN A 1 321 ? -53.691 -17.486 133.000 1.00 88.38 321 GLN A O 1
ATOM 2629 N N . HIS A 1 322 ? -54.030 -15.659 131.761 1.00 88.88 322 HIS A N 1
ATOM 2630 C CA . HIS A 1 322 ? -54.761 -14.950 132.821 1.00 88.88 322 HIS A CA 1
ATOM 2631 C C . HIS A 1 322 ? -56.080 -15.640 133.224 1.00 88.88 322 HIS A C 1
ATOM 2633 O O . HIS A 1 322 ? -56.455 -15.627 134.402 1.00 88.88 322 HIS A O 1
ATOM 2639 N N . ALA A 1 323 ? -56.784 -16.296 132.297 1.00 85.94 323 ALA A N 1
ATOM 2640 C CA . ALA A 1 323 ? -57.949 -17.124 132.616 1.00 85.94 323 ALA A CA 1
ATOM 2641 C C . ALA A 1 323 ? -57.559 -18.361 133.451 1.00 85.94 323 ALA A C 1
ATOM 2643 O O . ALA A 1 323 ? -58.249 -18.709 134.412 1.00 85.94 323 ALA A O 1
ATOM 2644 N N . MET A 1 324 ? -56.423 -18.996 133.143 1.00 86.62 324 MET A N 1
ATOM 2645 C CA . MET A 1 324 ? -55.867 -20.097 133.933 1.00 86.62 324 MET A CA 1
ATOM 2646 C C . MET A 1 324 ? -55.383 -19.631 135.310 1.00 86.62 324 MET A C 1
ATOM 2648 O O . MET A 1 324 ? -55.718 -20.272 136.301 1.00 86.62 324 MET A O 1
ATOM 2652 N N . GLU A 1 325 ? -54.670 -18.508 135.409 1.00 87.12 325 GLU A N 1
ATOM 2653 C CA . GLU A 1 325 ? -54.202 -17.925 136.675 1.00 87.12 325 GLU A CA 1
ATOM 2654 C C . GLU A 1 325 ? -55.359 -17.504 137.583 1.00 87.12 325 GLU A C 1
ATOM 2656 O O . GLU A 1 325 ? -55.349 -17.799 138.776 1.00 87.12 325 GLU A O 1
ATOM 2661 N N . SER A 1 326 ? -56.383 -16.842 137.040 1.00 81.94 326 SER A N 1
ATOM 2662 C CA . SER A 1 326 ? -57.555 -16.423 137.819 1.00 81.94 326 SER A CA 1
ATOM 2663 C C . SER A 1 326 ? -58.416 -17.614 138.253 1.00 81.94 326 SER A C 1
ATOM 2665 O O . SER A 1 326 ? -58.881 -17.643 139.396 1.00 81.94 326 SER A O 1
ATOM 2667 N N . SER A 1 327 ? -58.552 -18.640 137.404 1.00 83.06 327 SER A N 1
ATOM 2668 C CA . SER A 1 327 ? -59.159 -19.931 137.755 1.00 83.06 327 SER A CA 1
ATOM 2669 C C . SER A 1 327 ? -58.362 -20.659 138.845 1.00 83.06 327 SER A C 1
ATOM 2671 O O . SER A 1 327 ? -58.935 -21.108 139.840 1.00 83.06 327 SER A O 1
ATOM 2673 N N . GLN A 1 328 ? -57.033 -20.702 138.725 1.00 82.00 328 GLN A N 1
ATOM 2674 C CA . GLN A 1 328 ? -56.133 -21.301 139.708 1.00 82.00 328 GLN A CA 1
ATOM 2675 C C . GLN A 1 328 ? -56.190 -20.541 141.040 1.00 82.00 328 GLN A C 1
ATOM 2677 O O . GLN A 1 328 ? -56.405 -21.159 142.074 1.00 82.00 328 GLN A O 1
ATOM 2682 N N . ALA A 1 329 ? -56.145 -19.208 141.035 1.00 81.12 329 ALA A N 1
ATOM 2683 C CA . ALA A 1 329 ? -56.285 -18.383 142.234 1.00 81.12 329 ALA A CA 1
ATOM 2684 C C . ALA A 1 329 ? -57.684 -18.487 142.877 1.00 81.12 329 ALA A C 1
ATOM 2686 O O . ALA A 1 329 ? -57.815 -18.362 144.097 1.00 81.12 329 ALA A O 1
ATOM 2687 N N . ALA A 1 330 ? -58.742 -18.728 142.095 1.00 76.38 330 ALA A N 1
ATOM 2688 C CA . ALA A 1 330 ? -60.074 -19.036 142.618 1.00 76.38 330 ALA A CA 1
ATOM 2689 C C . ALA A 1 330 ? -60.128 -20.443 143.243 1.00 76.38 330 ALA A C 1
ATOM 2691 O O . ALA A 1 330 ? -60.659 -20.604 144.344 1.00 76.38 330 ALA A O 1
ATOM 2692 N N . ASN A 1 331 ? -59.528 -21.445 142.594 1.00 78.81 331 ASN A N 1
ATOM 2693 C CA . ASN A 1 331 ? -59.369 -22.799 143.123 1.00 78.81 331 ASN A CA 1
ATOM 2694 C C . ASN A 1 331 ? -58.539 -22.788 144.417 1.00 78.81 331 ASN A C 1
ATOM 2696 O O . ASN A 1 331 ? -58.974 -23.347 145.418 1.00 78.81 331 ASN A O 1
ATOM 2700 N N . ASP A 1 332 ? -57.426 -22.060 144.462 1.00 79.75 332 ASP A N 1
ATOM 2701 C CA . ASP A 1 332 ? -56.574 -21.917 145.644 1.00 79.75 332 ASP A CA 1
ATOM 2702 C C . ASP A 1 332 ? -57.288 -21.162 146.770 1.00 79.75 332 ASP A C 1
ATOM 2704 O O . ASP A 1 332 ? -57.194 -21.570 147.926 1.00 79.75 332 ASP A O 1
ATOM 2708 N N . LYS A 1 333 ? -58.114 -20.147 146.470 1.00 77.88 333 LYS A N 1
ATOM 2709 C CA . LYS A 1 333 ? -59.041 -19.559 147.459 1.00 77.88 333 LYS A CA 1
ATOM 2710 C C . LYS A 1 333 ? -60.049 -20.590 147.982 1.00 77.88 333 LYS A C 1
ATOM 2712 O O . LYS A 1 333 ? -60.323 -20.599 149.180 1.00 77.88 333 LYS A O 1
ATOM 2717 N N . VAL A 1 334 ? -60.559 -21.496 147.142 1.00 74.94 334 VAL A N 1
ATOM 2718 C CA . VAL A 1 334 ? -61.446 -22.599 147.560 1.00 74.94 334 VAL A CA 1
ATOM 2719 C C . VAL A 1 334 ? -60.703 -23.659 148.386 1.00 74.94 334 VAL A C 1
ATOM 2721 O O . VAL A 1 334 ? -61.251 -24.124 149.387 1.00 74.94 334 VAL A O 1
ATOM 2724 N N . GLN A 1 335 ? -59.464 -24.028 148.046 1.00 69.62 335 GLN A N 1
ATOM 2725 C CA . GLN A 1 335 ? -58.659 -24.967 148.839 1.00 69.62 335 GLN A CA 1
ATOM 2726 C C . GLN A 1 335 ? -58.219 -24.344 150.168 1.00 69.62 335 GLN A C 1
ATOM 2728 O O . GLN A 1 335 ? -58.318 -24.997 151.202 1.00 69.62 335 GLN A O 1
ATOM 2733 N N . ASN A 1 336 ? -57.835 -23.068 150.182 1.00 65.62 336 ASN A N 1
ATOM 2734 C CA . ASN A 1 336 ? -57.513 -22.328 151.401 1.00 65.62 336 ASN A CA 1
ATOM 2735 C C . ASN A 1 336 ? -58.769 -22.180 152.285 1.00 65.62 336 ASN A C 1
ATOM 2737 O O . ASN A 1 336 ? -58.733 -22.490 153.472 1.00 65.62 336 ASN A O 1
ATOM 2741 N N . ALA A 1 337 ? -59.939 -21.877 151.710 1.00 60.22 337 ALA A N 1
ATOM 2742 C CA . ALA A 1 337 ? -61.214 -21.903 152.436 1.00 60.22 337 ALA A CA 1
ATOM 2743 C C . ALA A 1 337 ? -61.602 -23.308 152.949 1.00 60.22 337 ALA A C 1
ATOM 2745 O O . ALA A 1 337 ? -62.268 -23.418 153.979 1.00 60.22 337 ALA A O 1
ATOM 2746 N N . ARG A 1 338 ? -61.180 -24.393 152.280 1.00 58.25 338 ARG A N 1
ATOM 2747 C CA . ARG A 1 338 ? -61.278 -25.776 152.795 1.00 58.25 338 ARG A CA 1
ATOM 2748 C C . ARG A 1 338 ? -60.245 -26.077 153.886 1.00 58.25 338 ARG A C 1
ATOM 2750 O O . ARG A 1 338 ? -60.516 -26.933 154.725 1.00 58.25 338 ARG A O 1
ATOM 2757 N N . TRP A 1 339 ? -59.098 -25.399 153.883 1.00 57.00 339 TRP A N 1
ATOM 2758 C CA . TRP A 1 339 ? -58.019 -25.542 154.862 1.00 57.00 339 TRP A CA 1
ATOM 2759 C C . TRP A 1 339 ? -58.366 -24.829 156.176 1.00 57.00 339 TRP A C 1
ATOM 2761 O O . TRP A 1 339 ? -58.407 -25.474 157.220 1.00 57.00 339 TRP A O 1
ATOM 2771 N N . TRP A 1 340 ? -58.785 -23.559 156.121 1.00 53.62 340 TRP A N 1
ATOM 2772 C CA . TRP A 1 340 ? -59.345 -22.839 157.276 1.00 53.62 340 TRP A CA 1
ATOM 2773 C C . TRP A 1 340 ? -60.551 -23.572 157.877 1.00 53.62 340 TRP A C 1
ATOM 2775 O O . TRP A 1 340 ? -60.591 -23.822 159.079 1.00 53.62 340 TRP A O 1
ATOM 2785 N N . ARG A 1 341 ? -61.490 -24.042 157.042 1.00 55.12 341 ARG A N 1
ATOM 2786 C CA . ARG A 1 341 ? -62.652 -24.835 157.497 1.00 55.12 341 ARG A CA 1
ATOM 2787 C C . ARG A 1 341 ? -62.277 -26.213 158.076 1.00 55.12 341 ARG A C 1
ATOM 2789 O O . ARG A 1 341 ? -63.133 -26.865 158.661 1.00 55.12 341 ARG A O 1
ATOM 2796 N N . ARG A 1 342 ? -61.023 -26.663 157.936 1.00 50.94 342 ARG A N 1
ATOM 2797 C CA . ARG A 1 342 ? -60.497 -27.910 158.523 1.00 50.94 342 ARG A CA 1
ATOM 2798 C C . ARG A 1 342 ? -59.777 -27.697 159.863 1.00 50.94 342 ARG A C 1
ATOM 2800 O O . ARG A 1 342 ? -59.586 -28.672 160.579 1.00 50.94 342 ARG A O 1
ATOM 2807 N N . HIS A 1 343 ? -59.403 -26.464 160.213 1.00 45.91 343 HIS A N 1
ATOM 2808 C CA . HIS A 1 343 ? -58.522 -26.173 161.354 1.00 45.91 343 HIS A CA 1
ATOM 2809 C C . HIS A 1 343 ? -59.166 -25.372 162.507 1.00 45.91 343 HIS A C 1
ATOM 2811 O O . HIS A 1 343 ? -58.443 -24.922 163.392 1.00 45.91 343 HIS A O 1
ATOM 2817 N N . SER A 1 344 ? -60.499 -25.212 162.552 1.00 36.28 344 SER A N 1
ATOM 2818 C CA . SER A 1 344 ? -61.168 -24.400 163.599 1.00 36.28 344 SER A CA 1
ATOM 2819 C C . SER A 1 344 ? -62.239 -25.093 164.461 1.00 36.28 344 SER A C 1
ATOM 2821 O O . SER A 1 344 ? -62.646 -24.502 165.454 1.00 36.28 344 SER A O 1
ATOM 2823 N N . ILE A 1 345 ? -62.669 -26.324 164.155 1.00 36.59 345 ILE A N 1
ATOM 2824 C CA . ILE A 1 345 ? -63.421 -27.218 165.067 1.00 36.59 345 ILE A CA 1
ATOM 2825 C C . ILE A 1 345 ? -62.918 -28.654 164.832 1.00 36.59 345 ILE A C 1
ATOM 2827 O O . ILE A 1 345 ? -62.584 -29.005 163.700 1.00 36.59 345 ILE A O 1
ATOM 2831 N N . GLY A 1 346 ? -62.827 -29.467 165.890 1.00 28.88 346 GLY A N 1
ATOM 2832 C CA . GLY A 1 346 ? -62.279 -30.827 165.834 1.00 28.88 346 GLY A CA 1
ATOM 2833 C C . GLY A 1 346 ? -63.319 -31.955 165.797 1.00 28.88 346 GLY A C 1
ATOM 2834 O O . GLY A 1 346 ? -64.388 -31.827 166.383 1.00 28.88 346 GLY A O 1
ATOM 2835 N N . GLU A 1 347 ? -62.899 -33.079 165.196 1.00 29.61 347 GLU A N 1
ATOM 2836 C CA . GLU A 1 347 ? -63.428 -34.451 165.362 1.00 29.61 347 GLU A CA 1
ATOM 2837 C C . GLU A 1 347 ? -64.875 -34.788 164.892 1.00 29.61 347 GLU A C 1
ATOM 2839 O O . GLU A 1 347 ? -65.706 -33.901 164.720 1.00 29.61 347 GLU A O 1
ATOM 2844 N N . PRO A 1 348 ? -65.246 -36.086 164.728 1.00 47.22 348 PRO A N 1
ATOM 2845 C CA . PRO A 1 348 ? -64.475 -37.230 164.196 1.00 47.22 348 PRO A CA 1
ATOM 2846 C C . PRO A 1 348 ? -65.239 -38.007 163.063 1.00 47.22 348 PRO A C 1
ATOM 2848 O O . PRO A 1 348 ? -66.253 -37.542 162.555 1.00 47.22 348 PRO A O 1
ATOM 2851 N N . TRP A 1 349 ? -64.800 -39.238 162.715 1.00 29.48 349 TRP A N 1
ATOM 2852 C CA . TRP A 1 349 ? -65.456 -40.240 161.811 1.00 29.48 349 TRP A CA 1
ATOM 2853 C C . TRP A 1 349 ? -65.487 -39.944 160.286 1.00 29.48 349 TRP A C 1
ATOM 2855 O O . TRP A 1 349 ? -65.112 -38.876 159.825 1.00 29.48 349 TRP A O 1
ATOM 2865 N N . LYS A 1 350 ? -65.995 -40.860 159.434 1.00 30.27 350 LYS A N 1
ATOM 2866 C CA . LYS A 1 350 ? -65.429 -42.166 158.983 1.00 30.27 350 LYS A CA 1
ATOM 2867 C C . LYS A 1 350 ? -66.286 -42.748 157.824 1.00 30.27 350 LYS A C 1
ATOM 2869 O O . LYS A 1 350 ? -67.443 -43.073 158.038 1.00 30.27 350 LYS A O 1
ATOM 2874 N N . ARG A 1 351 ? -65.666 -43.003 156.657 1.00 28.91 351 ARG A N 1
ATOM 2875 C CA . ARG A 1 351 ? -66.010 -44.030 155.626 1.00 28.91 351 ARG A CA 1
ATOM 2876 C C . ARG A 1 351 ? -67.452 -44.103 155.050 1.00 28.91 351 ARG A C 1
ATOM 2878 O O . ARG A 1 351 ? -68.351 -44.656 155.672 1.00 28.91 351 ARG A O 1
ATOM 2885 N N . CYS A 1 352 ? -67.591 -43.812 153.749 1.00 27.70 352 CYS A N 1
ATOM 2886 C CA . CYS A 1 352 ? -68.603 -44.427 152.863 1.00 27.70 352 CYS A CA 1
ATOM 2887 C C . CYS A 1 352 ? -68.131 -44.483 151.387 1.00 27.70 352 CYS A C 1
ATOM 2889 O O . CYS A 1 352 ? -67.152 -43.821 151.046 1.00 27.70 352 CYS A O 1
ATOM 2891 N N . THR A 1 353 ? -68.749 -45.322 150.533 1.00 33.84 353 THR A N 1
ATOM 2892 C CA . THR A 1 353 ? -68.140 -45.783 149.250 1.00 33.84 353 THR A CA 1
ATOM 2893 C C . THR A 1 353 ? -69.131 -46.310 148.179 1.00 33.84 353 THR A C 1
ATOM 2895 O O . THR A 1 353 ? -69.806 -47.301 148.455 1.00 33.84 353 THR A O 1
ATOM 2898 N N . ARG A 1 354 ? -69.129 -45.763 146.941 1.00 29.94 354 ARG A N 1
ATOM 2899 C CA . ARG A 1 354 ? -69.630 -46.336 145.642 1.00 29.94 354 ARG A CA 1
ATOM 2900 C C . ARG A 1 354 ? -69.023 -45.507 144.470 1.00 29.94 354 ARG A C 1
ATOM 2902 O O . ARG A 1 354 ? -68.768 -44.331 144.684 1.00 29.94 354 ARG A O 1
ATOM 2909 N N . ARG A 1 355 ? -68.509 -46.065 143.349 1.00 29.39 355 ARG A N 1
ATOM 2910 C CA . ARG A 1 355 ? -69.166 -46.641 142.128 1.00 29.39 355 ARG A CA 1
ATOM 2911 C C . ARG A 1 355 ? -70.171 -45.662 141.480 1.00 29.39 355 ARG A C 1
ATOM 2913 O O . ARG A 1 355 ? -70.975 -45.119 142.221 1.00 29.39 355 ARG A O 1
ATOM 2920 N N . SER A 1 356 ? -70.194 -45.375 140.169 1.00 30.30 356 SER A N 1
ATOM 2921 C CA . SER A 1 356 ? -69.791 -46.087 138.917 1.00 30.30 356 SER A CA 1
ATOM 2922 C C . SER A 1 356 ? -69.252 -45.062 137.874 1.00 30.30 356 SER A C 1
ATOM 2924 O O . SER A 1 356 ? -69.551 -43.889 138.038 1.00 30.30 356 SER A O 1
ATOM 2926 N N . ALA A 1 357 ? -68.389 -45.304 136.869 1.00 30.83 357 ALA A N 1
ATOM 2927 C CA . ALA A 1 357 ? -68.197 -46.339 135.825 1.00 30.83 357 ALA A CA 1
ATOM 2928 C C . ALA A 1 357 ? -68.978 -46.107 134.491 1.00 30.83 357 ALA A C 1
ATOM 2930 O O . ALA A 1 357 ? -70.201 -46.178 134.479 1.00 30.83 357 ALA A O 1
ATOM 2931 N N . GLY A 1 358 ? -68.234 -45.895 133.384 1.00 28.53 358 GLY A N 1
ATOM 2932 C CA . GLY A 1 358 ? -68.675 -45.568 131.999 1.00 28.53 358 GLY A CA 1
ATOM 2933 C C . GLY A 1 358 ? -67.679 -44.564 131.364 1.00 28.53 358 GLY A C 1
ATOM 2934 O O . GLY A 1 358 ? -67.512 -43.506 131.954 1.00 28.53 358 GLY A O 1
ATOM 2935 N N . ARG A 1 359 ? -66.851 -44.807 130.321 1.00 35.56 359 ARG A N 1
ATOM 2936 C CA . ARG A 1 359 ? -66.872 -45.686 129.112 1.00 35.56 359 ARG A CA 1
ATOM 2937 C C . ARG A 1 359 ? -67.838 -45.108 128.041 1.00 35.56 359 ARG A C 1
ATOM 2939 O O . ARG A 1 359 ? -68.990 -44.907 128.390 1.00 35.56 359 ARG A O 1
ATOM 2946 N N . ILE A 1 360 ? -67.455 -44.770 126.790 1.00 36.72 360 ILE A N 1
ATOM 2947 C CA . ILE A 1 360 ? -66.903 -45.613 125.690 1.00 36.72 360 ILE A CA 1
ATOM 2948 C C . ILE A 1 360 ? -66.350 -44.754 124.497 1.00 36.72 360 ILE A C 1
ATOM 2950 O O . ILE A 1 360 ? -67.049 -43.833 124.108 1.00 36.72 360 ILE A O 1
ATOM 2954 N N . PHE A 1 361 ? -65.186 -45.133 123.909 1.00 33.94 361 PHE A N 1
ATOM 2955 C CA . PHE A 1 361 ? -64.717 -45.066 122.477 1.00 33.94 361 PHE A CA 1
ATOM 2956 C C . PHE A 1 361 ? -64.769 -43.715 121.672 1.00 33.94 361 PHE A C 1
ATOM 2958 O O . PHE A 1 361 ? -65.432 -42.780 122.085 1.00 33.94 361 PHE A O 1
ATOM 2965 N N . SER A 1 362 ? -64.071 -43.498 120.530 1.00 37.09 362 SER A N 1
ATOM 2966 C CA . SER A 1 362 ? -63.201 -44.371 119.699 1.00 37.09 362 SER A CA 1
ATOM 2967 C C . SER A 1 362 ? -62.057 -43.648 118.940 1.00 37.09 362 SER A C 1
ATOM 2969 O O . SER A 1 362 ? -62.172 -42.478 118.599 1.00 37.09 362 SER A O 1
ATOM 2971 N N . SER A 1 363 ? -61.009 -44.426 118.619 1.00 37.12 363 SER A N 1
ATOM 2972 C CA . SER A 1 363 ? -60.086 -44.405 117.444 1.00 37.12 363 SER A CA 1
ATOM 2973 C C . SER A 1 363 ? -60.421 -43.480 116.246 1.00 37.12 363 SER A C 1
ATOM 2975 O O . SER A 1 363 ? -61.580 -43.437 115.843 1.00 37.12 363 SER A O 1
ATOM 2977 N N . HIS A 1 364 ? -59.478 -42.823 115.546 1.00 38.06 364 HIS A N 1
ATOM 2978 C CA . HIS A 1 364 ? -58.276 -43.323 114.810 1.00 38.06 364 HIS A CA 1
ATOM 2979 C C . HIS A 1 364 ? -57.349 -42.116 114.416 1.00 38.06 364 HIS A C 1
ATOM 2981 O O . HIS A 1 364 ? -57.795 -40.988 114.582 1.00 38.06 364 HIS A O 1
ATOM 2987 N N . SER A 1 365 ? -56.110 -42.181 113.874 1.00 33.53 365 SER A N 1
ATOM 2988 C CA . SER A 1 365 ? -55.155 -43.259 113.495 1.00 33.53 365 SER A CA 1
ATOM 2989 C C . SER A 1 365 ? -53.680 -42.740 113.435 1.00 33.53 365 SER A C 1
ATOM 2991 O O . SER A 1 365 ? -53.405 -41.617 113.842 1.00 33.53 365 SER A O 1
ATOM 2993 N N . LEU A 1 366 ? -52.750 -43.545 112.888 1.00 43.19 366 LEU A N 1
ATOM 2994 C CA . LEU A 1 366 ? -51.319 -43.299 112.544 1.00 43.19 366 LEU A CA 1
ATOM 2995 C C . LEU A 1 366 ? -50.946 -44.163 111.295 1.00 43.19 366 LEU A C 1
ATOM 2997 O O . LEU A 1 366 ? -51.810 -44.972 110.931 1.00 43.19 366 LEU A O 1
ATOM 3001 N N . PRO A 1 367 ? -49.722 -44.162 110.685 1.00 64.56 367 PRO A N 1
ATOM 3002 C CA . PRO A 1 367 ? -48.524 -43.269 110.688 1.00 64.56 367 PRO A CA 1
ATOM 3003 C C . PRO A 1 367 ? -48.092 -42.934 109.203 1.00 64.56 367 PRO A C 1
ATOM 3005 O O . PRO A 1 367 ? -49.007 -42.872 108.383 1.00 64.56 367 PRO A O 1
ATOM 3008 N N . PRO A 1 368 ? -46.805 -42.847 108.736 1.00 61.94 368 PRO A N 1
ATOM 3009 C CA . PRO A 1 368 ? -45.506 -42.360 109.270 1.00 61.94 368 PRO A CA 1
ATOM 3010 C C . PRO A 1 368 ? -44.777 -41.291 108.374 1.00 61.94 368 PRO A C 1
ATOM 3012 O O . PRO A 1 368 ? -45.260 -40.890 107.322 1.00 61.94 368 PRO A O 1
ATOM 3015 N N . HIS A 1 369 ? -43.566 -40.883 108.802 1.00 40.12 369 HIS A N 1
ATOM 3016 C CA . HIS A 1 369 ? -42.429 -40.302 108.029 1.00 40.12 369 HIS A CA 1
ATOM 3017 C C . HIS A 1 369 ? -41.923 -41.207 106.862 1.00 40.12 369 HIS A C 1
ATOM 3019 O O . HIS A 1 369 ? -42.410 -42.338 106.788 1.00 40.12 369 HIS A O 1
ATOM 3025 N N . PRO A 1 370 ? -40.885 -40.846 106.046 1.00 66.06 370 PRO A N 1
ATOM 3026 C CA . PRO A 1 370 ? -39.990 -39.655 106.016 1.00 66.06 370 PRO A CA 1
ATOM 3027 C C . PRO A 1 370 ? -40.128 -38.858 104.670 1.00 66.06 370 PRO A C 1
ATOM 3029 O O . PRO A 1 370 ? -41.273 -38.709 104.264 1.00 66.06 370 PRO A O 1
ATOM 3032 N N . GLU A 1 371 ? -39.186 -38.209 103.942 1.00 28.23 371 GLU A N 1
ATOM 3033 C CA . GLU A 1 371 ? -37.700 -38.067 103.858 1.00 28.23 371 GLU A CA 1
ATOM 3034 C C . GLU A 1 371 ? -37.273 -36.659 103.333 1.00 28.23 371 GLU A C 1
ATOM 3036 O O . GLU A 1 371 ? -38.110 -35.855 102.929 1.00 28.23 371 GLU A O 1
ATOM 3041 N N . THR A 1 372 ? -35.958 -36.379 103.289 1.00 42.84 372 THR A N 1
ATOM 3042 C CA . THR A 1 372 ? -35.293 -35.381 102.410 1.00 42.84 372 THR A CA 1
ATOM 3043 C C . THR A 1 372 ? -34.249 -36.093 101.534 1.00 42.84 372 THR A C 1
ATOM 3045 O O . THR A 1 372 ? -33.791 -37.170 101.918 1.00 42.84 372 THR A O 1
ATOM 3048 N N . PRO A 1 373 ? -33.838 -35.528 100.376 1.00 37.84 373 PRO A N 1
ATOM 3049 C CA . PRO A 1 373 ? -32.418 -35.137 100.297 1.00 37.84 373 PRO A CA 1
ATOM 3050 C C . PRO A 1 373 ? -32.066 -33.931 99.390 1.00 37.84 373 PRO A C 1
ATOM 3052 O O . PRO A 1 373 ? -32.591 -33.750 98.295 1.00 37.84 373 PRO A O 1
ATOM 3055 N N . SER A 1 374 ? -31.040 -33.195 99.825 1.00 38.94 374 SER A N 1
ATOM 3056 C CA . SER A 1 374 ? -30.050 -32.475 98.988 1.00 38.94 374 SER A CA 1
ATOM 3057 C C . SER A 1 374 ? -28.743 -33.309 98.973 1.00 38.94 374 SER A C 1
ATOM 3059 O O . SER A 1 374 ? -28.680 -34.253 99.767 1.00 38.94 374 SER A O 1
ATOM 3061 N N . PRO A 1 375 ? -27.647 -32.983 98.237 1.00 62.25 375 PRO A N 1
ATOM 3062 C CA . PRO A 1 375 ? -27.382 -31.905 97.263 1.00 62.25 375 PRO A CA 1
ATOM 3063 C C . PRO A 1 375 ? -27.178 -32.501 95.826 1.00 62.25 375 PRO A C 1
ATOM 3065 O O . PRO A 1 375 ? -28.008 -33.321 95.463 1.00 62.25 375 PRO A O 1
ATOM 3068 N N . THR A 1 376 ? -26.240 -32.205 94.896 1.00 32.19 376 THR A N 1
ATOM 3069 C CA . THR A 1 376 ? -24.961 -31.442 94.841 1.00 32.19 376 THR A CA 1
ATOM 3070 C C . THR A 1 376 ? -24.550 -31.122 93.387 1.00 32.19 376 THR A C 1
ATOM 3072 O O . THR A 1 376 ? -24.925 -31.864 92.490 1.00 32.19 376 THR A O 1
ATOM 3075 N N . SER A 1 377 ? -23.670 -30.119 93.209 1.00 30.48 377 SER A N 1
ATOM 3076 C CA . SER A 1 377 ? -22.799 -29.862 92.029 1.00 30.48 377 SER A CA 1
ATOM 3077 C C . SER A 1 377 ? -23.500 -29.447 90.712 1.00 30.48 377 SER A C 1
ATOM 3079 O O . SER A 1 377 ? -24.499 -30.025 90.320 1.00 30.48 377 SER A O 1
ATOM 3081 N N . ARG A 1 378 ? -23.136 -28.362 90.002 1.00 43.22 378 ARG A N 1
ATOM 3082 C CA . ARG A 1 378 ? -21.845 -27.973 89.374 1.00 43.22 378 ARG A CA 1
ATOM 3083 C C . ARG A 1 378 ? -21.235 -29.045 88.463 1.00 43.22 378 ARG A C 1
ATOM 3085 O O . ARG A 1 378 ? -20.538 -29.912 88.965 1.00 43.22 378 ARG A O 1
ATOM 3092 N N . GLU A 1 379 ? -21.300 -28.834 87.147 1.00 30.88 379 GLU A N 1
ATOM 3093 C CA . GLU A 1 379 ? -20.125 -29.026 86.283 1.00 30.88 379 GLU A CA 1
ATOM 3094 C C . GLU A 1 379 ? -20.212 -28.233 84.964 1.00 30.88 379 GLU A C 1
ATOM 3096 O O . GLU A 1 379 ? -21.292 -27.843 84.525 1.00 30.88 379 GLU A O 1
ATOM 3101 N N . ILE A 1 380 ? -19.043 -27.956 84.378 1.00 42.22 380 ILE A N 1
ATOM 3102 C CA . ILE A 1 380 ? -18.807 -27.328 83.065 1.00 42.22 380 ILE A CA 1
ATOM 3103 C C . ILE A 1 380 ? -17.722 -28.183 82.405 1.00 42.22 380 ILE A C 1
ATOM 3105 O O . ILE A 1 380 ? -16.668 -28.335 83.026 1.00 42.22 380 ILE A O 1
ATOM 3109 N N . PRO A 1 381 ? -17.939 -28.752 81.203 1.00 48.25 381 PRO A N 1
ATOM 3110 C CA . PRO A 1 381 ? -16.952 -28.604 80.112 1.00 48.25 381 PRO A CA 1
ATOM 3111 C C . PRO A 1 381 ? -17.597 -28.728 78.689 1.00 48.25 381 PRO A C 1
ATOM 3113 O O . PRO A 1 381 ? -18.820 -28.714 78.575 1.00 48.25 381 PRO A O 1
ATOM 3116 N N . PRO A 1 382 ? -16.836 -28.834 77.575 1.00 53.03 382 PRO A N 1
ATOM 3117 C CA . PRO A 1 382 ? -15.985 -27.762 77.046 1.00 53.03 382 PRO A CA 1
ATOM 3118 C C . PRO A 1 382 ? -16.087 -27.592 75.504 1.00 53.03 382 PRO A C 1
ATOM 3120 O O . PRO A 1 382 ? -16.630 -28.430 74.787 1.00 53.03 382 PRO A O 1
ATOM 3123 N N . SER A 1 383 ? -15.437 -26.562 74.958 1.00 44.31 383 SER A N 1
ATOM 3124 C CA . SER A 1 383 ? -15.150 -26.457 73.515 1.00 44.31 383 SER A CA 1
ATOM 3125 C C . SER A 1 383 ? -14.005 -27.389 73.086 1.00 44.31 383 SER A C 1
ATOM 3127 O O . SER A 1 383 ? -12.991 -27.431 73.786 1.00 44.31 383 SER A O 1
ATOM 3129 N N . ARG A 1 384 ? -14.087 -28.034 71.904 1.00 33.94 384 ARG A N 1
ATOM 3130 C CA . ARG A 1 384 ? -12.910 -28.443 71.094 1.00 33.94 384 ARG A CA 1
ATOM 3131 C C . ARG A 1 384 ? -13.247 -28.912 69.666 1.00 33.94 384 ARG A C 1
ATOM 3133 O O . ARG A 1 384 ? -13.836 -29.967 69.470 1.00 33.94 384 ARG A O 1
ATOM 3140 N N . GLU A 1 385 ? -12.742 -28.169 68.687 1.00 38.72 385 GLU A N 1
ATOM 3141 C CA . GLU A 1 385 ? -12.156 -28.714 67.447 1.00 38.72 385 GLU A CA 1
ATOM 3142 C C . GLU A 1 385 ? -10.657 -29.056 67.699 1.00 38.72 385 GLU A C 1
ATOM 3144 O O . GLU A 1 385 ? -10.182 -28.769 68.807 1.00 38.72 385 GLU A O 1
ATOM 3149 N N . PRO A 1 386 ? -9.859 -29.612 66.750 1.00 57.09 386 PRO A N 1
ATOM 3150 C CA . PRO A 1 386 ? -10.151 -29.976 65.350 1.00 57.09 386 PRO A CA 1
ATOM 3151 C C . PRO A 1 386 ? -9.830 -31.451 64.998 1.00 57.09 386 PRO A C 1
ATOM 3153 O O . PRO A 1 386 ? -9.236 -32.177 65.795 1.00 57.09 386 PRO A O 1
ATOM 3156 N N . GLY A 1 387 ? -10.130 -31.893 63.765 1.00 32.38 387 GLY A N 1
ATOM 3157 C CA . GLY A 1 387 ? -9.675 -33.213 63.298 1.00 32.38 387 GLY A CA 1
ATOM 3158 C C . GLY A 1 387 ? -10.006 -33.610 61.853 1.00 32.38 387 GLY A C 1
ATOM 3159 O O . GLY A 1 387 ? -11.076 -34.133 61.569 1.00 32.38 387 GLY A O 1
ATOM 3160 N N . GLY A 1 388 ? -9.018 -33.492 60.967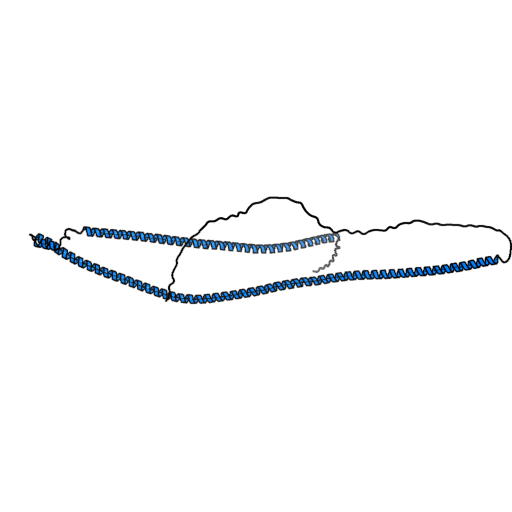 1.00 35.22 388 GLY A N 1
ATOM 3161 C CA . GLY A 1 388 ? -8.850 -34.319 59.761 1.00 35.22 388 GLY A CA 1
ATOM 3162 C C . GLY A 1 388 ? -7.347 -34.578 59.551 1.00 35.22 388 GLY A C 1
ATOM 3163 O O . GLY A 1 388 ? -6.563 -34.140 60.398 1.00 35.22 388 GLY A O 1
ATOM 3164 N N . PRO A 1 389 ? -6.881 -35.193 58.441 1.00 61.47 389 PRO A N 1
ATOM 3165 C CA . PRO A 1 389 ? -7.619 -35.803 57.322 1.00 61.47 389 PRO A CA 1
ATOM 3166 C C . PRO A 1 389 ? -7.097 -37.222 56.942 1.00 61.47 389 PRO A C 1
ATOM 3168 O O . PRO A 1 389 ? -6.146 -37.700 57.558 1.00 61.47 389 PRO A O 1
ATOM 3171 N N . ARG A 1 390 ? -7.634 -37.848 55.868 1.00 37.00 390 ARG A N 1
ATOM 3172 C CA . ARG A 1 390 ? -6.912 -38.525 54.737 1.00 37.00 390 ARG A CA 1
ATOM 3173 C C . ARG A 1 390 ? -7.705 -39.672 54.064 1.00 3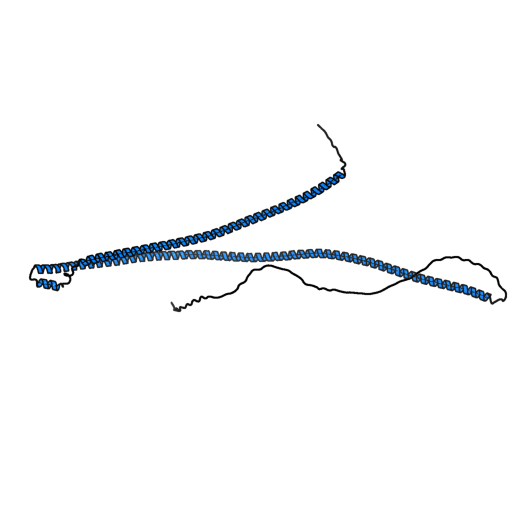7.00 390 ARG A C 1
ATOM 3175 O O . ARG A 1 390 ? -8.587 -40.263 54.666 1.00 37.00 390 ARG A O 1
ATOM 3182 N N . LEU A 1 391 ? -7.224 -40.025 52.859 1.00 36.72 391 LEU A N 1
ATOM 3183 C CA . LEU A 1 391 ? -7.486 -41.217 52.021 1.00 36.72 391 LEU A CA 1
ATOM 3184 C C . LEU A 1 391 ? -8.816 -41.239 51.221 1.00 36.72 391 LEU A C 1
ATOM 3186 O O . LEU A 1 391 ? -9.868 -40.962 51.774 1.00 36.72 391 LEU A O 1
ATOM 3190 N N . GLY A 1 392 ? -8.834 -41.592 49.923 1.00 31.30 392 GLY A N 1
ATOM 3191 C CA . GLY A 1 392 ? -7.704 -41.663 48.974 1.00 31.30 392 GLY A CA 1
ATOM 3192 C C . GLY A 1 392 ? -7.913 -42.519 47.707 1.00 31.30 392 GLY A C 1
ATOM 3193 O O . GLY A 1 392 ? -8.152 -43.715 47.816 1.00 31.30 392 GLY A O 1
ATOM 3194 N N . GLY A 1 393 ? -7.652 -41.938 46.523 1.00 33.88 393 GLY A N 1
ATOM 3195 C CA . GLY A 1 393 ? -7.410 -42.662 45.257 1.00 33.88 393 GLY A CA 1
ATOM 3196 C C . GLY A 1 393 ? -8.653 -43.088 44.442 1.00 33.88 393 GLY A C 1
ATOM 3197 O O . GLY A 1 393 ? -9.766 -42.976 44.937 1.00 33.88 393 GLY A O 1
ATOM 3198 N N . GLN A 1 394 ? -8.542 -43.554 43.184 1.00 36.16 394 GLN A N 1
ATOM 3199 C CA . GLN A 1 394 ? -7.360 -43.720 42.307 1.00 36.16 394 GLN A CA 1
ATOM 3200 C C . GLN A 1 394 ? -7.720 -43.609 40.791 1.00 36.16 394 GLN A C 1
ATOM 3202 O O . GLN A 1 394 ? -8.664 -44.262 40.376 1.00 36.16 394 GLN A O 1
ATOM 3207 N N . HIS A 1 395 ? -6.903 -42.874 40.001 1.00 38.56 395 HIS A N 1
ATOM 3208 C CA . HIS A 1 395 ? -6.278 -43.248 38.691 1.00 38.56 395 HIS A CA 1
ATOM 3209 C C . HIS A 1 395 ? -7.087 -43.776 37.454 1.00 38.56 395 HIS A C 1
ATOM 3211 O O . HIS A 1 395 ? -8.226 -44.197 37.604 1.00 38.56 395 HIS A O 1
ATOM 3217 N N . PRO A 1 396 ? -6.482 -43.919 36.233 1.00 60.22 396 PRO A N 1
ATOM 3218 C CA . PRO A 1 396 ? -5.420 -43.145 35.527 1.00 60.22 396 PRO A CA 1
ATOM 3219 C C . PRO A 1 396 ? -5.675 -42.951 33.981 1.00 60.22 396 PRO A C 1
ATOM 3221 O O . PRO A 1 396 ? -6.802 -43.086 33.524 1.00 60.22 396 PRO A O 1
ATOM 3224 N N . PHE A 1 397 ? -4.595 -42.719 33.193 1.00 32.47 397 PHE A N 1
ATOM 3225 C CA . PHE A 1 397 ? -4.452 -42.579 31.711 1.00 32.47 397 PHE A CA 1
ATOM 3226 C C . PHE A 1 397 ? -4.906 -41.237 31.084 1.00 32.47 397 PHE A C 1
ATOM 3228 O O . PHE A 1 397 ? -5.923 -40.689 31.484 1.00 32.47 397 PHE A O 1
ATOM 3235 N N . SER A 1 398 ? -4.265 -40.661 30.048 1.00 35.47 398 SER A N 1
ATOM 3236 C CA . SER A 1 398 ? -2.863 -40.675 29.537 1.00 35.47 398 SER A CA 1
ATOM 3237 C C . SER A 1 398 ? -2.716 -39.494 28.541 1.00 35.47 398 SER A C 1
ATOM 3239 O O . SER A 1 398 ? -3.628 -39.269 27.757 1.00 35.47 398 SER A O 1
ATOM 3241 N N . ALA A 1 399 ? -1.741 -38.579 28.631 1.00 35.66 399 ALA A N 1
ATOM 3242 C CA . ALA A 1 399 ? -0.305 -38.673 28.292 1.00 35.66 399 ALA A CA 1
ATOM 3243 C C . ALA A 1 399 ? 0.035 -38.552 26.780 1.00 35.66 399 ALA A C 1
ATOM 3245 O O . ALA A 1 399 ? -0.268 -39.470 26.029 1.00 35.66 399 ALA A O 1
ATOM 3246 N N . LEU A 1 400 ? 0.699 -37.441 26.389 1.00 36.22 400 LEU A N 1
ATOM 3247 C CA . LEU A 1 400 ? 1.673 -37.206 25.280 1.00 36.22 400 LEU A CA 1
ATOM 3248 C C . LEU A 1 400 ? 1.921 -35.669 25.193 1.00 36.22 400 LEU A C 1
ATOM 3250 O O . LEU A 1 400 ? 0.968 -34.910 25.079 1.00 36.22 400 LEU A O 1
ATOM 3254 N N . VAL A 1 401 ? 3.098 -35.138 25.567 1.00 35.16 401 VAL A N 1
ATOM 3255 C CA . VAL A 1 401 ? 4.320 -34.895 24.747 1.00 35.16 401 VAL A CA 1
ATOM 3256 C C . VAL A 1 401 ? 4.167 -33.733 23.736 1.00 35.16 401 VAL A C 1
ATOM 3258 O O . VAL A 1 401 ? 3.261 -33.752 22.919 1.00 35.16 401 VAL A O 1
ATOM 3261 N N . GLY A 1 402 ? 5.042 -32.713 23.722 1.00 32.66 402 GLY A N 1
ATOM 3262 C CA . GLY A 1 402 ? 6.218 -32.490 24.583 1.00 32.66 402 GLY A CA 1
ATOM 3263 C C . GLY A 1 402 ? 6.936 -31.146 24.356 1.00 32.66 402 GLY A C 1
ATOM 3264 O O . GLY A 1 402 ? 6.503 -30.326 23.553 1.00 32.66 402 GLY A O 1
ATOM 3265 N N . ARG A 1 403 ? 8.042 -30.924 25.085 1.00 40.53 403 ARG A N 1
ATOM 3266 C CA . ARG A 1 403 ? 8.980 -29.798 24.885 1.00 40.53 403 ARG A CA 1
ATOM 3267 C C . ARG A 1 403 ? 10.117 -30.199 23.940 1.00 40.53 403 ARG A C 1
ATOM 3269 O O . ARG A 1 403 ? 10.460 -31.375 23.892 1.00 40.53 403 ARG A O 1
ATOM 3276 N N . ASN A 1 404 ? 10.785 -29.214 23.337 1.00 36.69 404 ASN A N 1
ATOM 3277 C CA . ASN A 1 404 ? 12.229 -29.265 23.080 1.00 36.69 404 ASN A CA 1
ATOM 3278 C C . ASN A 1 404 ? 12.809 -27.847 22.941 1.00 36.69 404 ASN A C 1
ATOM 3280 O O . ASN A 1 404 ? 12.225 -27.000 22.272 1.00 36.69 404 ASN A O 1
ATOM 3284 N N . GLU A 1 405 ? 13.973 -27.616 23.546 1.00 35.12 405 GLU A N 1
ATOM 3285 C CA . GLU A 1 405 ? 14.800 -26.413 23.388 1.00 35.12 405 GLU A CA 1
ATOM 3286 C C . GLU A 1 405 ? 16.197 -26.853 22.936 1.00 35.12 405 GLU A C 1
ATOM 3288 O O . GLU A 1 405 ? 16.761 -27.750 23.555 1.00 35.12 405 GLU A O 1
ATOM 3293 N N . CYS A 1 406 ? 16.778 -26.215 21.910 1.00 34.94 406 CYS A N 1
ATOM 3294 C CA . CYS A 1 406 ? 18.234 -26.015 21.808 1.00 34.94 406 CYS A CA 1
ATOM 3295 C C . CYS A 1 406 ? 18.610 -25.106 20.611 1.00 34.94 406 CYS A C 1
ATOM 3297 O O . CYS A 1 406 ? 18.063 -25.292 19.524 1.00 34.94 406 CYS A O 1
ATOM 3299 N N . PRO A 1 407 ? 19.566 -24.164 20.755 1.00 59.56 407 PRO A N 1
ATOM 3300 C CA . PRO A 1 407 ? 20.052 -23.316 19.658 1.00 59.56 407 PRO A CA 1
ATOM 3301 C C . PRO A 1 407 ? 21.464 -23.697 19.163 1.00 59.56 407 PRO A C 1
ATOM 3303 O O . PRO A 1 407 ? 22.293 -24.119 19.971 1.00 59.56 407 PRO A O 1
ATOM 3306 N N . ARG A 1 408 ? 21.800 -23.431 17.881 1.00 34.69 408 ARG A N 1
ATOM 3307 C CA . ARG A 1 408 ? 23.181 -23.064 17.458 1.00 34.69 408 ARG A CA 1
ATOM 3308 C C . ARG A 1 408 ? 23.344 -22.547 16.011 1.00 34.69 408 ARG A C 1
ATOM 3310 O O . ARG A 1 408 ? 23.110 -23.259 15.047 1.00 34.69 408 ARG A O 1
ATOM 3317 N N . SER A 1 409 ? 23.863 -21.322 15.924 1.00 35.03 409 SER A N 1
ATOM 3318 C CA . SER A 1 409 ? 24.903 -20.789 15.017 1.00 35.03 409 SER A CA 1
ATOM 3319 C C . SER A 1 409 ? 25.112 -21.322 13.583 1.00 35.03 409 SER A C 1
ATOM 3321 O O . SER A 1 409 ? 25.657 -22.408 13.400 1.00 35.03 409 SER A O 1
ATOM 3323 N N . ARG A 1 410 ? 24.987 -20.411 12.601 1.00 36.06 410 ARG A N 1
ATOM 3324 C CA . ARG A 1 410 ? 26.062 -19.934 11.681 1.00 36.06 410 ARG A CA 1
ATOM 3325 C C . ARG A 1 410 ? 25.614 -18.571 11.106 1.00 36.06 410 ARG A C 1
ATOM 3327 O O . ARG A 1 410 ? 24.452 -18.434 10.761 1.00 36.06 410 ARG A O 1
ATOM 3334 N N . ALA A 1 411 ? 26.361 -17.476 11.261 1.00 34.72 411 ALA A N 1
ATOM 3335 C CA . ALA A 1 411 ? 27.672 -17.108 10.694 1.00 34.72 411 ALA A CA 1
ATOM 3336 C C . ALA A 1 411 ? 27.536 -16.429 9.314 1.00 34.72 411 ALA A C 1
ATOM 3338 O O . ALA A 1 411 ? 27.087 -17.051 8.359 1.00 34.72 411 ALA A O 1
ATOM 3339 N N . GLY A 1 412 ? 27.940 -15.156 9.239 1.00 32.00 412 GLY A N 1
ATOM 3340 C CA . GLY A 1 412 ? 27.777 -14.291 8.065 1.00 32.00 412 GLY A CA 1
ATOM 3341 C C . GLY A 1 412 ? 28.393 -12.905 8.285 1.00 32.00 412 GLY A C 1
ATOM 3342 O O . GLY A 1 412 ? 27.680 -11.911 8.337 1.00 32.00 412 GLY A O 1
ATOM 3343 N N . GLN A 1 413 ? 29.714 -12.845 8.478 1.00 36.00 413 GLN A N 1
ATOM 3344 C CA . GLN A 1 413 ? 30.459 -11.583 8.416 1.00 36.00 413 GLN A CA 1
ATOM 3345 C C . GLN A 1 413 ? 30.686 -11.198 6.951 1.00 36.00 413 GLN A C 1
ATOM 3347 O O . GLN A 1 413 ? 31.104 -12.043 6.162 1.00 36.00 413 GLN A O 1
ATOM 3352 N N . ILE A 1 414 ? 30.511 -9.919 6.617 1.00 40.56 414 ILE A N 1
ATOM 3353 C CA . ILE A 1 414 ? 31.109 -9.305 5.427 1.00 40.56 414 ILE A CA 1
ATOM 3354 C C . ILE A 1 414 ? 31.853 -8.051 5.892 1.00 40.56 414 ILE A C 1
ATOM 3356 O O . ILE A 1 414 ? 31.293 -7.220 6.604 1.00 40.56 414 ILE A O 1
ATOM 3360 N N . TYR A 1 415 ? 33.126 -7.950 5.513 1.00 35.88 415 TYR A N 1
ATOM 3361 C CA . TYR A 1 415 ? 33.969 -6.777 5.734 1.00 35.88 415 TYR A CA 1
ATOM 3362 C C . TYR A 1 415 ? 34.016 -5.920 4.469 1.00 35.88 415 TYR A C 1
ATOM 3364 O O . TYR A 1 415 ? 34.274 -6.440 3.388 1.00 35.88 415 TYR A O 1
ATOM 3372 N N . SER A 1 416 ? 33.864 -4.611 4.647 1.00 37.97 416 SER A N 1
ATOM 3373 C CA . SER A 1 416 ? 34.349 -3.547 3.760 1.00 37.97 416 SER A CA 1
ATOM 3374 C C . SER A 1 416 ? 34.344 -2.263 4.611 1.00 37.97 416 SER A C 1
ATOM 3376 O O . SER A 1 416 ? 33.343 -2.005 5.271 1.00 37.97 416 SER A O 1
ATOM 3378 N N . LEU A 1 417 ? 35.407 -1.468 4.798 1.00 37.03 417 LEU A N 1
ATOM 3379 C CA . LEU A 1 417 ? 36.502 -1.056 3.901 1.00 37.03 417 LEU A CA 1
ATOM 3380 C C . LEU A 1 417 ? 35.961 -0.506 2.571 1.00 37.03 417 LEU A C 1
ATOM 3382 O O . LEU A 1 417 ? 35.424 -1.267 1.777 1.00 37.03 417 LEU A O 1
ATOM 3386 N N . GLY A 1 418 ? 36.085 0.778 2.247 1.00 32.88 418 GLY A N 1
ATOM 3387 C CA . GLY A 1 418 ? 36.685 1.905 2.972 1.00 32.88 418 GLY A CA 1
ATOM 3388 C C . GLY A 1 418 ? 36.954 3.036 1.973 1.00 32.88 418 GLY A C 1
ATOM 3389 O O . GLY A 1 418 ? 37.268 2.749 0.821 1.00 32.88 418 GLY A O 1
ATOM 3390 N N . GLY A 1 419 ? 36.803 4.301 2.367 1.00 33.78 419 GLY A N 1
ATOM 3391 C CA . GLY A 1 419 ? 36.962 5.427 1.442 1.00 33.78 419 GLY A CA 1
ATOM 3392 C C . GLY A 1 419 ? 36.905 6.770 2.158 1.00 33.78 419 GLY A C 1
ATOM 3393 O O . GLY A 1 419 ? 35.918 7.083 2.818 1.00 33.78 419 GLY A O 1
ATOM 3394 N N . GLU A 1 420 ? 37.984 7.536 2.050 1.00 40.78 420 GLU A N 1
ATOM 3395 C CA . GLU A 1 420 ? 38.170 8.833 2.703 1.00 40.78 420 GLU A CA 1
ATOM 3396 C C . GLU A 1 420 ? 37.986 10.003 1.716 1.00 40.78 420 GLU A C 1
ATOM 3398 O O . GLU A 1 420 ? 37.922 9.806 0.506 1.00 40.78 420 GLU A O 1
ATOM 3403 N N . ASN A 1 421 ? 38.045 11.226 2.255 1.00 37.56 421 ASN A N 1
ATOM 3404 C CA . ASN A 1 421 ? 38.440 12.468 1.575 1.00 37.56 421 ASN A CA 1
ATOM 3405 C C . ASN A 1 421 ? 37.529 13.045 0.471 1.00 37.56 421 ASN A C 1
ATOM 3407 O O . ASN A 1 421 ? 37.607 12.672 -0.694 1.00 37.56 421 ASN A O 1
ATOM 3411 N N . ALA A 1 422 ? 36.875 14.164 0.804 1.00 41.38 422 ALA A N 1
ATOM 3412 C CA . ALA A 1 422 ? 37.256 15.465 0.231 1.00 41.38 422 ALA A CA 1
ATOM 3413 C C . ALA A 1 422 ? 36.786 16.623 1.138 1.00 41.38 422 ALA A C 1
ATOM 3415 O O . ALA A 1 422 ? 35.652 16.618 1.612 1.00 41.38 422 ALA A O 1
ATOM 3416 N N . GLN A 1 423 ? 37.642 17.626 1.372 1.00 47.88 423 GLN A N 1
ATOM 3417 C CA . GLN A 1 423 ? 37.319 18.810 2.181 1.00 47.88 423 GLN A CA 1
ATOM 3418 C C . GLN A 1 423 ? 38.018 20.063 1.618 1.00 47.88 423 GLN A C 1
ATOM 3420 O O . GLN A 1 423 ? 39.125 20.414 2.020 1.00 47.88 423 GLN A O 1
ATOM 3425 N N . THR A 1 424 ? 37.352 20.748 0.685 1.00 45.16 424 THR A N 1
ATOM 3426 C CA . THR A 1 424 ? 37.890 21.911 -0.053 1.00 45.16 424 THR A CA 1
ATOM 3427 C C . THR A 1 424 ? 36.709 22.842 -0.378 1.00 45.16 424 THR A C 1
ATOM 3429 O O . THR A 1 424 ? 35.822 22.462 -1.128 1.00 45.16 424 THR A O 1
ATOM 3432 N N . ILE A 1 425 ? 36.481 23.907 0.401 1.00 45.28 425 ILE A N 1
ATOM 3433 C CA . ILE A 1 425 ? 36.968 25.292 0.195 1.00 45.28 425 ILE A CA 1
ATOM 3434 C C . ILE A 1 425 ? 36.209 26.066 -0.905 1.00 45.28 425 ILE A C 1
ATOM 3436 O O . ILE A 1 425 ? 36.285 25.725 -2.075 1.00 45.28 425 ILE A O 1
ATOM 3440 N N . LYS A 1 426 ? 35.565 27.160 -0.462 1.00 48.34 426 LYS A N 1
ATOM 3441 C CA . LYS A 1 426 ? 35.280 28.452 -1.132 1.00 48.34 426 LYS A CA 1
ATOM 3442 C C . LYS A 1 426 ? 35.148 28.480 -2.669 1.00 48.34 426 LYS A C 1
ATOM 3444 O O . LYS A 1 426 ? 36.146 28.384 -3.379 1.00 48.34 426 LYS A O 1
ATOM 3449 N N . ASN A 1 427 ? 33.983 28.927 -3.139 1.00 49.06 427 ASN A N 1
ATOM 3450 C CA . ASN A 1 427 ? 33.757 30.360 -3.404 1.00 49.06 427 ASN A CA 1
ATOM 3451 C C . ASN A 1 427 ? 32.298 30.731 -3.111 1.00 49.06 427 ASN A C 1
ATOM 3453 O O . ASN A 1 427 ? 31.480 29.789 -3.034 1.00 49.06 427 ASN A O 1
#

Sequence (427 aa):
MEHRDNHLHCECMIPCQVTSDLDKEKKIAFLLKELDILRASNKKLQEKLYKEDKEQRKLKLKLELQEKATEAYIAEKTAALVEEVYFAQKERDEAIMSRLRLANEERDEAIARAKHMEMSLKVLENINPEENDMTLQELLNRINNADTGIAIQKNGAVIVDRIYKTKECKKRITAEEMNAVIEERDAALSQCKRLEQELHHLKEQNQTSANNMRHLTAENNQERALKAKLLAMQQARETAIQQYKKLEEEIQTLRVYYSLHKSLSQEENLKDQFNHTLSTYEEALKNRENIVSITQQQNEELSTQLQQALTDRANMELELQHAMESSQAANDKVQNARWWRRHSIGEPWKRCTRRSAGRIFSSHSLPPHPETPSPTSREIPPSREPGGPRLGGQHPFSALVGRNECPRSRAGQIYSLGGENAQTIKN

Radius of gyration: 80.35 Å; chains: 1; bounding box: 171×77×252 Å

Foldseek 3Di:
DDDDDDDPPPDPDDVVVVVVVVVVVVVVVVVVVVVVVVVVVVVVVVVVVVVVVVVVVVVVVVVVVVVVVVVVVVVVVVVVVVVVVVVVVVVVVVVVVVVVVVVVVVVVVVVVVVVVVVVVVVVVVPDDPPLPPDDPVNLVVQLVPPPDPVSVVVSVVSVVVVVVVVVVVVVVVVVVVVVVVVVVVVVVVVVVVVVVVVVVVVVVVVVVVVVVVVVVVVVVVVVVVVVVVVVVVVVVVVVVVVVVVVVVVVVVVVVVVVVVVVVVVVVVVVVVVVVVVVVVVVVVVVVVVVVVVVVVVVVVVVVVVVVVVVVVVVVVVVVVVVVVVVVVVVVVVVVVVVVVVCPPDDDDDDDDDDDDDDDDDDDDDDDDDDDDDDDDDDDDDDDDDDDDDDDDDDYDDDDDDDDDDDDDDDDDDDDDDDDDDDDDDDD